Protein AF-0000000072576479 (afdb_homodimer)

Secondary structure (DSSP, 8-state):
-EEEEETT-EEEEEEEES---TTSEEE--EEEEEEESHHHHHHHHHHHTT--EEEEEEE-HHHHHHHHHHHHTSTTEEE-PEE-SSPPEEEEEEEETTT--EEEEE---PPPPHHHHHHHHHHHHHHTTT-SEEEEESPPPTTS-TTHHHHHHHHHHHTT--EEEE--HHHHHHHHTT--SEE--BHHHHHHHHS--SHHHHHHHHHHHT-SEEEEE-GGG-EEEEETTEEEEEE-SSPPPS--TTHHHHHHHHHHHHHHTT--HHHHHHHHHHHHHHHHTSSSTT---HHHHHHHHHHT-EEEEE----/-EEEEETT-EEEEEEEES---TTSEEE--EEEEEEESHHHHHHHHHHHTT--EEEEEEE-HHHHHHHHHHHHTSTTEEE-PEE-SSPPEEEEEEEETTT--EEEEE---PPPPHHHHHHHHHHHHHHTTT-SEEEEESPPPTTS-TTHHHHHHHHHHHTT--EEEE--HHHHHHHHTT--SEE--BHHHHHHHHS--SHHHHHHHHHHHT-SEEEEE-GGG-EEEEETTEEEEEE-SSPPPS--TTHHHHHHHHHHHHHHTT--HHHHHHHHHHHHHHHHTSSSTT---HHHHHHHHHHT-EEEE-----

Radius of gyration: 28.15 Å; Cα contacts (8 Å, |Δi|>4): 1620; chains: 2; bounding box: 49×91×64 Å

pLDDT: mean 96.23, std 5.93, range [37.78, 98.94]

Foldseek 3Di:
DEEEEFQQWAWEKEFEFQADDPPDDTDTPDIDTAGDDLRVLLQLLLVVVPEQYEYEHEAEDPRSVVNVVRQVPRPRYHYPYAYDHWHRYYKYWYQHPNQQETDIDTDQTDAGAPVSLVVRVVSLLVVLPPHQAYEYGDDHHHNQDLQNLLVSQLSNVVVVHAYEYEYADSSLLNNLQSQHAEYEEEQVRLCRNQVDNPVVVSQVSSVVNHYQKYWYQDPQQAIWIDHPVATKGKHWQDGAGHYQPQLSSQLVSLLVVCVSVVHPPQLSRQLSRLRSRQQRVDSDRSDGDPVSSVVSSVPTMDMDTDDDPD/DEEEEFQQWAWEKEFEFQADDPPDDTDTPDIDTAGDDLRVLLQLLLVVVPEQYEYEHEAEDPRSVVNVVRQVPRPRYHYDYAYDHWHRYYKYWYQHPNQQETDIDTDQTDAGAPVSLVVRVVSLLVVLPPHQAYEYGDDHHHNQDLLNLLVSQLSNVVVVHAYEYEYADSSLLNNQQSQHQEYEEEQVRLCRNQVDNPVVVSQVSSVVNHYQKYWYQDPQQAIWIDHPVATKGKHWQDGAGHYQPQLSSQLVSLLVVCVSVVHDPQLSRQLSNLRSRQQRVDSDRSDGNPVSSVVSSVPTMDMDTDDDPD

Nearest PDB structures (foldseek):
  3ie7-assembly1_A-2  TM=9.091E-01  e=4.241E-26  Listeria innocua
  3q1y-assembly1_A-2  TM=9.139E-01  e=1.088E-25  Listeria innocua
  2ajr-assembly1_B  TM=8.971E-01  e=5.271E-24  Thermotoga maritima
  3jul-assembly1_A-2  TM=9.096E-01  e=4.464E-24  Listeria innocua
  2v78-assembly1_A  TM=7.428E-01  e=8.501E-14  Saccharolobus solfataricus

InterPro domains:
  IPR002173 Carbohydrate/purine kinase, PfkB, conserved site [PS00583] (36-60)
  IPR002173 Carbohydrate/purine kinase, PfkB, conserved site [PS00584] (243-256)
  IPR011611 Carbohydrate kinase PfkB [PF00294] (12-283)
  IPR017583 Tagatose/fructose phosphokinase [PIRSF000535] (1-297)
  IPR017583 Tagatose/fructose phosphokinase [PTHR46566] (1-306)
  IPR017583 Tagatose/fructose phosphokinase [TIGR03168] (2-297)
  IPR017583 Tagatose/fructose phosphokinase [cd01164] (1-281)
  IPR029056 Ribokinase-like [G3DSA:3.40.1190.20] (1-306)
  IPR029056 Ribokinase-like [SSF53613] (1-282)

Organism: Streptomyces coelicolor (strain ATCC BAA-471 / A3(2) / M145) (NCBI:txid100226)

Structure (mmCIF, N/CA/C/O backbone):
data_AF-0000000072576479-model_v1
#
loop_
_entity.id
_entity.type
_entity.pdbx_description
1 polymer 'Sugar kinase'
#
loop_
_atom_site.group_PDB
_atom_site.id
_atom_site.type_symbol
_atom_site.label_atom_id
_atom_site.label_alt_id
_atom_site.label_comp_id
_atom_site.label_asym_id
_atom_site.label_entity_id
_atom_site.label_seq_id
_atom_site.pdbx_PDB_ins_code
_atom_site.Cartn_x
_atom_site.Cartn_y
_atom_site.Cartn_z
_atom_site.occupancy
_atom_site.B_iso_or_equiv
_atom_site.auth_seq_id
_atom_site.auth_comp_id
_atom_site.auth_asym_id
_atom_site.auth_atom_id
_atom_site.pdbx_PDB_model_num
ATOM 1 N N . MET A 1 1 ? 1.305 -22.438 -27.016 1 95.81 1 MET A N 1
ATOM 2 C CA . MET A 1 1 ? 0.658 -21.391 -26.234 1 95.81 1 MET A CA 1
ATOM 3 C C . MET A 1 1 ? 0.214 -21.922 -24.859 1 95.81 1 MET A C 1
ATOM 5 O O . MET A 1 1 ? -0.242 -23.062 -24.75 1 95.81 1 MET A O 1
ATOM 9 N N . ILE A 1 2 ? 0.539 -21.234 -23.828 1 98.75 2 ILE A N 1
ATOM 10 C CA . ILE A 1 2 ? 0.16 -21.594 -22.469 1 98.75 2 ILE A CA 1
ATOM 11 C C . ILE A 1 2 ? -0.868 -20.609 -21.938 1 98.75 2 ILE A C 1
ATOM 13 O O . ILE A 1 2 ? -0.804 -19.406 -22.234 1 98.75 2 ILE A O 1
ATOM 17 N N . LEU A 1 3 ? -1.854 -21.109 -21.25 1 98.94 3 LEU A N 1
ATOM 18 C CA . LEU A 1 3 ? -2.859 -20.266 -20.609 1 98.94 3 LEU A CA 1
ATOM 19 C C . LEU A 1 3 ? -2.609 -20.172 -19.109 1 98.94 3 LEU A C 1
ATOM 21 O O . LEU A 1 3 ? -2.365 -21.188 -18.438 1 98.94 3 LEU A O 1
ATOM 25 N N . THR A 1 4 ? -2.555 -18.984 -18.562 1 98.94 4 THR A N 1
ATOM 26 C CA . THR A 1 4 ? -2.494 -18.797 -17.109 1 98.94 4 THR A CA 1
ATOM 27 C C . THR A 1 4 ? -3.734 -18.062 -16.609 1 98.94 4 THR A C 1
ATOM 29 O O . THR A 1 4 ? -4.168 -17.078 -17.203 1 98.94 4 THR A O 1
ATOM 32 N N . VAL A 1 5 ? -4.301 -18.578 -15.562 1 98.94 5 VAL A N 1
ATOM 33 C CA . VAL A 1 5 ? -5.531 -18.047 -14.992 1 98.94 5 VAL A CA 1
ATOM 34 C C . VAL A 1 5 ? -5.25 -17.469 -13.602 1 98.94 5 VAL A C 1
ATOM 36 O O . VAL A 1 5 ? -4.691 -18.156 -12.742 1 98.94 5 VAL A O 1
ATOM 39 N N . THR A 1 6 ? -5.578 -16.297 -13.375 1 98.62 6 THR A N 1
ATOM 40 C CA . THR A 1 6 ? -5.531 -15.617 -12.078 1 98.62 6 THR A CA 1
ATOM 41 C C . THR A 1 6 ? -6.891 -15.008 -11.742 1 98.62 6 THR A C 1
ATOM 43 O O . THR A 1 6 ? -7.164 -13.859 -12.086 1 98.62 6 THR A O 1
ATOM 46 N N . LEU A 1 7 ? -7.652 -15.688 -10.961 1 98.75 7 LEU A N 1
ATOM 47 C CA . LEU A 1 7 ? -9 -15.211 -10.688 1 98.75 7 LEU A CA 1
ATOM 48 C C . LEU A 1 7 ? -8.977 -14.008 -9.758 1 98.75 7 LEU A C 1
ATOM 50 O O . LEU A 1 7 ? -9.93 -13.227 -9.711 1 98.75 7 LEU A O 1
ATOM 54 N N . ASN A 1 8 ? -7.941 -13.859 -8.977 1 98.75 8 ASN A N 1
ATOM 55 C CA . ASN A 1 8 ? -7.758 -12.703 -8.102 1 98.75 8 ASN A CA 1
ATOM 56 C C . ASN A 1 8 ? -6.539 -11.883 -8.508 1 98.75 8 ASN A C 1
ATOM 58 O O . ASN A 1 8 ? -5.582 -11.758 -7.738 1 98.75 8 ASN A O 1
ATOM 62 N N . THR A 1 9 ? -6.613 -11.281 -9.688 1 98.75 9 THR A N 1
ATOM 63 C CA . THR A 1 9 ? -5.566 -10.445 -10.266 1 98.75 9 THR A CA 1
ATOM 64 C C . THR A 1 9 ? -5.211 -9.297 -9.32 1 98.75 9 THR A C 1
ATOM 66 O O . THR A 1 9 ? -6.039 -8.875 -8.516 1 98.75 9 THR A O 1
ATOM 69 N N . ALA A 1 10 ? -3.957 -8.852 -9.445 1 98.75 10 ALA A N 1
ATOM 70 C CA . ALA A 1 10 ? -3.521 -7.805 -8.531 1 98.75 10 ALA A CA 1
ATOM 71 C C . ALA A 1 10 ? -2.617 -6.801 -9.234 1 98.75 10 ALA A C 1
ATOM 73 O O . ALA A 1 10 ? -2.012 -7.113 -10.266 1 98.75 10 ALA A O 1
ATOM 74 N N . LEU A 1 11 ? -2.648 -5.609 -8.789 1 98.5 11 LEU A N 1
ATOM 75 C CA . LEU A 1 11 ? -1.519 -4.707 -8.977 1 98.5 11 LEU A CA 1
ATOM 76 C C . LEU A 1 11 ? -0.468 -4.914 -7.895 1 98.5 11 LEU A C 1
ATOM 78 O O . LEU A 1 11 ? -0.709 -4.602 -6.727 1 98.5 11 LEU A O 1
ATOM 82 N N . ASP A 1 12 ? 0.671 -5.461 -8.258 1 98.06 12 ASP A N 1
ATOM 83 C CA . ASP A 1 12 ? 1.755 -5.688 -7.305 1 98.06 12 ASP A CA 1
ATOM 84 C C . ASP A 1 12 ? 2.59 -4.422 -7.113 1 98.06 12 ASP A C 1
ATOM 86 O O . ASP A 1 12 ? 3.111 -3.863 -8.086 1 98.06 12 ASP A O 1
ATOM 90 N N . ILE A 1 13 ? 2.674 -4.023 -5.934 1 98.06 13 ILE A N 1
ATOM 91 C CA . ILE A 1 13 ? 3.473 -2.855 -5.578 1 98.06 13 ILE A CA 1
ATOM 92 C C . ILE A 1 13 ? 4.57 -3.26 -4.598 1 98.06 13 ILE A C 1
ATOM 94 O O . ILE A 1 13 ? 4.293 -3.85 -3.553 1 98.06 13 ILE A O 1
ATOM 98 N N . THR A 1 14 ? 5.824 -2.969 -4.945 1 97.88 14 THR A N 1
ATOM 99 C CA . THR A 1 14 ? 6.965 -3.285 -4.09 1 97.88 14 THR A CA 1
ATOM 100 C C . THR A 1 14 ? 7.566 -2.014 -3.502 1 97.88 14 THR A C 1
ATOM 102 O O . THR A 1 14 ? 7.906 -1.082 -4.238 1 97.88 14 THR A O 1
ATOM 105 N N . TYR A 1 15 ? 7.598 -1.989 -2.211 1 98.31 15 TYR A N 1
ATOM 106 C CA . TYR A 1 15 ? 8.242 -0.911 -1.467 1 98.31 15 TYR A CA 1
ATOM 107 C C . TYR A 1 15 ? 9.594 -1.351 -0.928 1 98.31 15 TYR A C 1
ATOM 109 O O . TYR A 1 15 ? 9.742 -2.475 -0.441 1 98.31 15 TYR A O 1
ATOM 117 N N . ARG A 1 16 ? 10.578 -0.507 -1.003 1 97.75 16 ARG A N 1
ATOM 118 C CA . ARG A 1 16 ? 11.82 -0.708 -0.264 1 97.75 16 ARG A CA 1
ATOM 119 C C . ARG A 1 16 ? 11.922 0.261 0.91 1 97.75 16 ARG A C 1
ATOM 121 O O . ARG A 1 16 ? 11.625 1.45 0.768 1 97.75 16 ARG A O 1
ATOM 128 N N . VAL A 1 17 ? 12.227 -0.224 2.061 1 97.69 17 VAL A N 1
ATOM 129 C CA . VAL A 1 17 ? 12.477 0.574 3.256 1 97.69 17 VAL A CA 1
ATOM 130 C C . VAL A 1 17 ? 13.773 0.114 3.922 1 97.69 17 VAL A C 1
ATOM 132 O O . VAL A 1 17 ? 14.172 -1.047 3.789 1 97.69 17 VAL A O 1
ATOM 135 N N . PRO A 1 18 ? 14.484 1.025 4.617 1 96.31 18 PRO A N 1
ATOM 136 C CA . PRO A 1 18 ? 15.719 0.593 5.277 1 96.31 18 PRO A CA 1
ATOM 137 C C . PRO A 1 18 ? 15.492 -0.553 6.262 1 96.31 18 PRO A C 1
ATOM 139 O O . PRO A 1 18 ? 16.25 -1.523 6.27 1 96.31 18 PRO A O 1
ATOM 142 N N . ALA A 1 19 ? 14.5 -0.416 7.098 1 95.56 19 ALA A N 1
ATOM 143 C CA . ALA A 1 19 ? 14.047 -1.44 8.031 1 95.56 19 ALA A CA 1
ATOM 144 C C . ALA A 1 19 ? 12.555 -1.289 8.328 1 95.56 19 ALA A C 1
ATOM 146 O O . ALA A 1 19 ? 12.062 -0.175 8.531 1 95.56 19 ALA A O 1
ATOM 147 N N . LEU A 1 20 ? 11.836 -2.359 8.312 1 96.19 20 LEU A N 1
ATOM 148 C CA . LEU A 1 20 ? 10.43 -2.307 8.688 1 96.19 20 LEU A CA 1
ATOM 149 C C . LEU A 1 20 ? 10.266 -2.465 10.195 1 96.19 20 LEU A C 1
ATOM 151 O O . LEU A 1 20 ? 10.609 -3.508 10.758 1 96.19 20 LEU A O 1
ATOM 155 N N . ARG A 1 21 ? 9.82 -1.494 10.82 1 95.06 21 ARG A N 1
ATOM 156 C CA . ARG A 1 21 ? 9.562 -1.479 12.258 1 95.06 21 ARG A CA 1
ATOM 157 C C . ARG A 1 21 ? 8.094 -1.229 12.555 1 95.06 21 ARG A C 1
ATOM 159 O O . ARG A 1 21 ? 7.574 -0.143 12.281 1 95.06 21 ARG A O 1
ATOM 166 N N . PRO A 1 22 ? 7.41 -2.227 13.117 1 94.44 22 PRO A N 1
ATOM 167 C CA . PRO A 1 22 ? 6.004 -1.985 13.453 1 94.44 22 PRO A CA 1
ATOM 168 C C . PRO A 1 22 ? 5.809 -0.741 14.312 1 94.44 22 PRO A C 1
ATOM 170 O O . PRO A 1 22 ? 6.676 -0.408 15.125 1 94.44 22 PRO A O 1
ATOM 173 N N . HIS A 1 23 ? 4.723 -0.006 14.078 1 91.81 23 HIS A N 1
ATOM 174 C CA . HIS A 1 23 ? 4.258 1.133 14.867 1 91.81 23 HIS A CA 1
ATOM 175 C C . HIS A 1 23 ? 5.133 2.357 14.633 1 91.81 23 HIS A C 1
ATOM 177 O O . HIS A 1 23 ? 5.156 3.277 15.453 1 91.81 23 HIS A O 1
ATOM 183 N N . ALA A 1 24 ? 5.859 2.318 13.547 1 93.88 24 ALA A N 1
ATOM 184 C CA . ALA A 1 24 ? 6.711 3.445 13.172 1 93.88 24 ALA A CA 1
ATOM 185 C C . ALA A 1 24 ? 6.293 4.027 11.828 1 93.88 24 ALA A C 1
ATOM 187 O O . ALA A 1 24 ? 5.488 3.428 11.109 1 93.88 24 ALA A O 1
ATOM 188 N N . SER A 1 25 ? 6.758 5.164 11.562 1 94.56 25 SER A N 1
ATOM 189 C CA . SER A 1 25 ? 6.594 5.797 10.258 1 94.56 25 SER A CA 1
ATOM 190 C C . SER A 1 25 ? 7.805 5.547 9.359 1 94.56 25 SER A C 1
ATOM 192 O O . SER A 1 25 ? 8.945 5.676 9.805 1 94.56 25 SER A O 1
ATOM 194 N N . HIS A 1 26 ? 7.539 5.148 8.094 1 97.44 26 HIS A N 1
ATOM 195 C CA . HIS A 1 26 ? 8.617 4.812 7.168 1 97.44 26 HIS A CA 1
ATOM 196 C C . HIS A 1 26 ? 8.539 5.648 5.898 1 97.44 26 HIS A C 1
ATOM 198 O O . HIS A 1 26 ? 7.453 5.828 5.336 1 97.44 26 HIS A O 1
ATOM 204 N N . ARG A 1 27 ? 9.68 6.152 5.535 1 96.31 27 ARG A N 1
ATOM 205 C CA . ARG A 1 27 ? 9.82 6.672 4.176 1 96.31 27 ARG A CA 1
ATOM 206 C C . ARG A 1 27 ? 10.195 5.562 3.201 1 96.31 27 ARG A C 1
ATOM 208 O O . ARG A 1 27 ? 11.227 4.906 3.371 1 96.31 27 ARG A O 1
ATOM 215 N N . VAL A 1 28 ? 9.367 5.328 2.225 1 98.31 28 VAL A N 1
ATOM 216 C CA . VAL A 1 28 ? 9.656 4.367 1.166 1 98.31 28 VAL A CA 1
ATOM 217 C C . VAL A 1 28 ? 10.703 4.941 0.219 1 98.31 28 VAL A C 1
ATOM 219 O O . VAL A 1 28 ? 10.531 6.035 -0.318 1 98.31 28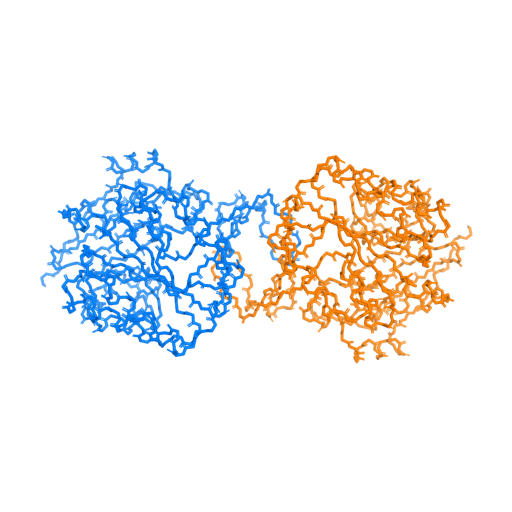 VAL A O 1
ATOM 222 N N . THR A 1 29 ? 11.758 4.234 -0.011 1 96.81 29 THR A N 1
ATOM 223 C CA . THR A 1 29 ? 12.867 4.762 -0.792 1 96.81 29 THR A CA 1
ATOM 224 C C . THR A 1 29 ? 12.672 4.473 -2.277 1 96.81 29 THR A C 1
ATOM 226 O O . THR A 1 29 ? 13.148 5.223 -3.131 1 96.81 29 THR A O 1
ATOM 229 N N . GLU A 1 30 ? 12.023 3.369 -2.568 1 96.62 30 GLU A N 1
ATOM 230 C CA . GLU A 1 30 ? 11.75 2.971 -3.945 1 96.62 30 GLU A CA 1
ATOM 231 C C . GLU A 1 30 ? 10.375 2.322 -4.074 1 96.62 30 GLU A C 1
ATOM 233 O O . GLU A 1 30 ? 9.961 1.558 -3.199 1 96.62 30 GLU A O 1
ATOM 238 N N . VAL A 1 31 ? 9.719 2.678 -5.172 1 97.5 31 VAL A N 1
ATOM 239 C CA . VAL A 1 31 ? 8.406 2.125 -5.48 1 97.5 31 VAL A CA 1
ATOM 240 C C . VAL A 1 31 ? 8.43 1.48 -6.867 1 97.5 31 VAL A C 1
ATOM 242 O O . VAL A 1 31 ? 8.828 2.113 -7.848 1 97.5 31 VAL A O 1
ATOM 245 N N . THR A 1 32 ? 7.988 0.216 -6.941 1 96.81 32 THR A N 1
ATOM 246 C CA . THR A 1 32 ? 7.84 -0.446 -8.234 1 96.81 32 THR A CA 1
ATOM 247 C C . THR A 1 32 ? 6.445 -1.054 -8.367 1 96.81 32 THR A C 1
ATOM 249 O O . THR A 1 32 ? 5.969 -1.734 -7.461 1 96.81 32 THR A O 1
ATOM 252 N N . GLU A 1 33 ? 5.805 -0.8 -9.5 1 96.31 33 GLU A N 1
ATOM 253 C CA . GLU A 1 33 ? 4.5 -1.373 -9.812 1 96.31 33 GLU A CA 1
ATOM 254 C C . GLU A 1 33 ? 4.586 -2.338 -10.992 1 96.31 33 GLU A C 1
ATOM 256 O O . GLU A 1 33 ? 5.289 -2.068 -11.969 1 96.31 33 GLU A O 1
ATOM 261 N N . ARG A 1 34 ? 3.896 -3.484 -10.875 1 95.88 34 ARG A N 1
ATOM 262 C CA . ARG A 1 34 ? 3.826 -4.484 -11.938 1 95.88 34 ARG A CA 1
ATOM 263 C C . ARG A 1 34 ? 2.443 -5.129 -11.992 1 95.88 34 ARG A C 1
ATOM 265 O O . ARG A 1 34 ? 1.789 -5.293 -10.961 1 95.88 34 ARG A O 1
ATOM 272 N N . PRO A 1 35 ? 2.014 -5.477 -13.289 1 97.75 35 PRO A N 1
ATOM 273 C CA . PRO A 1 35 ? 0.896 -6.426 -13.281 1 97.75 35 PRO A CA 1
ATOM 274 C C . PRO A 1 35 ? 1.191 -7.68 -12.461 1 97.75 35 PRO A C 1
ATOM 276 O O . PRO A 1 35 ? 2.256 -8.281 -12.617 1 97.75 35 PRO A O 1
ATOM 279 N N . GLY A 1 36 ? 0.223 -7.98 -11.586 1 97.31 36 GLY A N 1
ATOM 280 C CA . GLY A 1 36 ? 0.574 -9.055 -10.672 1 97.31 36 GLY A CA 1
ATOM 281 C C . GLY A 1 36 ? -0.582 -10 -10.383 1 97.31 36 GLY A C 1
ATOM 282 O O . GLY A 1 36 ? -1.601 -9.969 -11.078 1 97.31 36 GLY A O 1
ATOM 283 N N . GLY A 1 37 ? -0.362 -10.805 -9.328 1 97.62 37 GLY A N 1
ATOM 284 C CA . GLY A 1 37 ? -1.066 -12.055 -9.102 1 97.62 37 GLY A CA 1
ATOM 285 C C . GLY A 1 37 ? -0.308 -13.266 -9.609 1 97.62 37 GLY A C 1
ATOM 286 O O . GLY A 1 37 ? 0.412 -13.18 -10.602 1 97.62 37 GLY A O 1
ATOM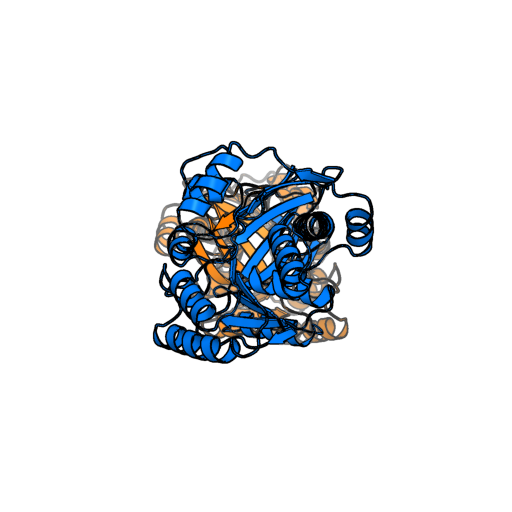 287 N N . LYS A 1 38 ? -0.535 -14.328 -8.898 1 98.12 38 LYS A N 1
ATOM 288 C CA . LYS A 1 38 ? 0.32 -15.492 -9.125 1 98.12 38 LYS A CA 1
ATOM 289 C C . LYS A 1 38 ? 0.355 -15.875 -10.602 1 98.12 38 LYS A C 1
ATOM 291 O O . LYS A 1 38 ? 1.432 -16.047 -11.172 1 98.12 38 LYS A O 1
ATOM 296 N N . GLY A 1 39 ? -0.746 -15.961 -11.25 1 98.69 39 GLY A N 1
ATOM 297 C CA . GLY A 1 39 ? -0.795 -16.391 -12.641 1 98.69 39 GLY A CA 1
ATOM 298 C C . GLY A 1 39 ? -0.131 -15.398 -13.586 1 98.69 39 GLY A C 1
ATOM 299 O O . GLY A 1 39 ? 0.463 -15.797 -14.594 1 98.69 39 GLY A O 1
ATOM 300 N N . LEU A 1 40 ? -0.317 -14.148 -13.328 1 98.69 40 LEU A N 1
ATOM 301 C CA . LEU A 1 40 ? 0.353 -13.148 -14.148 1 98.69 40 LEU A CA 1
ATOM 302 C C . LEU A 1 40 ? 1.863 -13.195 -13.945 1 98.69 40 LEU A C 1
ATOM 304 O O . LEU A 1 40 ? 2.633 -12.992 -14.883 1 98.69 40 LEU A O 1
ATOM 308 N N . ASN A 1 41 ? 2.316 -13.406 -12.695 1 98.62 41 ASN A N 1
ATOM 309 C CA . ASN A 1 41 ? 3.74 -13.602 -12.445 1 98.62 41 ASN A CA 1
ATOM 310 C C . ASN A 1 41 ? 4.285 -14.797 -13.219 1 98.62 41 ASN A C 1
ATOM 312 O O . ASN A 1 41 ? 5.344 -14.711 -13.844 1 98.62 41 ASN A O 1
ATOM 316 N N . VAL A 1 42 ? 3.512 -15.867 -13.195 1 98.88 42 VAL A N 1
ATOM 317 C CA . VAL A 1 42 ? 3.883 -17.062 -13.938 1 98.88 42 VAL A CA 1
ATOM 318 C C . VAL A 1 42 ? 4.008 -16.734 -15.422 1 98.88 42 VAL A C 1
ATOM 320 O O . VAL A 1 42 ? 4.992 -17.109 -16.062 1 98.88 42 VAL A O 1
ATOM 323 N N . ALA A 1 43 ? 3.047 -16.016 -15.938 1 98.88 43 ALA A N 1
ATOM 324 C CA . ALA A 1 43 ? 2.992 -15.68 -17.359 1 98.88 43 ALA A CA 1
ATOM 325 C C . ALA A 1 43 ? 4.219 -14.867 -17.766 1 98.88 43 ALA A C 1
ATOM 327 O O . ALA A 1 43 ? 4.812 -15.117 -18.828 1 98.88 43 ALA A O 1
ATOM 328 N N . ARG A 1 44 ? 4.586 -13.953 -16.969 1 98.56 44 ARG A N 1
ATOM 329 C CA . ARG A 1 44 ? 5.707 -13.086 -17.312 1 98.56 44 ARG A CA 1
ATOM 330 C C . ARG A 1 44 ? 7.02 -13.867 -17.328 1 98.56 44 ARG A C 1
ATOM 332 O O . ARG A 1 44 ? 7.883 -13.625 -18.172 1 98.56 44 ARG A O 1
ATOM 339 N N . VAL A 1 45 ? 7.172 -14.773 -16.391 1 98.69 45 VAL A N 1
ATOM 340 C CA . VAL A 1 45 ? 8.359 -15.625 -16.359 1 98.69 45 VAL A CA 1
ATOM 341 C C . VAL A 1 45 ? 8.359 -16.531 -17.594 1 98.69 45 VAL A C 1
ATOM 343 O O . VAL A 1 45 ? 9.391 -16.688 -18.25 1 98.69 45 VAL A O 1
ATOM 346 N N . LEU A 1 46 ? 7.203 -17.125 -17.953 1 98.81 46 LEU A N 1
ATOM 347 C CA . LEU A 1 46 ? 7.086 -17.969 -19.125 1 98.81 46 LEU A CA 1
ATOM 348 C C . LEU A 1 46 ? 7.445 -17.203 -20.391 1 98.81 46 LEU A C 1
ATOM 350 O O . LEU A 1 46 ? 8.172 -17.719 -21.25 1 98.81 46 LEU A O 1
ATOM 354 N N . ALA A 1 47 ? 6.918 -16 -20.453 1 98.62 47 ALA A N 1
ATOM 355 C CA . ALA A 1 47 ? 7.211 -15.164 -21.625 1 98.62 47 ALA A CA 1
ATOM 356 C C . ALA A 1 47 ? 8.703 -14.875 -21.734 1 98.62 47 ALA A C 1
ATOM 358 O O . ALA A 1 47 ? 9.273 -14.914 -22.828 1 98.62 47 ALA A O 1
ATOM 359 N N . ALA A 1 48 ? 9.344 -14.617 -20.641 1 97.94 48 ALA A N 1
ATOM 360 C CA . ALA A 1 48 ? 10.781 -14.359 -20.609 1 97.94 48 ALA A CA 1
ATOM 361 C C . ALA A 1 48 ? 11.57 -15.586 -21.047 1 97.94 48 ALA A C 1
ATOM 363 O O . ALA A 1 48 ? 12.695 -15.469 -21.531 1 97.94 48 ALA A O 1
ATOM 364 N N . LEU A 1 49 ? 11.008 -16.75 -20.844 1 97.81 49 LEU A N 1
ATOM 365 C CA . LEU A 1 49 ? 11.625 -18 -21.281 1 97.81 49 LEU A CA 1
ATOM 366 C C . LEU A 1 49 ? 11.375 -18.234 -22.766 1 97.81 49 LEU A C 1
ATOM 368 O O . LEU A 1 49 ? 11.875 -19.203 -23.344 1 97.81 49 LEU A O 1
ATOM 372 N N . GLY A 1 50 ? 10.477 -17.422 -23.406 1 97.75 50 GLY A N 1
ATOM 373 C CA . GLY A 1 50 ? 10.266 -17.5 -24.844 1 97.75 50 GLY A CA 1
ATOM 374 C C . GLY A 1 50 ? 8.93 -18.125 -25.219 1 97.75 50 GLY A C 1
ATOM 375 O O . GLY A 1 50 ? 8.68 -18.406 -26.391 1 97.75 50 GLY A O 1
ATOM 376 N N . HIS A 1 51 ? 8.07 -18.312 -24.297 1 98.38 51 HIS A N 1
ATOM 377 C CA . HIS A 1 51 ? 6.773 -18.922 -24.578 1 98.38 51 HIS A CA 1
ATOM 378 C C . HIS A 1 51 ? 5.719 -17.859 -24.875 1 98.38 51 HIS A C 1
ATOM 380 O O . HIS A 1 51 ? 5.793 -16.75 -24.359 1 98.38 51 HIS A O 1
ATOM 386 N N . GLU A 1 52 ? 4.777 -18.219 -25.734 1 98.38 52 GLU A N 1
ATOM 387 C CA . GLU A 1 52 ? 3.564 -17.422 -25.891 1 98.38 52 GLU A CA 1
ATOM 388 C C . GLU A 1 52 ? 2.537 -17.766 -24.812 1 98.38 52 GLU A C 1
ATOM 390 O O . GLU A 1 52 ? 2.219 -18.922 -24.609 1 98.38 52 GLU A O 1
ATOM 395 N N . VAL A 1 53 ? 2.082 -16.75 -24.156 1 98.75 53 VAL A N 1
ATOM 396 C CA . VAL A 1 53 ? 1.193 -16.969 -23.016 1 98.75 53 VAL A CA 1
ATOM 397 C C . VAL A 1 53 ? -0.038 -16.078 -23.141 1 98.75 53 VAL A C 1
ATOM 399 O O . VAL A 1 53 ? 0.072 -14.906 -23.516 1 98.75 53 VAL A O 1
ATOM 402 N N . THR A 1 54 ? -1.179 -16.625 -22.969 1 98.81 54 THR A N 1
ATOM 403 C CA . THR A 1 54 ? -2.404 -15.859 -22.766 1 98.81 54 THR A CA 1
ATOM 404 C C . THR A 1 54 ? -2.785 -15.82 -21.281 1 98.81 54 THR A C 1
ATOM 406 O O . THR A 1 54 ? -2.793 -16.859 -20.609 1 98.81 54 THR A O 1
ATOM 409 N N . VAL A 1 55 ? -3.02 -14.594 -20.781 1 98.81 55 VAL A N 1
ATOM 410 C CA . VAL A 1 55 ? -3.438 -14.453 -19.391 1 98.81 55 VAL A CA 1
ATOM 411 C C . VAL A 1 55 ? -4.93 -14.141 -19.328 1 98.81 55 VAL A C 1
ATOM 413 O O . VAL A 1 55 ? -5.449 -13.398 -20.156 1 98.81 55 VAL A O 1
ATOM 416 N N . THR A 1 56 ? -5.602 -14.789 -18.391 1 98.88 56 THR A N 1
ATOM 417 C CA . THR A 1 56 ? -7.004 -14.445 -18.172 1 98.88 56 THR A CA 1
ATOM 418 C C . THR A 1 56 ? -7.328 -14.43 -16.672 1 98.88 56 THR A C 1
ATOM 420 O O . THR A 1 56 ? -6.492 -14.797 -15.844 1 98.88 56 THR A O 1
ATOM 423 N N . GLY A 1 57 ? -8.406 -13.961 -16.266 1 98.81 57 GLY A N 1
ATOM 424 C CA . GLY A 1 57 ? -8.891 -13.609 -14.945 1 98.81 57 GLY A CA 1
ATOM 425 C C . GLY A 1 57 ? -9.742 -12.359 -14.93 1 98.81 57 GLY A C 1
ATOM 426 O O . GLY A 1 57 ? -10.328 -11.984 -15.953 1 98.81 57 GLY A O 1
ATOM 427 N N . PHE A 1 58 ? -9.914 -11.773 -13.766 1 98.88 58 PHE A N 1
ATOM 428 C CA . PHE A 1 58 ? -10.742 -10.57 -13.648 1 98.88 58 PHE A CA 1
ATOM 429 C C . PHE A 1 58 ? -9.867 -9.328 -13.516 1 98.88 58 PHE A C 1
ATOM 431 O O . PHE A 1 58 ? -8.844 -9.352 -12.836 1 98.88 58 PHE A O 1
ATOM 438 N N . ALA A 1 59 ? -10.25 -8.281 -14.102 1 98.69 59 ALA A N 1
ATOM 439 C CA . ALA A 1 59 ? -9.672 -6.957 -13.883 1 98.69 59 ALA A CA 1
ATOM 440 C C . ALA A 1 59 ? -10.742 -5.871 -13.922 1 98.69 59 ALA A C 1
ATOM 442 O O . ALA A 1 59 ? -11.633 -5.902 -14.766 1 98.69 59 ALA A O 1
ATOM 443 N N . GLY A 1 60 ? -10.703 -4.941 -13.008 1 98.44 60 GLY A N 1
ATOM 444 C CA . GLY A 1 60 ? -11.688 -3.869 -12.977 1 98.44 60 GLY A CA 1
ATOM 445 C C . GLY A 1 60 ? -11.188 -2.619 -12.281 1 98.44 60 GLY A C 1
ATOM 446 O O . GLY A 1 60 ? -10.156 -2.648 -11.609 1 98.44 60 GLY A O 1
ATOM 447 N N . GLY A 1 61 ? -11.883 -1.495 -12.531 1 96.44 61 GLY A N 1
ATOM 448 C CA . GLY A 1 61 ? -11.578 -0.229 -11.883 1 96.44 61 GLY A CA 1
ATOM 449 C C . GLY A 1 61 ? -10.25 0.36 -12.336 1 96.44 61 GLY A C 1
ATOM 450 O O . GLY A 1 61 ? -9.688 -0.071 -13.344 1 96.44 61 GLY A O 1
ATOM 451 N N . THR A 1 62 ? -9.828 1.337 -11.641 1 94.25 62 THR A N 1
ATOM 452 C CA . THR A 1 62 ? -8.617 2.082 -11.977 1 94.25 62 THR A CA 1
ATOM 453 C C . THR A 1 62 ? -7.391 1.182 -11.914 1 94.25 62 THR A C 1
ATOM 455 O O . THR A 1 62 ? -6.547 1.205 -12.812 1 94.25 62 THR A O 1
ATOM 458 N N . THR A 1 63 ? -7.324 0.406 -10.922 1 97.12 63 THR A N 1
ATOM 459 C CA . THR A 1 63 ? -6.164 -0.466 -10.773 1 97.12 63 THR A CA 1
ATOM 460 C C . THR A 1 63 ? -6.152 -1.54 -11.852 1 97.12 63 THR A C 1
ATOM 462 O O . THR A 1 63 ? -5.09 -1.912 -12.352 1 97.12 63 THR A O 1
ATOM 465 N N . GLY A 1 64 ? -7.387 -1.993 -12.219 1 98.12 64 GLY A N 1
ATOM 466 C CA . GLY A 1 64 ? -7.457 -2.941 -13.32 1 98.12 64 GLY A CA 1
ATOM 467 C C . GLY A 1 64 ? -6.93 -2.379 -14.633 1 98.12 64 GLY A C 1
ATOM 468 O O . GLY A 1 64 ? -6.27 -3.084 -15.391 1 98.12 64 GLY A O 1
ATOM 469 N N . GLY A 1 65 ? -7.289 -1.141 -14.836 1 97.06 65 GLY A N 1
ATOM 470 C CA . GLY A 1 65 ? -6.746 -0.471 -16.016 1 97.06 65 GLY A CA 1
ATOM 471 C C . GLY A 1 65 ? -5.23 -0.411 -16.016 1 97.06 65 GLY A C 1
ATOM 472 O O . GLY A 1 65 ? -4.602 -0.664 -17.047 1 97.06 65 GLY A O 1
ATOM 473 N N . VAL A 1 66 ? -4.629 -0.134 -14.906 1 96.62 66 VAL A N 1
ATOM 474 C CA . VAL A 1 66 ? -3.178 -0.049 -14.781 1 96.62 66 VAL A CA 1
ATOM 475 C C . VAL A 1 66 ? -2.553 -1.414 -15.055 1 96.62 66 VAL A C 1
ATOM 477 O O . VAL A 1 66 ? -1.531 -1.509 -15.742 1 96.62 66 VAL A O 1
ATOM 480 N N . VAL A 1 67 ? -3.162 -2.432 -14.555 1 98.25 67 VAL A N 1
ATOM 481 C CA . VAL A 1 67 ? -2.68 -3.793 -14.766 1 98.25 67 VAL A CA 1
ATOM 482 C C . VAL A 1 67 ? -2.664 -4.113 -16.25 1 98.25 67 VAL A C 1
ATOM 484 O O . VAL A 1 67 ? -1.652 -4.574 -16.781 1 98.25 67 VAL A O 1
ATOM 487 N N . ARG A 1 68 ? -3.74 -3.83 -16.922 1 98.12 68 ARG A N 1
ATOM 488 C CA . ARG A 1 68 ? -3.865 -4.168 -18.344 1 98.12 68 ARG A CA 1
ATOM 489 C C . ARG A 1 68 ? -2.895 -3.35 -19.188 1 98.12 68 ARG A C 1
ATOM 491 O O . ARG A 1 68 ? -2.301 -3.869 -20.125 1 98.12 68 ARG A O 1
ATOM 498 N N . GLU A 1 69 ? -2.764 -2.121 -18.844 1 96.62 69 GLU A N 1
ATOM 499 C CA . GLU A 1 69 ? -1.774 -1.295 -19.531 1 96.62 69 GLU A CA 1
ATOM 500 C C . GLU A 1 69 ? -0.37 -1.872 -19.375 1 96.62 69 GLU A C 1
ATOM 502 O O . GLU A 1 69 ? 0.408 -1.892 -20.328 1 96.62 69 GLU A O 1
ATOM 507 N N . GLY A 1 70 ? -0.046 -2.359 -18.219 1 96.56 70 GLY A N 1
ATOM 508 C CA . GLY A 1 70 ? 1.252 -2.961 -17.953 1 96.56 70 GLY A CA 1
ATOM 509 C C . GLY A 1 70 ? 1.488 -4.234 -18.75 1 96.56 70 GLY A C 1
ATOM 510 O O . GLY A 1 70 ? 2.627 -4.562 -19.078 1 96.56 70 GLY A O 1
ATOM 511 N N . LEU A 1 71 ? 0.443 -4.941 -19 1 97.75 71 LEU A N 1
ATOM 512 C CA . LEU A 1 71 ? 0.547 -6.195 -19.75 1 97.75 71 LEU A CA 1
ATOM 513 C C . LEU A 1 71 ? 0.804 -5.93 -21.234 1 97.75 71 LEU A C 1
ATOM 515 O O . LEU A 1 71 ? 1.426 -6.746 -21.906 1 97.75 71 LEU A O 1
ATOM 519 N N . THR A 1 72 ? 0.265 -4.824 -21.766 1 94.88 72 THR A N 1
ATOM 520 C CA . THR A 1 72 ? 0.446 -4.477 -23.172 1 94.88 72 THR A CA 1
ATOM 521 C C . THR A 1 72 ? 1.928 -4.328 -23.516 1 94.88 72 THR A C 1
ATOM 523 O O . THR A 1 72 ? 2.344 -4.59 -24.641 1 94.88 72 THR A O 1
ATOM 526 N N . GLY A 1 73 ? 2.787 -4.137 -22.656 1 89 73 GLY A N 1
ATOM 527 C CA . GLY A 1 73 ? 4.207 -3.912 -22.875 1 89 73 GLY A CA 1
ATOM 528 C C . GLY A 1 73 ? 5.043 -5.164 -22.719 1 89 73 GLY A C 1
ATOM 529 O O . GLY A 1 73 ? 6.266 -5.129 -22.859 1 89 73 GLY A O 1
ATOM 530 N N . VAL A 1 74 ? 4.387 -6.309 -22.5 1 94.94 74 VAL A N 1
ATOM 531 C CA . VAL A 1 74 ? 5.141 -7.523 -22.219 1 94.94 74 VAL A CA 1
ATOM 532 C C . VAL A 1 74 ? 5.133 -8.43 -23.453 1 94.94 74 VAL A C 1
ATOM 534 O O . VAL A 1 74 ? 4.117 -9.062 -23.766 1 94.94 74 VAL A O 1
ATOM 537 N N . PRO A 1 75 ? 6.246 -8.523 -24.156 1 96.56 75 PRO A N 1
ATOM 538 C CA . PRO A 1 75 ? 6.281 -9.406 -25.328 1 96.56 75 PRO A CA 1
ATOM 539 C C . PRO A 1 75 ? 5.906 -10.844 -24.984 1 96.56 75 PRO A C 1
ATOM 541 O O . PRO A 1 75 ? 6.352 -11.375 -23.969 1 96.56 75 PRO A O 1
ATOM 544 N N . GLY A 1 76 ? 5.07 -11.375 -25.797 1 97.88 76 GLY A N 1
ATOM 545 C CA . GLY A 1 76 ? 4.715 -12.781 -25.656 1 97.88 76 GLY A CA 1
ATOM 546 C C . GLY A 1 76 ? 3.494 -12.992 -24.781 1 97.88 76 GLY A C 1
ATOM 547 O O . GLY A 1 76 ? 3.035 -14.125 -24.609 1 97.88 76 GLY A O 1
ATOM 548 N N . VAL A 1 77 ? 2.959 -11.922 -24.234 1 98.44 77 VAL A N 1
ATOM 549 C CA . VAL A 1 77 ? 1.797 -12.055 -23.359 1 98.44 77 VAL A CA 1
ATOM 550 C C . VAL A 1 77 ? 0.57 -11.453 -24.047 1 98.44 77 VAL A C 1
ATOM 552 O O . VAL A 1 77 ? 0.606 -10.305 -24.5 1 98.44 77 VAL A O 1
ATOM 555 N N . THR A 1 78 ? -0.445 -12.219 -24.188 1 98.25 78 THR A N 1
ATOM 556 C CA . THR A 1 78 ? -1.732 -11.75 -24.688 1 98.25 78 THR A CA 1
ATOM 557 C C . THR A 1 78 ? -2.719 -11.555 -23.547 1 98.25 78 THR A C 1
ATOM 559 O O . THR A 1 78 ? -2.914 -12.445 -22.719 1 98.25 78 THR A O 1
ATOM 562 N N . ASP A 1 79 ? -3.295 -10.383 -23.469 1 98.56 79 ASP A N 1
ATOM 563 C CA . ASP A 1 79 ? -4.258 -10.039 -22.422 1 98.56 79 ASP A CA 1
ATOM 564 C C . ASP A 1 79 ? -5.66 -10.508 -22.797 1 98.56 79 ASP A C 1
ATOM 566 O O . ASP A 1 79 ? -6.25 -10.023 -23.766 1 98.56 79 ASP A O 1
ATOM 570 N N . ALA A 1 80 ? -6.164 -11.406 -22.031 1 98.62 80 ALA A N 1
ATOM 571 C CA . ALA A 1 80 ? -7.543 -11.859 -22.172 1 98.62 80 ALA A CA 1
ATOM 572 C C . ALA A 1 80 ? -8.305 -11.734 -20.859 1 98.62 80 ALA A C 1
ATOM 574 O O . ALA A 1 80 ? -9.18 -12.547 -20.562 1 98.62 80 ALA A O 1
ATOM 575 N N . LEU A 1 81 ? -7.949 -10.789 -20.016 1 98.75 81 LEU A N 1
ATOM 576 C CA . LEU A 1 81 ? -8.648 -10.531 -18.766 1 98.75 81 LEU A CA 1
ATOM 577 C C . LEU A 1 81 ? -10.094 -10.109 -19.016 1 98.75 81 LEU A C 1
ATOM 579 O O . LEU A 1 81 ? -10.367 -9.375 -19.969 1 98.75 81 LEU A O 1
ATOM 583 N N . VAL A 1 82 ? -10.945 -10.57 -18.141 1 98.81 82 VAL A N 1
ATOM 584 C CA . VAL A 1 82 ? -12.367 -10.273 -18.234 1 98.81 82 VAL A CA 1
ATOM 585 C C . VAL A 1 82 ? -12.719 -9.109 -17.297 1 98.81 82 VAL A C 1
ATOM 587 O O . VAL A 1 82 ? -12.281 -9.078 -16.141 1 98.81 82 VAL A O 1
ATOM 590 N N . PRO A 1 83 ? -13.531 -8.164 -17.812 1 98.12 83 PRO A N 1
ATOM 591 C CA . PRO A 1 83 ? -13.852 -7.004 -16.984 1 98.12 83 PRO A CA 1
ATOM 592 C C . PRO A 1 83 ? -14.797 -7.344 -15.836 1 98.12 83 PRO A C 1
ATOM 594 O O . PRO A 1 83 ? -15.695 -8.18 -15.992 1 98.12 83 PRO A O 1
ATOM 597 N N . VAL A 1 84 ? -14.594 -6.746 -14.727 1 98.5 84 VAL A N 1
ATOM 598 C CA . VAL A 1 84 ? -15.5 -6.789 -13.586 1 98.5 84 VAL A CA 1
ATOM 599 C C . VAL A 1 84 ? -15.727 -5.375 -13.055 1 98.5 84 VAL A C 1
ATOM 601 O O . VAL A 1 84 ? -14.938 -4.465 -13.328 1 98.5 84 VAL A O 1
ATOM 604 N N . ALA A 1 85 ? -16.812 -5.184 -12.297 1 98.12 85 ALA A N 1
ATOM 605 C CA . ALA A 1 85 ? -17.172 -3.859 -11.805 1 98.12 85 ALA A CA 1
ATOM 606 C C . ALA A 1 85 ? -16.234 -3.404 -10.695 1 98.12 85 ALA A C 1
ATOM 608 O O . ALA A 1 85 ? -15.859 -2.23 -10.633 1 98.12 85 ALA A O 1
ATOM 609 N N . GLY A 1 86 ? -15.891 -4.332 -9.805 1 97.75 86 GLY A N 1
ATOM 610 C CA . GLY A 1 86 ? -15.031 -3.992 -8.688 1 97.75 86 GLY A CA 1
ATOM 611 C C . GLY A 1 86 ? -13.594 -3.752 -9.086 1 97.75 86 GLY A C 1
ATOM 612 O O . GLY A 1 86 ? -13.109 -4.328 -10.062 1 97.75 86 GLY A O 1
ATOM 613 N N . ALA A 1 87 ? -12.891 -2.99 -8.32 1 97.38 87 ALA A N 1
ATOM 614 C CA . ALA A 1 87 ? -11.508 -2.643 -8.641 1 97.38 87 ALA A CA 1
ATOM 615 C C . ALA A 1 87 ? -10.562 -3.797 -8.32 1 97.38 87 ALA A C 1
ATOM 617 O O . ALA A 1 87 ? -10.711 -4.465 -7.293 1 97.38 87 ALA A O 1
ATOM 618 N N . THR A 1 88 ? -9.625 -4.035 -9.219 1 98.56 88 THR A N 1
ATOM 619 C CA . THR A 1 88 ? -8.547 -4.984 -8.977 1 98.56 88 THR A CA 1
ATOM 620 C C . THR A 1 88 ? -7.789 -4.621 -7.699 1 98.56 88 THR A C 1
ATOM 622 O O . THR A 1 88 ? -7.523 -3.447 -7.441 1 98.56 88 THR A O 1
ATOM 625 N N . ARG A 1 89 ? -7.445 -5.629 -6.957 1 98.56 89 ARG A N 1
ATOM 626 C CA . ARG A 1 89 ? -6.777 -5.438 -5.672 1 98.56 89 ARG A CA 1
ATOM 627 C C . ARG A 1 89 ? -5.328 -5.012 -5.867 1 98.56 89 ARG A C 1
ATOM 629 O O . ARG A 1 89 ? -4.762 -5.184 -6.945 1 98.56 89 ARG A O 1
ATOM 636 N N . ARG A 1 90 ? -4.77 -4.473 -4.754 1 98.31 90 ARG A N 1
ATOM 637 C CA . ARG A 1 90 ? -3.326 -4.289 -4.633 1 98.31 90 ARG A CA 1
ATOM 638 C C . ARG A 1 90 ? -2.707 -5.375 -3.76 1 98.31 90 ARG A C 1
ATOM 640 O O . ARG A 1 90 ? -3.342 -5.859 -2.82 1 98.31 90 ARG A O 1
ATOM 647 N N . THR A 1 91 ? -1.515 -5.758 -4.055 1 98.19 91 THR A N 1
ATOM 648 C CA . THR A 1 91 ? -0.615 -6.492 -3.172 1 98.19 91 THR A CA 1
ATOM 649 C C . THR A 1 91 ? 0.657 -5.691 -2.906 1 98.19 91 THR A C 1
ATOM 651 O O . THR A 1 91 ? 1.33 -5.258 -3.844 1 98.19 91 THR A O 1
ATOM 654 N N . ILE A 1 92 ? 0.94 -5.492 -1.627 1 98.38 92 ILE A N 1
ATOM 655 C CA . ILE A 1 92 ? 2.111 -4.707 -1.257 1 98.38 92 ILE A CA 1
ATOM 656 C C . ILE A 1 92 ? 3.199 -5.629 -0.71 1 98.38 92 ILE A C 1
ATOM 658 O O . ILE A 1 92 ? 2.963 -6.391 0.231 1 98.38 92 ILE A O 1
ATOM 662 N N . ALA A 1 93 ? 4.32 -5.621 -1.312 1 97.94 93 ALA A N 1
ATOM 663 C CA . ALA A 1 93 ? 5.531 -6.25 -0.787 1 97.94 93 ALA A CA 1
ATOM 664 C C . ALA A 1 93 ? 6.488 -5.207 -0.214 1 97.94 93 ALA A C 1
ATOM 666 O O . ALA A 1 93 ? 6.973 -4.34 -0.939 1 97.94 93 ALA A O 1
ATOM 667 N N . VAL A 1 94 ? 6.73 -5.258 1.056 1 98.19 94 VAL A N 1
ATOM 668 C CA . VAL A 1 94 ? 7.676 -4.348 1.695 1 98.19 94 VAL A CA 1
ATOM 669 C C . VAL A 1 94 ? 9.016 -5.047 1.89 1 98.19 94 VAL A C 1
ATOM 671 O O . VAL A 1 94 ? 9.148 -5.918 2.754 1 98.19 94 VAL A O 1
ATOM 674 N N . VAL A 1 95 ? 9.984 -4.68 1.15 1 97.19 95 VAL A N 1
ATOM 675 C CA . VAL A 1 95 ? 11.328 -5.25 1.239 1 97.19 95 VAL A CA 1
ATOM 676 C C . VAL A 1 95 ? 12.141 -4.504 2.299 1 97.19 95 VAL A C 1
ATOM 678 O O . VAL A 1 95 ? 12.305 -3.283 2.217 1 97.19 95 VAL A O 1
ATOM 681 N N . ASP A 1 96 ? 12.594 -5.215 3.285 1 95.75 96 ASP A N 1
ATOM 682 C CA . ASP A 1 96 ? 13.516 -4.695 4.289 1 95.75 96 ASP A CA 1
ATOM 683 C C . ASP A 1 96 ? 14.961 -4.738 3.785 1 95.75 96 ASP A C 1
ATOM 685 O O . ASP A 1 96 ? 15.547 -5.816 3.654 1 95.75 96 ASP A O 1
ATOM 689 N N . GLU A 1 97 ? 15.516 -3.613 3.594 1 93.62 97 GLU A N 1
ATOM 690 C CA . GLU A 1 97 ? 16.828 -3.557 2.959 1 93.62 97 GLU A CA 1
ATOM 691 C C . GLU A 1 97 ? 17.906 -4.098 3.885 1 93.62 97 GLU A C 1
ATOM 693 O O . GLU A 1 97 ? 18.969 -4.523 3.424 1 93.62 97 GLU A O 1
ATOM 698 N N . ARG A 1 98 ? 17.703 -4.055 5.145 1 90.62 98 ARG A N 1
ATOM 699 C CA . ARG A 1 98 ? 18.672 -4.562 6.105 1 90.62 98 ARG A CA 1
ATOM 700 C C . ARG A 1 98 ? 18.812 -6.078 6.004 1 90.62 98 ARG A C 1
ATOM 702 O O . ARG A 1 98 ? 19.922 -6.613 6.035 1 90.62 98 ARG A O 1
ATOM 709 N N . THR A 1 99 ? 17.703 -6.828 5.801 1 86.75 99 THR A N 1
ATOM 710 C CA . THR A 1 99 ? 17.703 -8.289 5.812 1 86.75 99 THR A CA 1
ATOM 711 C C . THR A 1 99 ? 17.5 -8.844 4.406 1 86.75 99 THR A C 1
ATOM 713 O O . THR A 1 99 ? 17.844 -9.992 4.129 1 86.75 99 THR A O 1
ATOM 716 N N . GLY A 1 100 ? 16.859 -8.031 3.566 1 87.75 100 GLY A N 1
ATOM 717 C CA . GLY A 1 100 ? 16.453 -8.492 2.248 1 87.75 100 GLY A CA 1
ATOM 718 C C . GLY A 1 100 ? 15.117 -9.219 2.254 1 87.75 100 GLY A C 1
ATOM 719 O O . GLY A 1 100 ? 14.562 -9.5 1.193 1 87.75 100 GLY A O 1
ATOM 720 N N . ASP A 1 101 ? 14.602 -9.477 3.387 1 90.25 101 ASP A N 1
ATOM 721 C CA . ASP A 1 101 ? 13.352 -10.211 3.51 1 90.25 101 ASP A CA 1
ATOM 722 C C . ASP A 1 101 ? 12.148 -9.312 3.223 1 90.25 101 ASP A C 1
ATOM 724 O O . ASP A 1 101 ? 12.289 -8.094 3.146 1 90.25 101 ASP A O 1
ATOM 728 N N . THR A 1 102 ? 10.984 -10.016 3.088 1 95.69 102 THR A N 1
ATOM 729 C CA . THR A 1 102 ? 9.844 -9.25 2.607 1 95.69 102 THR A CA 1
ATOM 730 C C . THR A 1 102 ? 8.625 -9.469 3.504 1 95.69 102 THR A C 1
ATOM 732 O O . THR A 1 102 ? 8.445 -10.562 4.055 1 95.69 102 THR A O 1
ATOM 735 N N . THR A 1 103 ? 7.883 -8.469 3.736 1 97.12 103 THR A N 1
ATOM 736 C CA . THR A 1 103 ? 6.562 -8.5 4.359 1 97.12 103 THR A CA 1
ATOM 737 C C . THR A 1 103 ? 5.469 -8.25 3.33 1 97.12 103 THR A C 1
ATOM 739 O O . THR A 1 103 ? 5.535 -7.277 2.572 1 97.12 103 THR A O 1
ATOM 742 N N . GLN A 1 104 ? 4.477 -9.164 3.309 1 97.56 104 GLN A N 1
ATOM 743 C CA . GLN A 1 104 ? 3.439 -9.07 2.287 1 97.56 104 GLN A CA 1
ATOM 744 C C . GLN A 1 104 ? 2.115 -8.602 2.889 1 97.56 104 GLN A C 1
ATOM 746 O O . GLN A 1 104 ? 1.72 -9.062 3.961 1 97.56 104 GLN A O 1
ATOM 751 N N . LEU A 1 105 ? 1.445 -7.613 2.248 1 98.5 105 LEU A N 1
ATOM 752 C CA . LEU A 1 105 ? 0.092 -7.164 2.551 1 98.5 105 LEU A CA 1
ATOM 753 C C . LEU A 1 105 ? -0.83 -7.367 1.354 1 98.5 105 LEU A C 1
ATOM 755 O O . LEU A 1 105 ? -0.73 -6.645 0.358 1 98.5 105 LEU A O 1
ATOM 759 N N . ASN A 1 106 ? -1.77 -8.297 1.46 1 98.44 106 ASN A N 1
ATOM 760 C CA . ASN A 1 106 ? -2.598 -8.711 0.332 1 98.44 106 ASN A CA 1
ATOM 761 C C . ASN A 1 106 ? -4.047 -8.273 0.512 1 98.44 106 ASN A C 1
ATOM 763 O O . ASN A 1 106 ? -4.754 -8.797 1.376 1 98.44 106 ASN A O 1
ATOM 767 N N . GLU A 1 107 ? -4.512 -7.352 -0.3 1 98.69 107 GLU A N 1
ATOM 768 C CA . GLU A 1 107 ? -5.918 -6.965 -0.314 1 98.69 107 GLU A CA 1
ATOM 769 C C . GLU A 1 107 ? -6.801 -8.125 -0.773 1 98.69 107 GLU A C 1
ATOM 771 O O . GLU A 1 107 ? -6.336 -9.031 -1.463 1 98.69 107 GLU A O 1
ATOM 776 N N . PRO A 1 108 ? -8.016 -8.172 -0.453 1 97.38 108 PRO A N 1
ATOM 777 C CA . PRO A 1 108 ? -8.875 -9.312 -0.76 1 97.38 108 PRO A CA 1
ATOM 778 C C . PRO A 1 108 ? -9.219 -9.414 -2.244 1 97.38 108 PRO A C 1
ATOM 780 O O . PRO A 1 108 ? -9.344 -10.516 -2.781 1 97.38 108 PRO A O 1
ATOM 783 N N . GLY A 1 109 ? -9.359 -8.422 -2.943 1 97.81 109 GLY A N 1
ATOM 784 C CA . GLY A 1 109 ? -9.859 -8.359 -4.309 1 97.81 109 GLY A CA 1
ATOM 785 C C . GLY A 1 109 ? -11.312 -7.938 -4.398 1 97.81 109 GLY A C 1
ATOM 786 O O . GLY A 1 109 ? -11.961 -7.723 -3.377 1 97.81 109 GLY A O 1
ATOM 787 N N . PRO A 1 110 ? -11.797 -7.777 -5.582 1 97.81 110 PRO A N 1
ATOM 788 C CA . PRO A 1 110 ? -13.172 -7.297 -5.781 1 97.81 110 PRO A CA 1
ATOM 789 C C . PRO A 1 110 ? -14.211 -8.391 -5.57 1 97.81 110 PRO A C 1
ATOM 791 O O . PRO A 1 110 ? -13.938 -9.57 -5.805 1 97.81 110 PRO A O 1
ATOM 794 N N . ALA A 1 111 ? -15.414 -7.957 -5.16 1 98 111 ALA A N 1
ATOM 795 C CA . ALA A 1 111 ? -16.547 -8.875 -5.184 1 98 111 ALA A CA 1
ATOM 796 C C . ALA A 1 111 ? -16.969 -9.195 -6.617 1 98 111 ALA A C 1
ATOM 798 O O . ALA A 1 111 ? -17.25 -8.289 -7.402 1 98 111 ALA A O 1
ATOM 799 N N . VAL A 1 112 ? -17.016 -10.422 -6.934 1 98.75 112 VAL A N 1
ATOM 800 C CA . VAL A 1 112 ? -17.375 -10.859 -8.281 1 98.75 112 VAL A CA 1
ATOM 801 C C . VAL A 1 112 ? -18.828 -11.312 -8.312 1 98.75 112 VAL A C 1
ATOM 803 O O . VAL A 1 112 ? -19.234 -12.188 -7.539 1 98.75 112 VAL A O 1
ATOM 806 N N . ALA A 1 113 ? -19.625 -10.758 -9.219 1 98.62 113 ALA A N 1
ATOM 807 C CA . ALA A 1 113 ? -21.031 -11.125 -9.352 1 98.62 113 ALA A CA 1
ATOM 808 C C . ALA A 1 113 ? -21.188 -12.445 -10.102 1 98.62 113 ALA A C 1
ATOM 810 O O . ALA A 1 113 ? -20.328 -12.805 -10.922 1 98.62 113 ALA A O 1
ATOM 811 N N . PRO A 1 114 ? -22.297 -13.133 -9.859 1 98.38 114 PRO A N 1
ATOM 812 C CA . PRO A 1 114 ? -22.516 -14.398 -10.547 1 98.38 114 PRO A CA 1
ATOM 813 C C . PRO A 1 114 ? -22.453 -14.266 -12.07 1 98.38 114 PRO A C 1
ATOM 815 O O . PRO A 1 114 ? -21.906 -15.133 -12.75 1 98.38 114 PRO A O 1
ATOM 818 N N . ALA A 1 115 ? -23 -13.172 -12.539 1 98.5 115 ALA A N 1
ATOM 819 C CA . ALA A 1 115 ? -22.984 -12.961 -13.984 1 98.5 115 ALA A CA 1
ATOM 820 C C . ALA A 1 115 ? -21.562 -12.812 -14.5 1 98.5 115 ALA A C 1
ATOM 822 O O . ALA A 1 115 ? -21.234 -13.273 -15.602 1 98.5 115 ALA A O 1
ATOM 823 N N . GLU A 1 116 ? -20.719 -12.141 -13.781 1 98.81 116 GLU A N 1
ATOM 824 C CA . GLU A 1 116 ? -19.312 -11.984 -14.133 1 98.81 116 GLU A CA 1
ATOM 825 C C . GLU A 1 116 ? -18.578 -13.32 -14.094 1 98.81 116 GLU A C 1
ATOM 827 O O . GLU A 1 116 ? -17.766 -13.625 -14.977 1 98.81 116 GLU A O 1
ATOM 832 N N . TRP A 1 117 ? -18.875 -14.125 -13.086 1 98.75 117 TRP A N 1
ATOM 833 C CA . TRP A 1 117 ? -18.281 -15.453 -12.984 1 98.75 117 TRP A CA 1
ATOM 834 C C . TRP A 1 117 ? -18.703 -16.328 -14.164 1 98.75 117 TRP A C 1
ATOM 836 O O . TRP A 1 117 ? -17.875 -17.031 -14.742 1 98.75 117 TRP A O 1
ATOM 846 N N . ASN A 1 118 ? -19.953 -16.266 -14.516 1 98.5 118 ASN A N 1
ATOM 847 C CA . ASN A 1 118 ? -20.453 -17.016 -15.656 1 98.5 118 ASN A CA 1
ATOM 848 C C . ASN A 1 118 ? -19.766 -16.594 -16.953 1 98.5 118 ASN A C 1
ATOM 850 O O . ASN A 1 118 ? -19.375 -17.438 -17.766 1 98.5 118 ASN A O 1
ATOM 854 N N . ALA A 1 119 ? -19.609 -15.328 -17.094 1 98.62 119 ALA A N 1
ATOM 855 C CA . ALA A 1 119 ? -18.938 -14.797 -18.281 1 98.62 119 ALA A CA 1
ATOM 856 C C . ALA A 1 119 ? -17.5 -15.281 -18.344 1 98.62 119 ALA A C 1
ATOM 858 O O . ALA A 1 119 ? -17 -15.617 -19.422 1 98.62 119 ALA A O 1
ATOM 859 N N . PHE A 1 120 ? -16.906 -15.328 -17.281 1 98.81 120 PHE A N 1
ATOM 860 C CA . PHE A 1 120 ? -15.539 -15.805 -17.234 1 98.81 120 PHE A CA 1
ATOM 861 C C . PHE A 1 120 ? -15.453 -17.266 -17.656 1 98.81 120 PHE A C 1
ATOM 863 O O . PHE A 1 120 ? -14.562 -17.656 -18.406 1 98.81 120 PHE A O 1
ATOM 870 N N . GLN A 1 121 ? -16.297 -18.078 -17.047 1 98.69 121 GLN A N 1
ATOM 871 C CA . GLN A 1 121 ? -16.297 -19.5 -17.375 1 98.69 121 GLN A CA 1
ATOM 872 C C . GLN A 1 121 ? -16.453 -19.719 -18.875 1 98.69 121 GLN A C 1
ATOM 874 O O . GLN A 1 121 ? -15.781 -20.578 -19.453 1 98.69 121 GLN A O 1
ATOM 879 N N . GLU A 1 122 ? -17.281 -18.953 -19.469 1 98.31 122 GLU A N 1
ATOM 880 C CA . GLU A 1 122 ? -17.453 -19.062 -20.922 1 98.31 122 GLU A CA 1
ATOM 881 C C . GLU A 1 122 ? -16.188 -18.672 -21.672 1 98.31 122 GLU A C 1
ATOM 883 O O . GLU A 1 122 ? -15.758 -19.391 -22.578 1 98.31 122 GLU A O 1
ATOM 888 N N . ALA A 1 123 ? -15.609 -17.609 -21.297 1 98.5 123 ALA A N 1
ATOM 889 C CA . ALA A 1 123 ? -14.367 -17.156 -21.922 1 98.5 123 ALA A CA 1
ATOM 890 C C . ALA A 1 123 ? -13.258 -18.188 -21.75 1 98.5 123 ALA A C 1
ATOM 892 O O . ALA A 1 123 ? -12.492 -18.438 -22.688 1 98.5 123 ALA A O 1
ATOM 893 N N . TYR A 1 124 ? -13.227 -18.719 -20.578 1 98.75 124 TYR A N 1
ATOM 894 C CA . TYR A 1 124 ? -12.227 -19.734 -20.266 1 98.75 124 TYR A CA 1
ATOM 895 C C . TYR A 1 124 ? -12.352 -20.938 -21.188 1 98.75 124 TYR A C 1
ATOM 897 O O . TYR A 1 124 ? -11.352 -21.406 -21.734 1 98.75 124 TYR A O 1
ATOM 905 N N . GLU A 1 125 ? -13.5 -21.406 -21.328 1 98.25 125 GLU A N 1
ATOM 906 C CA . GLU A 1 125 ? -13.742 -22.547 -22.203 1 98.25 125 GLU A CA 1
ATOM 907 C C . GLU A 1 125 ? -13.273 -22.266 -23.625 1 98.25 125 GLU A C 1
ATOM 909 O O . GLU A 1 125 ? -12.641 -23.109 -24.266 1 98.25 125 GLU A O 1
ATOM 914 N N . ASP A 1 126 ? -13.539 -21.062 -24.062 1 98.06 126 ASP A N 1
ATOM 915 C CA . ASP A 1 126 ? -13.125 -20.672 -25.406 1 98.06 126 ASP A CA 1
ATOM 916 C C . ASP A 1 126 ? -11.602 -20.609 -25.516 1 98.06 126 ASP A C 1
ATOM 918 O O . ASP A 1 126 ? -11.031 -20.984 -26.547 1 98.06 126 ASP A O 1
ATOM 922 N N . LEU A 1 127 ? -10.938 -20.219 -24.5 1 98.44 127 LEU A N 1
ATOM 923 C CA . LEU A 1 127 ? -9.5 -20 -24.5 1 98.44 127 LEU A CA 1
ATOM 924 C C . LEU A 1 127 ? -8.75 -21.328 -24.453 1 98.44 127 LEU A C 1
ATOM 926 O O . LEU A 1 127 ? -7.574 -21.391 -24.828 1 98.44 127 LEU A O 1
ATOM 930 N N . LEU A 1 128 ? -9.414 -22.344 -23.969 1 98 128 LEU A N 1
ATOM 931 C CA . LEU A 1 128 ? -8.758 -23.625 -23.797 1 98 128 LEU A CA 1
ATOM 932 C C . LEU A 1 128 ? -8.43 -24.266 -25.141 1 98 128 LEU A C 1
ATOM 934 O O . LEU A 1 128 ? -7.574 -25.141 -25.234 1 98 128 LEU A O 1
ATOM 938 N N . ALA A 1 129 ? -9.141 -23.766 -26.125 1 93.62 129 ALA A N 1
ATOM 939 C CA . ALA A 1 129 ? -8.914 -24.344 -27.453 1 93.62 129 ALA A CA 1
ATOM 940 C C . ALA A 1 129 ? -7.5 -24.062 -27.938 1 93.62 129 ALA A C 1
ATOM 942 O O . ALA A 1 129 ? -7.098 -22.906 -28.078 1 93.62 129 ALA A O 1
ATOM 943 N N . GLY A 1 130 ? -6.715 -25.047 -28.109 1 90.44 130 GLY A N 1
ATOM 944 C CA . GLY A 1 130 ? -5.414 -24.938 -28.75 1 90.44 130 GLY A CA 1
ATOM 945 C C . GLY A 1 130 ? -4.293 -24.641 -27.766 1 90.44 130 GLY A C 1
ATOM 946 O O . GLY A 1 130 ? -3.16 -24.375 -28.172 1 90.44 130 GLY A O 1
ATOM 947 N N . VAL A 1 131 ? -4.602 -24.641 -26.484 1 96.62 131 VAL A N 1
ATOM 948 C CA . VAL A 1 131 ? -3.504 -24.375 -25.562 1 96.62 131 VAL A CA 1
ATOM 949 C C . VAL A 1 131 ? -2.834 -25.703 -25.172 1 96.62 131 VAL A C 1
ATOM 951 O O . VAL A 1 131 ? -3.48 -26.75 -25.156 1 96.62 131 VAL A O 1
ATOM 954 N N . ALA A 1 132 ? -1.56 -25.594 -24.922 1 98.31 132 ALA A N 1
ATOM 955 C CA . ALA A 1 132 ? -0.754 -26.766 -24.609 1 98.31 132 ALA A CA 1
ATOM 956 C C . ALA A 1 132 ? -0.874 -27.156 -23.141 1 98.31 132 ALA A C 1
ATOM 958 O O . ALA A 1 132 ? -0.719 -28.328 -22.781 1 98.31 132 ALA A O 1
ATOM 959 N N . ALA A 1 133 ? -1.128 -26.188 -22.297 1 98.81 133 ALA A N 1
ATOM 960 C CA . ALA A 1 133 ? -1.288 -26.359 -20.859 1 98.81 133 ALA A CA 1
ATOM 961 C C . ALA A 1 133 ? -1.94 -25.141 -20.219 1 98.81 133 ALA A C 1
ATOM 963 O O . ALA A 1 133 ? -1.935 -24.047 -20.797 1 98.81 133 ALA A O 1
ATOM 964 N N . VAL A 1 134 ? -2.557 -25.328 -19.078 1 98.94 134 VAL A N 1
ATOM 965 C CA . VAL A 1 134 ? -3.154 -24.219 -18.344 1 98.94 134 VAL A CA 1
ATOM 966 C C . VAL A 1 134 ? -2.709 -24.266 -16.891 1 98.94 134 VAL A C 1
ATOM 968 O O . VAL A 1 134 ? -2.609 -25.344 -16.297 1 98.94 134 VAL A O 1
ATOM 971 N N . ALA A 1 135 ? -2.34 -23.141 -16.375 1 98.94 135 ALA A N 1
ATOM 972 C CA . ALA A 1 135 ? -2.078 -22.984 -14.945 1 98.94 135 ALA A CA 1
ATOM 973 C C . ALA A 1 135 ? -3.209 -22.219 -14.266 1 98.94 135 ALA A C 1
ATOM 975 O O . ALA A 1 135 ? -3.625 -21.156 -14.742 1 98.94 135 ALA A O 1
ATOM 976 N N . LEU A 1 136 ? -3.756 -22.766 -13.242 1 98.94 136 LEU A N 1
ATOM 977 C CA . LEU A 1 136 ? -4.734 -22.125 -12.367 1 98.94 136 LEU A CA 1
ATOM 978 C C . LEU A 1 136 ? -4.086 -21.688 -11.062 1 98.94 136 LEU A C 1
ATOM 980 O O . LEU A 1 136 ? -3.65 -22.516 -10.266 1 98.94 136 LEU A O 1
ATOM 984 N N . CYS A 1 137 ? -4.031 -20.391 -10.852 1 98.56 137 CYS A N 1
ATOM 985 C CA . CYS A 1 137 ? -3.125 -19.891 -9.828 1 98.56 137 CYS A CA 1
ATOM 986 C C . CYS A 1 137 ? -3.82 -18.875 -8.93 1 98.56 137 CYS A C 1
ATOM 988 O O . CYS A 1 137 ? -4.551 -18 -9.422 1 98.56 137 CYS A O 1
ATOM 990 N N . GLY A 1 138 ? -3.471 -19 -7.621 1 98 138 GLY A N 1
ATOM 991 C CA . GLY A 1 138 ? -3.736 -17.875 -6.738 1 98 138 GLY A CA 1
ATOM 992 C C . GLY A 1 138 ? -5.02 -18.031 -5.941 1 98 138 GLY A C 1
ATOM 993 O O . GLY A 1 138 ? -5.672 -19.062 -6.004 1 98 138 GLY A O 1
ATOM 994 N N . SER A 1 139 ? -5.375 -16.984 -5.191 1 97.88 139 SER A N 1
ATOM 995 C CA . SER A 1 139 ? -6.543 -16.953 -4.316 1 97.88 139 SER A CA 1
ATOM 996 C C . SER A 1 139 ? -7.812 -16.641 -5.102 1 97.88 139 SER A C 1
ATOM 998 O O . SER A 1 139 ? -7.746 -16.281 -6.281 1 97.88 139 SER A O 1
ATOM 1000 N N . LEU A 1 140 ? -8.914 -16.906 -4.441 1 98.56 140 LEU A N 1
ATOM 1001 C CA . LEU A 1 140 ? -10.211 -16.547 -5 1 98.56 140 LEU A CA 1
ATOM 1002 C C . LEU A 1 140 ? -10.703 -15.219 -4.434 1 98.56 140 LEU A C 1
ATOM 1004 O O . LEU A 1 140 ? -10.602 -14.977 -3.229 1 98.56 140 LEU A O 1
ATOM 1008 N N . PRO A 1 141 ? -11.156 -14.312 -5.297 1 98.44 141 PRO A N 1
ATOM 1009 C CA . PRO A 1 141 ? -11.805 -13.109 -4.766 1 98.44 141 PRO A CA 1
ATOM 1010 C C . PRO A 1 141 ? -13.172 -13.398 -4.164 1 98.44 141 PRO A C 1
ATOM 1012 O O . PRO A 1 141 ? -13.758 -14.453 -4.426 1 98.44 141 PRO A O 1
ATOM 1015 N N . PRO A 1 142 ? -13.656 -12.43 -3.354 1 97.81 142 PRO A N 1
ATOM 1016 C CA . PRO A 1 142 ? -15.016 -12.602 -2.834 1 97.81 142 PRO A CA 1
ATOM 1017 C C . PRO A 1 142 ? -16.047 -12.812 -3.938 1 97.81 142 PRO A C 1
ATOM 1019 O O . PRO A 1 142 ? -15.953 -12.203 -5.004 1 97.81 142 PRO A O 1
ATOM 1022 N N . GLY A 1 143 ? -16.969 -13.703 -3.709 1 98.38 143 GLY A N 1
ATOM 1023 C CA . GLY A 1 143 ? -18.047 -13.938 -4.652 1 98.38 143 GLY A CA 1
ATOM 1024 C C . GLY A 1 143 ? -17.812 -15.133 -5.555 1 98.38 143 GLY A C 1
ATOM 1025 O O . GLY A 1 143 ? -18.75 -15.695 -6.113 1 98.38 143 GLY A O 1
ATOM 1026 N N . VAL A 1 144 ? -16.578 -15.484 -5.82 1 98.69 144 VAL A N 1
ATOM 1027 C CA . VAL A 1 144 ? -16.25 -16.672 -6.605 1 98.69 144 VAL A CA 1
ATOM 1028 C C . VAL A 1 144 ? -16.406 -17.922 -5.738 1 98.69 144 VAL A C 1
ATOM 1030 O O . VAL A 1 144 ? -15.898 -17.969 -4.613 1 98.69 144 VAL A O 1
ATOM 1033 N N . PRO A 1 145 ? -17.062 -18.922 -6.246 1 98.19 145 PRO A N 1
ATOM 1034 C CA . PRO A 1 145 ? -17.266 -20.125 -5.438 1 98.19 145 PRO A CA 1
ATOM 1035 C C . PRO A 1 145 ? -15.969 -20.797 -5.012 1 98.19 145 PRO A C 1
ATOM 1037 O O . PRO A 1 145 ? -15.008 -20.828 -5.785 1 98.19 145 PRO A O 1
ATOM 1040 N N . VAL A 1 146 ? -15.992 -21.391 -3.861 1 97.62 146 VAL A N 1
ATOM 1041 C CA . VAL A 1 146 ? -14.82 -22.047 -3.277 1 97.62 146 VAL A CA 1
ATOM 1042 C C . VAL A 1 146 ? -14.367 -23.188 -4.176 1 97.62 146 VAL A C 1
ATOM 1044 O O . VAL A 1 146 ? -13.188 -23.547 -4.188 1 97.62 146 VAL A O 1
ATOM 1047 N N . GLY A 1 147 ? -15.273 -23.766 -4.949 1 98.12 147 GLY A N 1
ATOM 1048 C CA . GLY A 1 147 ? -14.977 -24.875 -5.844 1 98.12 147 GLY A CA 1
ATOM 1049 C C . GLY A 1 147 ? -14.633 -24.422 -7.254 1 98.12 147 GLY A C 1
ATOM 1050 O O . GLY A 1 147 ? -14.625 -25.234 -8.18 1 98.12 147 GLY A O 1
ATOM 1051 N N . ALA A 1 148 ? -14.352 -23.188 -7.414 1 98.75 148 ALA A N 1
ATOM 1052 C CA . ALA A 1 148 ? -14.133 -22.625 -8.742 1 98.75 148 ALA A CA 1
ATOM 1053 C C . ALA A 1 148 ? -13.016 -23.344 -9.477 1 98.75 148 ALA A C 1
ATOM 1055 O O . ALA A 1 148 ? -13.188 -23.75 -10.633 1 98.75 148 ALA A O 1
ATOM 1056 N N . TYR A 1 149 ? -11.961 -23.562 -8.836 1 98.81 149 TYR A N 1
ATOM 1057 C CA . TYR A 1 149 ? -10.828 -24.203 -9.5 1 98.81 149 TYR A CA 1
ATOM 1058 C C . TYR A 1 149 ? -11.148 -25.641 -9.859 1 98.81 149 TYR A C 1
ATOM 1060 O O . TYR A 1 149 ? -10.703 -26.141 -10.898 1 98.81 149 TYR A O 1
ATOM 1068 N N . ALA A 1 150 ? -11.914 -26.344 -9.016 1 98.69 150 ALA A N 1
ATOM 1069 C CA . ALA A 1 150 ? -12.336 -27.703 -9.359 1 98.69 150 ALA A CA 1
ATOM 1070 C C . ALA A 1 150 ? -13.102 -27.719 -10.68 1 98.69 150 ALA A C 1
ATOM 1072 O O . ALA A 1 150 ? -12.836 -28.547 -11.547 1 98.69 150 ALA A O 1
ATOM 1073 N N . GLY A 1 151 ? -14.023 -26.766 -10.789 1 98.75 151 GLY A N 1
ATOM 1074 C CA . GLY A 1 151 ? -14.766 -26.656 -12.031 1 98.75 151 GLY A CA 1
ATOM 1075 C C . GLY A 1 151 ? -13.883 -26.375 -13.234 1 98.75 151 GLY A C 1
ATOM 1076 O O . GLY A 1 151 ? -14.039 -27.016 -14.281 1 98.75 151 GLY A O 1
ATOM 1077 N N . LEU A 1 152 ? -12.945 -25.516 -13.109 1 98.88 152 LEU A N 1
ATOM 1078 C CA . LEU A 1 152 ? -12.055 -25.156 -14.211 1 98.88 152 LEU A CA 1
ATOM 1079 C C . LEU A 1 152 ? -11.141 -26.312 -14.57 1 98.88 152 LEU A C 1
ATOM 1081 O O . LEU A 1 152 ? -10.836 -26.531 -15.75 1 98.88 152 LEU A O 1
ATOM 1085 N N . VAL A 1 153 ? -10.656 -27.078 -13.57 1 98.81 153 VAL A N 1
ATOM 1086 C CA . VAL A 1 153 ? -9.844 -28.266 -13.82 1 98.81 153 VAL A CA 1
ATOM 1087 C C . VAL A 1 153 ? -10.625 -29.266 -14.664 1 98.81 153 VAL A C 1
ATOM 1089 O O . VAL A 1 153 ? -10.117 -29.781 -15.664 1 98.81 153 VAL A O 1
ATOM 1092 N N . ARG A 1 154 ? -11.875 -29.484 -14.328 1 98.5 154 ARG A N 1
ATOM 1093 C CA . ARG A 1 154 ? -12.703 -30.453 -15.055 1 98.5 154 ARG A CA 1
ATOM 1094 C C . ARG A 1 154 ? -12.883 -30.031 -16.516 1 98.5 154 ARG A C 1
ATOM 1096 O O . ARG A 1 154 ? -12.812 -30.875 -17.406 1 98.5 154 ARG A O 1
ATOM 1103 N N . VAL A 1 155 ? -13.125 -28.766 -16.688 1 98.62 155 VAL A N 1
ATOM 1104 C CA . VAL A 1 155 ? -13.32 -28.25 -18.031 1 98.62 155 VAL A CA 1
ATOM 1105 C C . VAL A 1 155 ? -12.055 -28.453 -18.859 1 98.62 155 VAL A C 1
ATOM 1107 O O . VAL A 1 155 ? -12.117 -28.906 -20.016 1 98.62 155 VAL A O 1
ATOM 1110 N N . ALA A 1 156 ? -10.914 -28.141 -18.312 1 98.75 156 ALA A N 1
ATOM 1111 C CA . ALA A 1 156 ? -9.641 -28.312 -19.016 1 98.75 156 ALA A CA 1
ATOM 1112 C C . ALA A 1 156 ? -9.383 -29.781 -19.312 1 98.75 156 ALA A C 1
ATOM 1114 O O . ALA A 1 156 ? -8.961 -30.125 -20.422 1 98.75 156 ALA A O 1
ATOM 1115 N N . ARG A 1 157 ? -9.617 -30.656 -18.344 1 97.44 157 ARG A N 1
ATOM 1116 C CA . ARG A 1 157 ? -9.414 -32.094 -18.531 1 97.44 157 ARG A CA 1
ATOM 1117 C C . ARG A 1 157 ? -10.297 -32.625 -19.641 1 97.44 157 ARG A C 1
ATOM 1119 O O . ARG A 1 157 ? -9.852 -33.438 -20.453 1 97.44 157 ARG A O 1
ATOM 1126 N N . ALA A 1 158 ? -11.492 -32.156 -19.641 1 97.25 158 ALA A N 1
ATOM 1127 C CA . ALA A 1 158 ? -12.422 -32.562 -20.688 1 97.25 158 ALA A CA 1
ATOM 1128 C C . ALA A 1 158 ? -11.922 -32.156 -22.078 1 97.25 158 ALA A C 1
ATOM 1130 O O . ALA A 1 158 ? -12.172 -32.812 -23.062 1 97.25 158 ALA A O 1
ATOM 1131 N N . ALA A 1 159 ? -11.227 -31.078 -22.125 1 97.62 159 ALA A N 1
ATOM 1132 C CA . ALA A 1 159 ? -10.68 -30.562 -23.375 1 97.62 159 ALA A CA 1
ATOM 1133 C C . ALA A 1 159 ? -9.328 -31.219 -23.688 1 97.62 159 ALA A C 1
ATOM 1135 O O . ALA A 1 159 ? -8.711 -30.906 -24.703 1 97.62 159 ALA A O 1
ATOM 1136 N N . GLY A 1 160 ? -8.812 -32.062 -22.797 1 97.38 160 GLY A N 1
ATOM 1137 C CA . GLY A 1 160 ? -7.547 -32.75 -23 1 97.38 160 GLY A CA 1
ATOM 1138 C C . GLY A 1 160 ? -6.348 -31.844 -22.719 1 97.38 160 GLY A C 1
ATOM 1139 O O . GLY A 1 160 ? -5.246 -32.125 -23.219 1 97.38 160 GLY A O 1
ATOM 1140 N N . VAL A 1 161 ? -6.543 -30.766 -22.016 1 98.5 161 VAL A N 1
ATOM 1141 C CA . VAL A 1 161 ? -5.477 -29.828 -21.734 1 98.5 161 VAL A CA 1
ATOM 1142 C C . VAL A 1 161 ? -4.898 -30.094 -20.344 1 98.5 161 VAL A C 1
ATOM 1144 O O . VAL A 1 161 ? -5.633 -30.109 -19.344 1 98.5 161 VAL A O 1
ATOM 1147 N N . PRO A 1 162 ? -3.576 -30.375 -20.203 1 98.44 162 PRO A N 1
ATOM 1148 C CA . PRO A 1 162 ? -2.975 -30.578 -18.875 1 98.44 162 PRO A CA 1
ATOM 1149 C C . PRO A 1 162 ? -3.123 -29.359 -17.969 1 98.44 162 PRO A C 1
ATOM 1151 O O . PRO A 1 162 ? -3.01 -28.219 -18.438 1 98.44 162 PRO A O 1
ATOM 1154 N N . VAL A 1 163 ? -3.359 -29.625 -16.672 1 98.81 163 VAL A N 1
ATOM 1155 C CA . VAL A 1 163 ? -3.654 -28.547 -15.727 1 98.81 163 VAL A CA 1
ATOM 1156 C C . VAL A 1 163 ? -2.643 -28.562 -14.578 1 98.81 163 VAL A C 1
ATOM 1158 O O . VAL A 1 163 ? -2.412 -29.609 -13.969 1 98.81 163 VAL A O 1
ATOM 1161 N N . LEU A 1 164 ? -2.006 -27.484 -14.328 1 98.88 164 LEU A N 1
ATOM 1162 C CA . LEU A 1 164 ? -1.269 -27.234 -13.094 1 98.88 164 LEU A CA 1
ATOM 1163 C C . LEU A 1 164 ? -2.068 -26.328 -12.156 1 98.88 164 LEU A C 1
ATOM 1165 O O . LEU A 1 164 ? -2.506 -25.25 -12.555 1 98.88 164 LEU A O 1
ATOM 1169 N N . LEU A 1 165 ? -2.326 -26.781 -10.938 1 98.81 165 LEU A N 1
ATOM 1170 C CA . LEU A 1 165 ? -3.053 -26.016 -9.938 1 98.81 165 LEU A CA 1
ATOM 1171 C C . LEU A 1 165 ? -2.115 -25.547 -8.828 1 98.81 165 LEU A C 1
ATOM 1173 O O . LEU A 1 165 ? -1.437 -26.359 -8.195 1 98.81 165 LEU A O 1
ATOM 1177 N N . ASP A 1 166 ? -1.998 -24.266 -8.609 1 98.69 166 ASP A N 1
ATOM 1178 C CA . ASP A 1 166 ? -1.227 -23.641 -7.539 1 98.69 166 ASP A CA 1
ATOM 1179 C C . ASP A 1 166 ? -2.086 -22.672 -6.734 1 98.69 166 ASP A C 1
ATOM 1181 O O . ASP A 1 166 ? -2.152 -21.484 -7.055 1 98.69 166 ASP A O 1
ATOM 1185 N N . THR A 1 167 ? -2.744 -23.109 -5.785 1 98.19 167 THR A N 1
ATOM 1186 C CA . THR A 1 167 ? -3.594 -22.375 -4.863 1 98.19 167 THR A CA 1
ATOM 1187 C C . THR A 1 167 ? -3.471 -22.922 -3.447 1 98.19 167 THR A C 1
ATOM 1189 O O . THR A 1 167 ? -2.545 -23.688 -3.152 1 98.19 167 THR A O 1
ATOM 1192 N N . SER A 1 168 ? -4.234 -22.453 -2.514 1 96.56 168 SER A N 1
ATOM 1193 C CA . SER A 1 168 ? -4.105 -22.875 -1.12 1 96.56 168 SER A CA 1
ATOM 1194 C C . SER A 1 168 ? -5.469 -23.016 -0.457 1 96.56 168 SER A C 1
ATOM 1196 O O . SER A 1 168 ? -6.492 -22.641 -1.038 1 96.56 168 SER A O 1
ATOM 1198 N N . GLY A 1 169 ? -5.434 -23.656 0.674 1 95.88 169 GLY A N 1
ATOM 1199 C CA . GLY A 1 169 ? -6.625 -23.719 1.508 1 95.88 169 GLY A CA 1
ATOM 1200 C C . GLY A 1 169 ? -7.723 -24.578 0.911 1 95.88 169 GLY A C 1
ATOM 1201 O O . GLY A 1 169 ? -7.441 -25.609 0.282 1 95.88 169 GLY A O 1
ATOM 1202 N N . GLU A 1 170 ? -8.969 -24.156 1.163 1 96.88 170 GLU A N 1
ATOM 1203 C CA . GLU A 1 170 ? -10.133 -24.922 0.743 1 96.88 170 GLU A CA 1
ATOM 1204 C C . GLU A 1 170 ? -10.203 -25.031 -0.777 1 96.88 170 GLU A C 1
ATOM 1206 O O . GLU A 1 170 ? -10.547 -26.094 -1.309 1 96.88 170 GLU A O 1
ATOM 1211 N N . PRO A 1 171 ? -9.797 -24 -1.52 1 98.06 171 PRO A N 1
ATOM 1212 C CA . PRO A 1 171 ? -9.773 -24.141 -2.977 1 98.06 171 PRO A CA 1
ATOM 1213 C C . PRO A 1 171 ? -8.828 -25.25 -3.443 1 98.06 171 PRO A C 1
ATOM 1215 O O . PRO A 1 171 ? -9.133 -25.953 -4.41 1 98.06 171 PRO A O 1
ATOM 1218 N N . LEU A 1 172 ? -7.734 -25.391 -2.76 1 98.19 172 LEU A N 1
ATOM 1219 C CA . LEU A 1 172 ? -6.805 -26.469 -3.104 1 98.19 172 LEU A CA 1
ATOM 1220 C C . LEU A 1 172 ? -7.418 -27.828 -2.805 1 98.19 172 LEU A C 1
ATOM 1222 O O . LEU A 1 172 ? -7.336 -28.75 -3.625 1 98.19 172 LEU A O 1
ATOM 1226 N N . ARG A 1 173 ? -8.039 -27.922 -1.668 1 97.12 173 ARG A N 1
ATOM 1227 C CA . ARG A 1 173 ? -8.68 -29.172 -1.272 1 97.12 173 ARG A CA 1
ATOM 1228 C C . ARG A 1 173 ? -9.727 -29.594 -2.297 1 97.12 173 ARG A C 1
ATOM 1230 O O . ARG A 1 173 ? -9.719 -30.734 -2.762 1 97.12 173 ARG A O 1
ATOM 1237 N N . ARG A 1 174 ? -10.555 -28.688 -2.686 1 97.19 174 ARG A N 1
ATOM 1238 C CA . ARG A 1 174 ? -11.609 -28.984 -3.656 1 97.19 174 ARG A CA 1
ATOM 1239 C C . ARG A 1 174 ? -11.016 -29.234 -5.043 1 97.19 174 ARG A C 1
ATOM 1241 O O . ARG A 1 174 ? -11.508 -30.078 -5.785 1 97.19 174 ARG A O 1
ATOM 1248 N N . GLY A 1 175 ? -10.047 -28.453 -5.367 1 97.69 175 GLY A N 1
ATOM 1249 C CA . GLY A 1 175 ? -9.391 -28.609 -6.656 1 97.69 175 GLY A CA 1
ATOM 1250 C C . GLY A 1 175 ? -8.727 -29.969 -6.824 1 97.69 175 GLY A C 1
ATOM 1251 O O . GLY A 1 175 ? -8.688 -30.516 -7.926 1 97.69 175 GLY A O 1
ATOM 1252 N N . LEU A 1 176 ? -8.195 -30.453 -5.766 1 96.44 176 LEU A N 1
ATOM 1253 C CA . LEU A 1 176 ? -7.52 -31.75 -5.766 1 96.44 176 LEU A CA 1
ATOM 1254 C C . LEU A 1 176 ? -8.469 -32.844 -6.219 1 96.44 176 LEU A C 1
ATOM 1256 O O . LEU A 1 176 ? -8.07 -33.75 -6.977 1 96.44 176 LEU A O 1
ATOM 1260 N N . ALA A 1 177 ? -9.617 -32.75 -5.812 1 94.69 177 ALA A N 1
ATOM 1261 C CA . ALA A 1 177 ? -10.617 -33.781 -6.121 1 94.69 177 ALA A CA 1
ATOM 1262 C C . ALA A 1 177 ? -10.93 -33.781 -7.617 1 94.69 177 ALA A C 1
ATOM 1264 O O . ALA A 1 177 ? -11.438 -34.781 -8.133 1 94.69 177 ALA A O 1
ATOM 1265 N N . ALA A 1 178 ? -10.648 -32.719 -8.289 1 97.75 178 ALA A N 1
ATOM 1266 C CA . ALA A 1 178 ? -10.906 -32.625 -9.727 1 97.75 178 ALA A CA 1
ATOM 1267 C C . ALA A 1 178 ? -9.75 -33.219 -10.531 1 97.75 178 ALA A C 1
ATOM 1269 O O . ALA A 1 178 ? -9.781 -33.219 -11.766 1 97.75 178 ALA A O 1
ATOM 1270 N N . ARG A 1 179 ? -8.719 -33.719 -9.844 1 97.62 179 ARG A N 1
ATOM 1271 C CA . ARG A 1 179 ? -7.625 -34.531 -10.367 1 97.62 179 ARG A CA 1
ATOM 1272 C C . ARG A 1 179 ? -6.77 -33.719 -11.344 1 97.62 179 ARG A C 1
ATOM 1274 O O . ARG A 1 179 ? -6.562 -34.125 -12.484 1 97.62 179 ARG A O 1
ATOM 1281 N N . PRO A 1 180 ? -6.246 -32.562 -10.906 1 98.62 180 PRO A N 1
ATOM 1282 C CA . PRO A 1 180 ? -5.285 -31.859 -11.75 1 98.62 180 PRO A CA 1
ATOM 1283 C C . PRO A 1 180 ? -4.051 -32.688 -12.078 1 98.62 180 PRO A C 1
ATOM 1285 O O . PRO A 1 180 ? -3.777 -33.688 -11.398 1 98.62 180 PRO A O 1
ATOM 1288 N N . ASP A 1 181 ? -3.371 -32.375 -13.133 1 98.38 181 ASP A N 1
ATOM 1289 C CA . ASP A 1 181 ? -2.162 -33.062 -13.531 1 98.38 181 ASP A CA 1
ATOM 1290 C C . ASP A 1 181 ? -1.006 -32.781 -12.578 1 98.38 181 ASP A C 1
ATOM 1292 O O . ASP A 1 181 ? -0.195 -33.656 -12.281 1 98.38 181 ASP A O 1
ATOM 1296 N N . LEU A 1 182 ? -0.929 -31.531 -12.148 1 98.38 182 LEU A N 1
ATOM 1297 C CA . LEU A 1 182 ? 0.117 -31.078 -11.242 1 98.38 182 LEU A CA 1
ATOM 1298 C C . LEU A 1 182 ? -0.454 -30.141 -10.18 1 98.38 182 LEU A C 1
ATOM 1300 O O . LEU A 1 182 ? -1.288 -29.281 -10.484 1 98.38 182 LEU A O 1
ATOM 1304 N N . ILE A 1 183 ? -0.004 -30.312 -8.953 1 98.62 183 ILE A N 1
ATOM 1305 C CA . ILE A 1 183 ? -0.193 -29.281 -7.938 1 98.62 183 ILE A CA 1
ATOM 1306 C C . ILE A 1 183 ? 1.159 -28.875 -7.352 1 98.62 183 ILE A C 1
ATOM 1308 O O . ILE A 1 183 ? 2.088 -29.688 -7.309 1 98.62 183 ILE A O 1
ATOM 1312 N N . LYS A 1 184 ? 1.246 -27.641 -6.945 1 98.5 184 LYS A N 1
ATOM 1313 C CA . LYS A 1 184 ? 2.504 -27.125 -6.414 1 98.5 184 LYS A CA 1
ATOM 1314 C C . LYS A 1 184 ? 2.299 -26.469 -5.051 1 98.5 184 LYS A C 1
ATOM 1316 O O . LYS A 1 184 ? 2.568 -25.281 -4.879 1 98.5 184 LYS A O 1
ATOM 1321 N N . PRO A 1 185 ? 2.027 -27.188 -4.012 1 97.62 185 PRO A N 1
ATOM 1322 C CA . PRO A 1 185 ? 1.891 -26.641 -2.66 1 97.62 185 PRO A CA 1
ATOM 1323 C C . PRO A 1 185 ? 3.238 -26.406 -1.981 1 97.62 185 PRO A C 1
ATOM 1325 O O . PRO A 1 185 ? 4.254 -26.969 -2.402 1 97.62 185 PRO A O 1
ATOM 1328 N N . ASN A 1 186 ? 3.252 -25.531 -1.047 1 95.88 186 ASN A N 1
ATOM 1329 C CA . ASN A 1 186 ? 4.383 -25.5 -0.125 1 95.88 186 ASN A CA 1
ATOM 1330 C C . ASN A 1 186 ? 4.156 -26.406 1.073 1 95.88 186 ASN A C 1
ATOM 1332 O O . ASN A 1 186 ? 3.111 -27.047 1.18 1 95.88 186 ASN A O 1
ATOM 1336 N N . SER A 1 187 ? 5.117 -26.469 1.936 1 94.19 187 SER A N 1
ATOM 1337 C CA . SER A 1 187 ? 5.059 -27.391 3.062 1 94.19 187 SER A CA 1
ATOM 1338 C C . SER A 1 187 ? 3.869 -27.094 3.967 1 94.19 187 SER A C 1
ATOM 1340 O O . SER A 1 187 ? 3.191 -28 4.438 1 94.19 187 SER A O 1
ATOM 1342 N N . ASP A 1 188 ? 3.596 -25.844 4.211 1 93.81 188 ASP A N 1
ATOM 1343 C CA . ASP A 1 188 ? 2.479 -25.453 5.066 1 93.81 188 ASP A CA 1
ATOM 1344 C C . ASP A 1 188 ? 1.142 -25.812 4.422 1 93.81 188 ASP A C 1
ATOM 1346 O O . ASP A 1 188 ? 0.233 -26.297 5.094 1 93.81 188 ASP A O 1
ATOM 1350 N N . GLU A 1 189 ? 1.061 -25.531 3.16 1 95.88 189 GLU A N 1
ATOM 1351 C CA . GLU A 1 189 ? -0.153 -25.859 2.414 1 95.88 189 GLU A CA 1
ATOM 1352 C C . GLU A 1 189 ? -0.402 -27.359 2.383 1 95.88 189 GLU A C 1
ATOM 1354 O O . GLU A 1 189 ? -1.541 -27.812 2.527 1 95.88 189 GLU A O 1
ATOM 1359 N N . LEU A 1 190 ? 0.628 -28.141 2.219 1 95.19 190 LEU A N 1
ATOM 1360 C CA . LEU A 1 190 ? 0.504 -29.594 2.227 1 95.19 190 LEU A CA 1
ATOM 1361 C C . LEU A 1 190 ? 0.046 -30.094 3.592 1 95.19 190 LEU A C 1
ATOM 1363 O O . LEU A 1 190 ? -0.803 -30.984 3.678 1 95.19 190 LEU A O 1
ATOM 1367 N N . ALA A 1 191 ? 0.711 -29.5 4.598 1 95.75 191 ALA A N 1
ATOM 1368 C CA . ALA A 1 191 ? 0.338 -29.875 5.957 1 95.75 191 ALA A CA 1
ATOM 1369 C C . ALA A 1 191 ? -1.133 -29.578 6.227 1 95.75 191 ALA A C 1
ATOM 1371 O O . ALA A 1 191 ? -1.841 -30.391 6.828 1 95.75 191 ALA A O 1
ATOM 1372 N N . GLU A 1 192 ? -1.556 -28.484 5.777 1 95.19 192 GLU A N 1
ATOM 1373 C CA . GLU A 1 192 ? -2.957 -28.109 5.934 1 95.19 192 GLU A CA 1
ATOM 1374 C C . GLU A 1 192 ? -3.871 -29.047 5.156 1 95.19 192 GLU A C 1
ATOM 1376 O O . GLU A 1 192 ? -4.957 -29.391 5.625 1 95.19 192 GLU A O 1
ATOM 1381 N N . LEU A 1 193 ? -3.447 -29.438 4.039 1 95.19 193 LEU A N 1
ATOM 1382 C CA . LEU A 1 193 ? -4.223 -30.266 3.121 1 95.19 193 LEU A CA 1
ATOM 1383 C C . LEU A 1 193 ? -4.316 -31.703 3.635 1 95.19 193 LEU A C 1
ATOM 1385 O O . LEU A 1 193 ? -5.363 -32.344 3.502 1 95.19 193 LEU A O 1
ATOM 1389 N N . THR A 1 194 ? -3.275 -32.219 4.316 1 95.81 194 THR A N 1
ATOM 1390 C CA . THR A 1 194 ? -3.195 -33.656 4.543 1 95.81 194 THR A CA 1
ATOM 1391 C C . THR A 1 194 ? -3.127 -33.969 6.035 1 95.81 194 THR A C 1
ATOM 1393 O O . THR A 1 194 ? -3.344 -35.094 6.445 1 95.81 194 THR A O 1
ATOM 1396 N N . GLY A 1 195 ? -2.729 -32.938 6.828 1 94.75 195 GLY A N 1
ATOM 1397 C CA . GLY A 1 195 ? -2.521 -33.156 8.25 1 94.75 195 GLY A CA 1
ATOM 1398 C C . GLY A 1 195 ? -1.134 -33.656 8.578 1 94.75 195 GLY A C 1
ATOM 1399 O O . GLY A 1 195 ? -0.79 -33.844 9.75 1 94.75 195 GLY A O 1
ATOM 1400 N N . SER A 1 196 ? -0.363 -33.906 7.609 1 93.81 196 SER A N 1
ATOM 1401 C CA . SER A 1 196 ? 0.991 -34.406 7.824 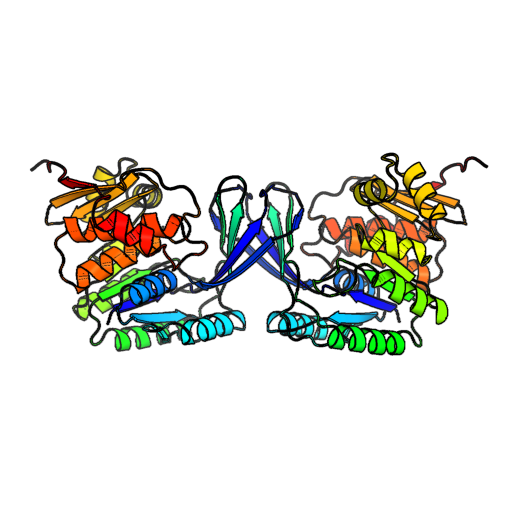1 93.81 196 SER A CA 1
ATOM 1402 C C . SER A 1 196 ? 2.023 -33.312 7.684 1 93.81 196 SER A C 1
ATOM 1404 O O . SER A 1 196 ? 1.962 -32.5 6.742 1 93.81 196 SER A O 1
ATOM 1406 N N . HIS A 1 197 ? 3.023 -33.312 8.547 1 92.75 197 HIS A N 1
ATOM 1407 C CA . HIS A 1 197 ? 4.078 -32.312 8.508 1 92.75 197 HIS A CA 1
ATOM 1408 C C . HIS A 1 197 ? 5.344 -32.844 7.855 1 92.75 197 HIS A C 1
ATOM 1410 O O . HIS A 1 197 ? 6.316 -32.125 7.668 1 92.75 197 HIS A O 1
ATOM 1416 N N . GLU A 1 198 ? 5.277 -34.125 7.535 1 93.31 198 GLU A N 1
ATOM 1417 C CA . GLU A 1 198 ? 6.367 -34.719 6.77 1 93.31 198 GLU A CA 1
ATOM 1418 C C . GLU A 1 198 ? 6.109 -34.625 5.27 1 93.31 198 GLU A C 1
ATOM 1420 O O . GLU A 1 198 ? 5.176 -35.25 4.754 1 93.31 198 GLU A O 1
ATOM 1425 N N . PRO A 1 199 ? 6.926 -33.875 4.512 1 92.69 199 PRO A N 1
ATOM 1426 C CA . PRO A 1 199 ? 6.613 -33.469 3.137 1 92.69 199 PRO A CA 1
ATOM 1427 C C . PRO A 1 199 ? 6.371 -34.688 2.219 1 92.69 199 PRO A C 1
ATOM 1429 O O . PRO A 1 199 ? 5.445 -34.656 1.405 1 92.69 199 PRO A O 1
ATOM 1432 N N . GLN A 1 200 ? 7.199 -35.719 2.344 1 93.69 200 GLN A N 1
ATOM 1433 C CA . GLN A 1 200 ? 7.031 -36.875 1.457 1 93.69 200 GLN A CA 1
ATOM 1434 C C . GLN A 1 200 ? 5.699 -37.562 1.71 1 93.69 200 GLN A C 1
ATOM 1436 O O . GLN A 1 200 ? 4.984 -37.906 0.768 1 93.69 200 GLN A O 1
ATOM 1441 N N . ARG A 1 201 ? 5.426 -37.781 2.951 1 94.88 201 ARG A N 1
ATOM 1442 C CA . ARG A 1 201 ? 4.16 -38.406 3.322 1 94.88 201 ARG A CA 1
ATOM 1443 C C . ARG A 1 201 ? 2.979 -37.531 2.908 1 94.88 201 ARG A C 1
ATOM 1445 O O . ARG A 1 201 ? 1.977 -38.031 2.395 1 94.88 201 ARG A O 1
ATOM 1452 N N . ALA A 1 202 ? 3.146 -36.281 3.15 1 96.44 202 ALA A N 1
ATOM 1453 C CA . ALA A 1 202 ? 2.088 -35.344 2.795 1 96.44 202 ALA A CA 1
ATOM 1454 C C . ALA A 1 202 ? 1.852 -35.344 1.287 1 96.44 202 ALA A C 1
ATOM 1456 O O . ALA A 1 202 ? 0.706 -35.312 0.832 1 96.44 202 ALA A O 1
ATOM 1457 N N . ALA A 1 203 ? 2.9 -35.344 0.534 1 96.69 203 ALA A N 1
ATOM 1458 C CA . ALA A 1 203 ? 2.803 -35.344 -0.923 1 96.69 203 ALA A CA 1
ATOM 1459 C C . ALA A 1 203 ? 2.131 -36.594 -1.438 1 96.69 203 ALA A C 1
ATOM 1461 O O . ALA A 1 203 ? 1.295 -36.562 -2.344 1 96.69 203 ALA A O 1
ATOM 1462 N N . GLN A 1 204 ? 2.49 -37.719 -0.859 1 95.5 204 GLN A N 1
ATOM 1463 C CA . GLN A 1 204 ? 1.874 -39 -1.245 1 95.5 204 GLN A CA 1
ATOM 1464 C C . GLN A 1 204 ? 0.382 -39 -0.925 1 95.5 204 GLN A C 1
ATOM 1466 O O . GLN A 1 204 ? -0.427 -39.469 -1.72 1 95.5 204 GLN A O 1
ATOM 1471 N N . ALA A 1 205 ? 0.13 -38.469 0.234 1 96.56 205 ALA A N 1
ATOM 1472 C CA . ALA A 1 205 ? -1.273 -38.375 0.631 1 96.56 205 ALA A CA 1
ATOM 1473 C C . ALA A 1 205 ? -2.062 -37.5 -0.338 1 96.56 205 ALA A C 1
ATOM 1475 O O . ALA A 1 205 ? -3.203 -37.844 -0.682 1 96.56 205 ALA A O 1
ATOM 1476 N N . ALA A 1 206 ? -1.49 -36.406 -0.773 1 96.81 206 ALA A N 1
ATOM 1477 C CA . ALA A 1 206 ? -2.137 -35.531 -1.732 1 96.81 206 ALA A CA 1
ATOM 1478 C C . ALA A 1 206 ? -2.371 -36.219 -3.066 1 96.81 206 ALA A C 1
ATOM 1480 O O . ALA A 1 206 ? -3.408 -36.031 -3.703 1 96.81 206 ALA A O 1
ATOM 1481 N N . ARG A 1 207 ? -1.452 -37.031 -3.482 1 96.06 207 ARG A N 1
ATOM 1482 C CA . ARG A 1 207 ? -1.625 -37.781 -4.715 1 96.06 207 ARG A CA 1
ATOM 1483 C C . ARG A 1 207 ? -2.803 -38.75 -4.605 1 96.06 207 ARG A C 1
ATOM 1485 O O . ARG A 1 207 ? -3.588 -38.906 -5.547 1 96.06 207 ARG A O 1
ATOM 1492 N N . ARG A 1 208 ? -2.904 -39.375 -3.48 1 95.06 208 ARG A N 1
ATOM 1493 C CA . ARG A 1 208 ? -4.008 -40.312 -3.26 1 95.06 208 ARG A CA 1
ATOM 1494 C C . ARG A 1 208 ? -5.352 -39.594 -3.309 1 95.06 208 ARG A C 1
ATOM 1496 O O . ARG A 1 208 ? -6.367 -40.188 -3.664 1 95.06 208 ARG A O 1
ATOM 1503 N N . ARG A 1 209 ? -5.305 -38.344 -3.051 1 95.31 209 ARG A N 1
ATOM 1504 C CA . ARG A 1 209 ? -6.543 -37.562 -2.982 1 95.31 209 ARG A CA 1
ATOM 1505 C C . ARG A 1 209 ? -6.926 -37.031 -4.355 1 95.31 209 ARG A C 1
ATOM 1507 O O . ARG A 1 209 ? -8.023 -36.5 -4.535 1 95.31 209 ARG A O 1
ATOM 1514 N N . GLY A 1 210 ? -5.961 -37.094 -5.305 1 95 210 GLY A N 1
ATOM 1515 C CA . GLY A 1 210 ? -6.469 -36.781 -6.629 1 95 210 GLY A CA 1
ATOM 1516 C C . GLY A 1 210 ? -5.402 -36.25 -7.566 1 95 210 GLY A C 1
ATOM 1517 O O . GLY A 1 210 ? -5.523 -36.344 -8.789 1 95 210 GLY A O 1
ATOM 1518 N N . ALA A 1 211 ? -4.387 -35.594 -7.152 1 95.31 211 ALA A N 1
ATOM 1519 C CA . ALA A 1 211 ? -3.373 -35.031 -8.023 1 95.31 211 ALA A CA 1
ATOM 1520 C C . ALA A 1 211 ? -2.518 -36.125 -8.672 1 95.31 211 ALA A C 1
ATOM 1522 O O . ALA A 1 211 ? -2.115 -37.062 -8.008 1 95.31 211 ALA A O 1
ATOM 1523 N N . ARG A 1 212 ? -2.264 -35.969 -9.945 1 97.12 212 ARG A N 1
ATOM 1524 C CA . ARG A 1 212 ? -1.398 -36.938 -10.609 1 97.12 212 ARG A CA 1
ATOM 1525 C C . ARG A 1 212 ? 0.045 -36.812 -10.141 1 97.12 212 ARG A C 1
ATOM 1527 O O . ARG A 1 212 ? 0.703 -37.812 -9.836 1 97.12 212 ARG A O 1
ATOM 1534 N N . SER A 1 213 ? 0.551 -35.594 -10.078 1 98.19 213 SER A N 1
ATOM 1535 C CA . SER A 1 213 ? 1.889 -35.281 -9.586 1 98.19 213 SER A CA 1
ATOM 1536 C C . SER A 1 213 ? 1.849 -34.156 -8.562 1 98.19 213 SER A C 1
ATOM 1538 O O . SER A 1 213 ? 1.104 -33.188 -8.727 1 98.19 213 SER A O 1
ATOM 1540 N N . VAL A 1 214 ? 2.605 -34.281 -7.477 1 98.5 214 VAL A N 1
ATOM 1541 C CA . VAL A 1 214 ? 2.699 -33.312 -6.414 1 98.5 214 VAL A CA 1
ATOM 1542 C C . VAL A 1 214 ? 4.129 -32.781 -6.324 1 98.5 214 VAL A C 1
ATOM 1544 O O . VAL A 1 214 ? 5.066 -33.531 -6.094 1 98.5 214 VAL A O 1
ATOM 1547 N N . ILE A 1 215 ? 4.297 -31.5 -6.562 1 98.56 215 ILE A N 1
ATOM 1548 C CA . ILE A 1 215 ? 5.586 -30.828 -6.434 1 98.56 215 ILE A CA 1
ATOM 1549 C C . ILE A 1 215 ? 5.562 -29.891 -5.234 1 98.56 215 ILE A C 1
ATOM 1551 O O . ILE A 1 215 ? 5.09 -28.75 -5.336 1 98.56 215 ILE A O 1
ATOM 1555 N N . ALA A 1 216 ? 6.172 -30.281 -4.16 1 97.94 216 ALA A N 1
ATOM 1556 C CA . ALA A 1 216 ? 6.164 -29.531 -2.912 1 97.94 216 ALA A CA 1
ATOM 1557 C C . ALA A 1 216 ? 7.379 -28.609 -2.824 1 97.94 216 ALA A C 1
ATOM 1559 O O . ALA A 1 216 ? 8.516 -29.047 -3.004 1 97.94 216 ALA A O 1
ATOM 1560 N N . SER A 1 217 ? 7.094 -27.359 -2.637 1 97.56 217 SER A N 1
ATOM 1561 C CA . SER A 1 217 ? 8.203 -26.438 -2.385 1 97.56 217 SER A CA 1
ATOM 1562 C C . SER A 1 217 ? 8.617 -26.469 -0.917 1 97.56 217 SER A C 1
ATOM 1564 O O . SER A 1 217 ? 7.766 -26.453 -0.025 1 97.56 217 SER A O 1
ATOM 1566 N N . LEU A 1 218 ? 9.891 -26.5 -0.648 1 95.38 218 LEU A N 1
ATOM 1567 C CA . LEU A 1 218 ? 10.453 -26.578 0.694 1 95.38 218 LEU A CA 1
ATOM 1568 C C . LEU A 1 218 ? 11.281 -25.328 1.002 1 95.38 218 LEU A C 1
ATOM 1570 O O . LEU A 1 218 ? 12.328 -25.422 1.654 1 95.38 218 LEU A O 1
ATOM 1574 N N . GLY A 1 219 ? 10.898 -24.203 0.46 1 92.31 219 GLY A N 1
ATOM 1575 C CA . GLY A 1 219 ? 11.648 -22.969 0.643 1 92.31 219 GLY A CA 1
ATOM 1576 C C . GLY A 1 219 ? 13.055 -23.031 0.081 1 92.31 219 GLY A C 1
ATOM 1577 O O . GLY A 1 219 ? 13.25 -23.422 -1.077 1 92.31 219 GLY A O 1
ATOM 1578 N N . PRO A 1 220 ? 14 -22.688 0.925 1 92.5 220 PRO A N 1
ATOM 1579 C CA . PRO A 1 220 ? 15.391 -22.672 0.465 1 92.5 220 PRO A CA 1
ATOM 1580 C C . PRO A 1 220 ? 15.922 -24.078 0.162 1 92.5 220 PRO A C 1
ATOM 1582 O O . PRO A 1 220 ? 16.969 -24.219 -0.465 1 92.5 220 PRO A O 1
ATOM 1585 N N . GLU A 1 221 ? 15.188 -25.094 0.588 1 94.75 221 GLU A N 1
ATOM 1586 C CA . GLU A 1 221 ? 15.648 -26.469 0.407 1 94.75 221 GLU A CA 1
ATOM 1587 C C . GLU A 1 221 ? 15.234 -27.016 -0.953 1 94.75 221 GLU A C 1
ATOM 1589 O O . GLU A 1 221 ? 15.594 -28.141 -1.312 1 94.75 221 GLU A O 1
ATOM 1594 N N . GLY A 1 222 ? 14.438 -26.281 -1.668 1 97.06 222 GLY A N 1
ATOM 1595 C CA . GLY A 1 222 ? 14.125 -26.672 -3.035 1 97.06 222 GLY A CA 1
ATOM 1596 C C . GLY A 1 222 ? 12.758 -27.312 -3.172 1 97.06 222 GLY A C 1
ATOM 1597 O O . GLY A 1 222 ? 11.766 -26.797 -2.646 1 97.06 222 GLY A O 1
ATOM 1598 N N . LEU A 1 223 ? 12.711 -28.359 -4.02 1 98.19 223 LEU A N 1
ATOM 1599 C CA . LEU A 1 223 ? 11.438 -28.984 -4.367 1 98.19 223 LEU A CA 1
ATOM 1600 C C . LEU A 1 223 ? 11.484 -30.484 -4.09 1 98.19 223 LEU A C 1
ATOM 1602 O O . LEU A 1 223 ? 12.523 -31.125 -4.266 1 98.19 223 LEU A O 1
ATOM 1606 N N . LEU A 1 224 ? 10.391 -31.016 -3.668 1 98 224 LEU A N 1
ATOM 1607 C CA . LEU A 1 224 ? 10.109 -32.438 -3.609 1 98 224 LEU A CA 1
ATOM 1608 C C . LEU A 1 224 ? 9.016 -32.812 -4.598 1 98 224 LEU A C 1
ATOM 1610 O O . LEU A 1 224 ? 7.934 -32.219 -4.594 1 98 224 LEU A O 1
ATOM 1614 N N . ALA A 1 225 ? 9.328 -33.812 -5.465 1 98.25 225 ALA A N 1
ATOM 1615 C CA . ALA A 1 225 ? 8.359 -34.219 -6.473 1 98.25 225 ALA A CA 1
ATOM 1616 C C . ALA A 1 225 ? 7.934 -35.688 -6.234 1 98.25 225 ALA A C 1
ATOM 1618 O O . ALA A 1 225 ? 8.773 -36.562 -6.035 1 98.25 225 ALA A O 1
ATOM 1619 N N . VAL A 1 226 ? 6.699 -35.906 -6.176 1 97.88 226 VAL A N 1
ATOM 1620 C CA . VAL A 1 226 ? 6.113 -37.25 -6.156 1 97.88 226 VAL A CA 1
ATOM 1621 C C . VAL A 1 226 ? 5.207 -37.438 -7.375 1 97.88 226 VAL A C 1
ATOM 1623 O O . VAL A 1 226 ? 4.168 -36.781 -7.484 1 97.88 226 VAL A O 1
ATOM 1626 N N . THR A 1 227 ? 5.609 -38.281 -8.328 1 97.12 227 THR A N 1
ATOM 1627 C CA . THR A 1 227 ? 4.93 -38.469 -9.609 1 97.12 227 THR A CA 1
ATOM 1628 C C . THR A 1 227 ? 4.742 -39.938 -9.914 1 97.12 227 THR A C 1
ATOM 1630 O O . THR A 1 227 ? 5.316 -40.781 -9.234 1 97.12 227 THR A O 1
ATOM 1633 N N . PRO A 1 228 ? 3.904 -40.25 -10.938 1 95.25 228 PRO A N 1
ATOM 1634 C CA . PRO A 1 228 ? 3.783 -41.656 -11.344 1 95.25 228 PRO A CA 1
ATOM 1635 C C . PRO A 1 228 ? 5.105 -42.25 -11.836 1 95.25 228 PRO A C 1
ATOM 1637 O O . PRO A 1 228 ? 5.297 -43.469 -11.797 1 95.25 228 PRO A O 1
ATOM 1640 N N . GLU A 1 229 ? 6.031 -41.406 -12.188 1 95.81 229 GLU A N 1
ATOM 1641 C CA . GLU A 1 229 ? 7.289 -41.875 -12.766 1 95.81 229 GLU A CA 1
ATOM 1642 C C . GLU A 1 229 ? 8.359 -42.031 -11.688 1 95.81 229 GLU A C 1
ATOM 1644 O O . GLU A 1 229 ? 9.398 -42.656 -11.938 1 95.81 229 GLU A O 1
ATOM 1649 N N . GLY A 1 230 ? 8.102 -41.469 -10.539 1 95.31 230 GLY A N 1
ATOM 1650 C CA . GLY A 1 230 ? 9.094 -41.562 -9.484 1 95.31 230 GLY A CA 1
ATOM 1651 C C . GLY A 1 230 ? 9.047 -40.406 -8.523 1 95.31 230 GLY A C 1
ATOM 1652 O O . GLY A 1 230 ? 8.133 -39.562 -8.586 1 95.31 230 GLY A O 1
ATOM 1653 N N . ARG A 1 231 ? 10.016 -40.438 -7.582 1 97.19 231 ARG A N 1
ATOM 1654 C CA . ARG A 1 231 ? 10.18 -39.375 -6.574 1 97.19 231 ARG A CA 1
ATOM 1655 C C . ARG A 1 231 ? 11.555 -38.719 -6.676 1 97.19 231 ARG A C 1
ATOM 1657 O O . ARG A 1 231 ? 12.555 -39.406 -6.906 1 97.19 231 ARG A O 1
ATOM 1664 N N . TRP A 1 232 ? 11.547 -37.438 -6.605 1 97.75 232 TRP A N 1
ATOM 1665 C CA . TRP A 1 232 ? 12.805 -36.719 -6.73 1 97.75 232 TRP A CA 1
ATOM 1666 C C . TRP A 1 232 ? 12.875 -35.562 -5.723 1 97.75 232 TRP A C 1
ATOM 1668 O O . TRP A 1 232 ? 11.836 -35.062 -5.285 1 97.75 232 TRP A O 1
ATOM 1678 N N . ARG A 1 233 ? 14.047 -35.188 -5.379 1 97.31 233 ARG A N 1
ATOM 1679 C CA . ARG A 1 233 ? 14.375 -33.938 -4.684 1 97.31 233 ARG A CA 1
ATOM 1680 C C . ARG A 1 233 ? 15.297 -33.094 -5.531 1 97.31 233 ARG A C 1
ATOM 1682 O O . ARG A 1 233 ? 16.219 -33.594 -6.168 1 97.31 233 ARG A O 1
ATOM 1689 N N . ALA A 1 234 ? 14.984 -31.891 -5.648 1 97.88 234 ALA A N 1
ATOM 1690 C CA . ALA A 1 234 ? 15.805 -30.922 -6.363 1 97.88 234 ALA A CA 1
ATOM 1691 C C . ALA A 1 234 ? 16.125 -29.719 -5.477 1 97.88 234 ALA A C 1
ATOM 1693 O O . ALA A 1 234 ? 15.242 -29.172 -4.812 1 97.88 234 ALA A O 1
ATOM 1694 N N . ALA A 1 235 ? 17.391 -29.266 -5.438 1 97.12 235 ALA A N 1
ATOM 1695 C CA . ALA A 1 235 ? 17.781 -28.172 -4.555 1 97.12 235 ALA A CA 1
ATOM 1696 C C . ALA A 1 235 ? 18.875 -27.328 -5.199 1 97.12 235 ALA A C 1
ATOM 1698 O O . ALA A 1 235 ? 19.688 -27.828 -5.973 1 97.12 235 ALA A O 1
ATOM 1699 N N . PRO A 1 236 ? 18.797 -26 -4.863 1 95.31 236 PRO A N 1
ATOM 1700 C CA . PRO A 1 236 ? 19.953 -25.203 -5.262 1 95.31 236 PRO A CA 1
ATOM 1701 C C . PRO A 1 236 ? 21.219 -25.547 -4.48 1 95.31 236 PRO A C 1
ATOM 1703 O O . PRO A 1 236 ? 21.141 -26.203 -3.436 1 95.31 236 PRO A O 1
ATOM 1706 N N . PRO A 1 237 ? 22.344 -25.188 -5.031 1 92.62 237 PRO A N 1
ATOM 1707 C CA . PRO A 1 237 ? 23.609 -25.547 -4.383 1 92.62 237 PRO A CA 1
ATOM 1708 C C . PRO A 1 237 ? 23.812 -24.844 -3.043 1 92.62 237 PRO A C 1
ATOM 1710 O O . PRO A 1 237 ? 24.547 -25.328 -2.186 1 92.62 237 PRO A O 1
ATOM 1713 N N . ALA A 1 238 ? 23.203 -23.672 -2.926 1 92.06 238 ALA A N 1
ATOM 1714 C CA . ALA A 1 238 ? 23.281 -22.891 -1.688 1 92.06 238 ALA A CA 1
ATOM 1715 C C . ALA A 1 238 ? 22.047 -22.016 -1.515 1 92.06 238 ALA A C 1
ATOM 1717 O O . ALA A 1 238 ? 21.312 -21.766 -2.475 1 92.06 238 ALA A O 1
ATOM 1718 N N . HIS A 1 239 ? 21.906 -21.641 -0.297 1 90.56 239 HIS A N 1
ATOM 1719 C CA . HIS A 1 239 ? 20.812 -20.719 -0.009 1 90.56 239 HIS A CA 1
ATOM 1720 C C . HIS A 1 239 ? 21.031 -19.375 -0.684 1 90.56 239 HIS A C 1
ATOM 1722 O O . HIS A 1 239 ? 22.141 -18.812 -0.636 1 90.56 239 HIS A O 1
ATOM 1728 N N . VAL A 1 240 ? 20.031 -18.922 -1.337 1 90.44 240 VAL A N 1
ATOM 1729 C CA . VAL A 1 240 ? 20.062 -17.609 -1.975 1 90.44 240 VAL A CA 1
ATOM 1730 C C . VAL A 1 240 ? 19.312 -16.594 -1.119 1 90.44 240 VAL A C 1
ATOM 1732 O O . VAL A 1 240 ? 18.156 -16.812 -0.749 1 90.44 240 VAL A O 1
ATOM 1735 N N . ARG A 1 241 ? 19.953 -15.438 -0.791 1 88.38 241 ARG A N 1
ATOM 1736 C CA . ARG A 1 241 ? 19.344 -14.398 0.021 1 88.38 241 ARG A CA 1
ATOM 1737 C C . ARG A 1 241 ? 18.719 -13.312 -0.856 1 88.38 241 ARG A C 1
ATOM 1739 O O . ARG A 1 241 ? 19.297 -12.93 -1.874 1 88.38 241 ARG A O 1
ATOM 1746 N N . GLY A 1 242 ? 17.562 -12.875 -0.424 1 91.38 242 GLY A N 1
ATOM 1747 C CA . GLY A 1 242 ? 16.891 -11.82 -1.167 1 91.38 242 GLY A CA 1
ATOM 1748 C C . GLY A 1 242 ? 15.383 -11.82 -0.973 1 91.38 242 GLY A C 1
ATOM 1749 O O . GLY A 1 242 ? 14.891 -12.141 0.113 1 91.38 242 GLY A O 1
ATOM 1750 N N . ASN A 1 243 ? 14.672 -11.391 -2.043 1 91.81 243 ASN A N 1
ATOM 1751 C CA . ASN A 1 243 ? 13.211 -11.305 -2.035 1 91.81 243 ASN A CA 1
ATOM 1752 C C . ASN A 1 243 ? 12.57 -12.594 -2.533 1 91.81 243 ASN A C 1
ATOM 1754 O O . ASN A 1 243 ? 12.602 -12.883 -3.732 1 91.81 243 ASN A O 1
ATOM 1758 N N . PRO A 1 244 ? 11.938 -13.297 -1.68 1 92.62 244 PRO A N 1
ATOM 1759 C CA . PRO A 1 244 ? 11.375 -14.57 -2.123 1 92.62 244 PRO A CA 1
ATOM 1760 C C . PRO A 1 244 ? 10.047 -14.422 -2.854 1 92.62 244 PRO A C 1
ATOM 1762 O O . PRO A 1 244 ? 9.492 -15.398 -3.354 1 92.62 244 PRO A O 1
ATOM 1765 N N . THR A 1 245 ? 9.508 -13.203 -2.875 1 92.69 245 THR A N 1
ATOM 1766 C CA . THR A 1 245 ? 8.211 -12.977 -3.508 1 92.69 245 THR A CA 1
ATOM 1767 C C . THR A 1 245 ? 8.234 -13.422 -4.965 1 92.69 245 THR A C 1
ATOM 1769 O O . THR A 1 245 ? 9.117 -13.016 -5.727 1 92.69 245 THR A O 1
ATOM 1772 N N . GLY A 1 246 ? 7.32 -14.297 -5.328 1 96.06 246 GLY A N 1
ATOM 1773 C CA . GLY A 1 246 ? 7.207 -14.758 -6.703 1 96.06 246 GLY A CA 1
ATOM 1774 C C . GLY A 1 246 ? 8.062 -15.977 -6.996 1 96.06 246 GLY A C 1
ATOM 1775 O O . GLY A 1 246 ? 7.984 -16.547 -8.094 1 96.06 246 GLY A O 1
ATOM 1776 N N . ALA A 1 247 ? 8.898 -16.422 -6.055 1 96.81 247 ALA A N 1
ATOM 1777 C CA . ALA A 1 247 ? 9.75 -17.594 -6.273 1 96.81 247 ALA A CA 1
ATOM 1778 C C . ALA A 1 247 ? 8.906 -18.828 -6.605 1 96.81 247 ALA A C 1
ATOM 1780 O O . ALA A 1 247 ? 9.258 -19.609 -7.5 1 96.81 247 ALA A O 1
ATOM 1781 N N . GLY A 1 248 ? 7.844 -19 -5.855 1 97.31 248 GLY A N 1
ATOM 1782 C CA . GLY A 1 248 ? 6.93 -20.094 -6.152 1 97.31 248 GLY A CA 1
ATOM 1783 C C . GLY A 1 248 ? 6.301 -19.984 -7.527 1 97.31 248 GLY A C 1
ATOM 1784 O O . GLY A 1 248 ? 6.117 -21 -8.211 1 97.31 248 GLY A O 1
ATOM 1785 N N . ASP A 1 249 ? 5.945 -18.797 -7.938 1 98.5 249 ASP A N 1
ATOM 1786 C CA . ASP A 1 249 ? 5.379 -18.562 -9.266 1 98.5 249 ASP A CA 1
ATOM 1787 C C . ASP A 1 249 ? 6.375 -18.938 -10.359 1 98.5 249 ASP A C 1
ATOM 1789 O O . ASP A 1 249 ? 5.996 -19.516 -11.383 1 98.5 249 ASP A O 1
ATOM 1793 N N . SER A 1 250 ? 7.605 -18.594 -10.102 1 98.69 250 SER A N 1
ATOM 1794 C CA . SER A 1 250 ? 8.641 -18.938 -11.07 1 98.69 250 SER A CA 1
ATOM 1795 C C . SER A 1 250 ? 8.852 -20.438 -11.156 1 98.69 250 SER A C 1
ATOM 1797 O O . SER A 1 250 ? 9.156 -20.984 -12.227 1 98.69 250 SER A O 1
ATOM 1799 N N . ALA A 1 251 ? 8.75 -21.094 -10.016 1 98.69 251 ALA A N 1
ATOM 1800 C CA . ALA A 1 251 ? 8.797 -22.547 -10.039 1 98.69 251 ALA A CA 1
ATOM 1801 C C . ALA A 1 251 ? 7.672 -23.125 -10.898 1 98.69 251 ALA A C 1
ATOM 1803 O O . ALA A 1 251 ? 7.895 -24.031 -11.695 1 98.69 251 ALA A O 1
ATOM 1804 N N . VAL A 1 252 ? 6.484 -22.562 -10.781 1 98.81 252 VAL A N 1
ATOM 1805 C CA . VAL A 1 252 ? 5.336 -22.969 -11.578 1 98.81 252 VAL A CA 1
ATOM 1806 C C . VAL A 1 252 ? 5.637 -22.766 -13.062 1 98.81 252 VAL A C 1
ATOM 1808 O O . VAL A 1 252 ? 5.375 -23.641 -13.883 1 98.81 252 VAL A O 1
ATOM 1811 N N . ALA A 1 253 ? 6.223 -21.641 -13.383 1 98.94 253 ALA A N 1
ATOM 1812 C CA . ALA A 1 253 ? 6.594 -21.344 -14.766 1 98.94 253 ALA A CA 1
ATOM 1813 C C . ALA A 1 253 ? 7.582 -22.375 -15.297 1 98.94 253 ALA A C 1
ATOM 1815 O O . ALA A 1 253 ? 7.449 -22.828 -16.438 1 98.94 253 ALA A O 1
ATOM 1816 N N . GLY A 1 254 ? 8.555 -22.688 -14.5 1 98.81 254 GLY A N 1
ATOM 1817 C CA . GLY A 1 254 ? 9.523 -23.703 -14.883 1 98.81 254 GLY A CA 1
ATOM 1818 C C . GLY A 1 254 ? 8.891 -25.062 -15.141 1 98.81 254 GLY A C 1
ATOM 1819 O O . GLY A 1 254 ? 9.203 -25.719 -16.141 1 98.81 254 GLY A O 1
ATOM 1820 N N . LEU A 1 255 ? 8.023 -25.469 -14.273 1 98.75 255 LEU A N 1
ATOM 1821 C CA . LEU A 1 255 ? 7.332 -26.75 -14.422 1 98.75 255 LEU A CA 1
ATOM 1822 C C . LEU A 1 255 ? 6.484 -26.766 -15.688 1 98.75 255 LEU A C 1
ATOM 1824 O O . LEU A 1 255 ? 6.508 -27.734 -16.438 1 98.75 255 LEU A O 1
ATOM 1828 N N . LEU A 1 256 ? 5.754 -25.672 -15.953 1 98.75 256 LEU A N 1
ATOM 1829 C CA . LEU A 1 256 ? 4.883 -25.594 -17.125 1 98.75 256 LEU A CA 1
ATOM 1830 C C . LEU A 1 256 ? 5.695 -25.578 -18.406 1 98.75 256 LEU A C 1
ATOM 1832 O O . LEU A 1 256 ? 5.34 -26.266 -19.375 1 98.75 256 LEU A O 1
ATOM 1836 N N . SER A 1 257 ? 6.762 -24.781 -18.406 1 98.69 257 SER A N 1
ATOM 1837 C CA . SER A 1 257 ? 7.625 -24.75 -19.578 1 98.69 257 SER A CA 1
ATOM 1838 C C . SER A 1 257 ? 8.203 -26.125 -19.875 1 98.69 257 SER A C 1
ATOM 1840 O O . SER A 1 257 ? 8.211 -26.562 -21.031 1 98.69 257 SER A O 1
ATOM 1842 N N . GLY A 1 258 ? 8.695 -26.828 -18.844 1 98.25 258 GLY A N 1
ATOM 1843 C CA . GLY A 1 258 ? 9.195 -28.188 -19.016 1 98.25 258 GLY A CA 1
ATOM 1844 C C . GLY A 1 258 ? 8.141 -29.141 -19.531 1 98.25 258 GLY A C 1
ATOM 1845 O O . GLY A 1 258 ? 8.43 -30.016 -20.359 1 98.25 258 GLY A O 1
ATOM 1846 N N . LEU A 1 259 ? 6.938 -29 -19 1 98.12 259 LEU A N 1
ATOM 1847 C CA . LEU A 1 259 ? 5.824 -29.844 -19.422 1 98.12 259 LEU A CA 1
ATOM 1848 C C . LEU A 1 259 ? 5.543 -29.672 -20.906 1 98.12 259 LEU A C 1
ATOM 1850 O O . LEU A 1 259 ? 5.465 -30.656 -21.656 1 98.12 259 LEU A O 1
ATOM 1854 N N . VAL A 1 260 ? 5.441 -28.422 -21.375 1 98.12 260 VAL A N 1
ATOM 1855 C CA . VAL A 1 260 ? 5.07 -28.125 -22.75 1 98.12 260 VAL A CA 1
ATOM 1856 C C . VAL A 1 260 ? 6.207 -28.516 -23.688 1 98.12 260 VAL A C 1
ATOM 1858 O O . VAL A 1 260 ? 5.969 -28.906 -24.844 1 98.12 260 VAL A O 1
ATOM 1861 N N . GLU A 1 261 ? 7.422 -28.547 -23.172 1 98.12 261 GLU A N 1
ATOM 1862 C CA . GLU A 1 261 ? 8.594 -28.938 -23.953 1 98.12 261 GLU A CA 1
ATOM 1863 C C . GLU A 1 261 ? 8.883 -30.438 -23.812 1 98.12 261 GLU A C 1
ATOM 1865 O O . GLU A 1 261 ? 9.852 -30.938 -24.375 1 98.12 261 GLU A O 1
ATOM 1870 N N . HIS A 1 262 ? 8.164 -31.109 -23.047 1 97.81 262 HIS A N 1
ATOM 1871 C CA . HIS A 1 262 ? 8.25 -32.562 -22.844 1 97.81 262 HIS A CA 1
ATOM 1872 C C . HIS A 1 262 ? 9.594 -32.938 -22.25 1 97.81 262 HIS A C 1
ATOM 1874 O O . HIS A 1 262 ? 10.195 -33.938 -22.672 1 97.81 262 HIS A O 1
ATOM 1880 N N . LEU A 1 263 ? 10.039 -32.188 -21.312 1 98 263 LEU A N 1
ATOM 1881 C CA . LEU A 1 263 ? 11.273 -32.531 -20.609 1 98 263 LEU A CA 1
ATOM 1882 C C . LEU A 1 263 ? 11.039 -33.656 -19.609 1 98 263 LEU A C 1
ATOM 1884 O O . LEU A 1 263 ? 9.969 -33.719 -19 1 98 263 LEU A O 1
ATOM 1888 N N . PRO A 1 264 ? 12.102 -34.562 -19.422 1 97.31 264 PRO A N 1
ATOM 1889 C CA . PRO A 1 264 ? 11.992 -35.5 -18.312 1 97.31 264 PRO A CA 1
ATOM 1890 C C . PRO A 1 264 ? 11.969 -34.812 -16.938 1 97.31 264 PRO A C 1
ATOM 1892 O O . PRO A 1 264 ? 12.391 -33.656 -16.828 1 97.31 264 PRO A O 1
ATOM 1895 N N . TRP A 1 265 ? 11.516 -35.469 -15.906 1 97.38 265 TRP A N 1
ATOM 1896 C CA . TRP A 1 265 ? 11.242 -34.906 -14.594 1 97.38 265 TRP A CA 1
ATOM 1897 C C . TRP A 1 265 ? 12.5 -34.281 -14 1 97.38 265 TRP A C 1
ATOM 1899 O O . TRP A 1 265 ? 12.461 -33.156 -13.508 1 97.38 265 TRP A O 1
ATOM 1909 N N . PRO A 1 266 ? 13.664 -34.969 -14.039 1 97 266 PRO A N 1
ATOM 1910 C CA . PRO A 1 266 ? 14.844 -34.312 -13.453 1 97 266 PRO A CA 1
ATOM 1911 C C . PRO A 1 266 ? 15.148 -32.969 -14.07 1 97 266 PRO A C 1
ATOM 1913 O O . PRO A 1 266 ? 15.477 -32 -13.359 1 97 266 PRO A O 1
ATOM 1916 N N . ASP A 1 267 ? 15.008 -32.844 -15.398 1 97.5 267 ASP A N 1
ATOM 1917 C CA . ASP A 1 267 ? 15.281 -31.594 -16.078 1 97.5 267 ASP A CA 1
ATOM 1918 C C . ASP A 1 267 ? 14.227 -30.547 -15.758 1 97.5 267 ASP A C 1
ATOM 1920 O O . ASP A 1 267 ? 14.539 -29.359 -15.594 1 97.5 267 ASP A O 1
ATOM 1924 N N . ARG A 1 268 ? 12.953 -30.953 -15.695 1 97.69 268 ARG A N 1
ATOM 1925 C CA . ARG A 1 268 ? 11.844 -30.062 -15.336 1 97.69 268 ARG A CA 1
ATOM 1926 C C . ARG A 1 268 ? 12.047 -29.469 -13.945 1 97.69 268 ARG A C 1
ATOM 1928 O O . ARG A 1 268 ? 11.875 -28.266 -13.742 1 97.69 268 ARG A O 1
ATOM 1935 N N . LEU A 1 269 ? 12.5 -30.328 -13.023 1 98.44 269 LEU A N 1
ATOM 1936 C CA . LEU A 1 269 ? 12.703 -29.906 -11.641 1 98.44 269 LEU A CA 1
ATOM 1937 C C . LEU A 1 269 ? 13.914 -28.984 -11.523 1 98.44 269 LEU A C 1
ATOM 1939 O O . LEU A 1 269 ? 13.883 -28 -10.781 1 98.44 269 LEU A O 1
ATOM 1943 N N . ALA A 1 270 ? 14.938 -29.312 -12.242 1 98.19 270 ALA A N 1
ATOM 1944 C CA . ALA A 1 270 ? 16.125 -28.453 -12.25 1 98.19 270 ALA A CA 1
ATOM 1945 C C . ALA A 1 270 ? 15.781 -27.047 -12.734 1 98.19 270 ALA A C 1
ATOM 1947 O O . ALA A 1 270 ? 16.219 -26.062 -12.141 1 98.19 270 ALA A O 1
ATOM 1948 N N . ARG A 1 271 ? 15.039 -26.984 -13.797 1 98.38 271 ARG A N 1
ATOM 1949 C CA . ARG A 1 271 ? 14.625 -25.688 -14.336 1 98.38 271 ARG A CA 1
ATOM 1950 C C . ARG A 1 271 ? 13.781 -24.922 -13.328 1 98.38 271 ARG A C 1
ATOM 1952 O O . ARG A 1 271 ? 13.984 -23.719 -13.125 1 98.38 271 ARG A O 1
ATOM 1959 N N . ALA A 1 272 ? 12.828 -25.594 -12.703 1 98.69 272 ALA A N 1
ATOM 1960 C CA . ALA A 1 272 ? 11.945 -24.969 -11.719 1 98.69 272 ALA A CA 1
ATOM 1961 C C . ALA A 1 272 ? 12.742 -24.406 -10.555 1 98.69 272 ALA A C 1
ATOM 1963 O O . ALA A 1 272 ? 12.531 -23.25 -10.148 1 98.69 272 ALA A O 1
ATOM 1964 N N . VAL A 1 273 ? 13.688 -25.156 -10.047 1 98.56 273 VAL A N 1
ATOM 1965 C CA . VAL A 1 273 ? 14.508 -24.734 -8.914 1 98.56 273 VAL A CA 1
ATOM 1966 C C . VAL A 1 273 ? 15.406 -23.578 -9.328 1 98.56 273 VAL A C 1
ATOM 1968 O O . VAL A 1 273 ? 15.547 -22.594 -8.594 1 98.56 273 VAL A O 1
ATOM 1971 N N . ALA A 1 274 ? 15.984 -23.703 -10.5 1 98.38 274 ALA A N 1
ATOM 1972 C CA . ALA A 1 274 ? 16.875 -22.656 -10.992 1 98.38 274 ALA A CA 1
ATOM 1973 C C . ALA A 1 274 ? 16.125 -21.328 -11.133 1 98.38 274 ALA A C 1
ATOM 1975 O O . ALA A 1 274 ? 16.625 -20.281 -10.711 1 98.38 274 ALA A O 1
ATOM 1976 N N . LEU A 1 275 ? 14.969 -21.375 -11.742 1 98.44 275 LEU A N 1
ATOM 1977 C CA . LEU A 1 275 ? 14.164 -20.172 -11.906 1 98.44 275 LEU A CA 1
ATOM 1978 C C . LEU A 1 275 ? 13.742 -19.594 -10.555 1 98.44 275 LEU A C 1
ATOM 1980 O O . LEU A 1 275 ? 13.82 -18.391 -10.336 1 98.44 275 LEU A O 1
ATOM 1984 N N . SER A 1 276 ? 13.273 -20.469 -9.648 1 98 276 SER A N 1
ATOM 1985 C CA . SER A 1 276 ? 12.859 -20.031 -8.32 1 98 276 SER A CA 1
ATOM 1986 C C . SER A 1 276 ? 13.992 -19.312 -7.594 1 98 276 SER A C 1
ATOM 1988 O O . SER A 1 276 ? 13.797 -18.219 -7.074 1 98 276 SER A O 1
ATOM 1990 N N . ALA A 1 277 ? 15.148 -19.875 -7.594 1 97.25 277 ALA A N 1
ATOM 1991 C CA . ALA A 1 277 ? 16.312 -19.297 -6.922 1 97.25 277 ALA A CA 1
ATOM 1992 C C . ALA A 1 277 ? 16.719 -17.984 -7.578 1 97.25 277 ALA A C 1
ATOM 1994 O O . ALA A 1 277 ? 17.047 -17.016 -6.887 1 97.25 277 ALA A O 1
ATOM 1995 N N . ALA A 1 278 ? 16.703 -17.953 -8.875 1 97.75 278 ALA A N 1
ATOM 1996 C CA . ALA A 1 278 ? 17.078 -16.75 -9.609 1 97.75 278 ALA A CA 1
ATOM 1997 C C . ALA A 1 278 ? 16.094 -15.617 -9.344 1 97.75 278 ALA A C 1
ATOM 1999 O O . ALA A 1 278 ? 16.469 -14.438 -9.383 1 97.75 278 ALA A O 1
ATOM 2000 N N . THR A 1 279 ? 14.852 -15.977 -9.141 1 97.44 279 THR A N 1
ATOM 2001 C CA . THR A 1 279 ? 13.805 -15 -8.852 1 97.44 279 THR A CA 1
ATOM 2002 C C . THR A 1 279 ? 14.07 -14.305 -7.523 1 97.44 279 THR A C 1
ATOM 2004 O O . THR A 1 279 ? 13.789 -13.117 -7.371 1 97.44 279 THR A O 1
ATOM 2007 N N . VAL A 1 280 ? 14.648 -15 -6.547 1 95.56 280 VAL A N 1
ATOM 2008 C CA . VAL A 1 280 ? 14.945 -14.453 -5.227 1 95.56 280 VAL A CA 1
ATOM 2009 C C . VAL A 1 280 ? 15.906 -13.273 -5.363 1 95.56 280 VAL A C 1
ATOM 2011 O O . VAL A 1 280 ? 15.898 -12.359 -4.535 1 95.56 280 VAL A O 1
ATOM 2014 N N . LEU A 1 281 ? 16.672 -13.258 -6.453 1 94.81 281 LEU A N 1
ATOM 2015 C CA . LEU A 1 281 ? 17.672 -12.219 -6.688 1 94.81 281 LEU A CA 1
ATOM 2016 C C . LEU A 1 281 ? 17.062 -11.047 -7.445 1 94.81 281 LEU A C 1
ATOM 2018 O O . LEU A 1 281 ? 17.719 -10.016 -7.625 1 94.81 281 LEU A O 1
ATOM 2022 N N . ALA A 1 282 ? 15.859 -11.18 -7.895 1 94.88 282 ALA A N 1
ATOM 2023 C CA . ALA A 1 282 ? 15.18 -10.117 -8.633 1 94.88 282 ALA A CA 1
ATOM 2024 C C . ALA A 1 282 ? 14.484 -9.148 -7.688 1 94.88 282 ALA A C 1
ATOM 2026 O O . ALA A 1 282 ? 14.039 -9.539 -6.605 1 94.88 282 ALA A O 1
ATOM 2027 N N . PRO A 1 283 ? 14.312 -7.953 -8.133 1 91.06 283 PRO A N 1
ATOM 2028 C CA . PRO A 1 283 ? 13.719 -6.945 -7.258 1 91.06 283 PRO A CA 1
ATOM 2029 C C . PRO A 1 283 ? 12.211 -7.121 -7.09 1 91.06 283 PRO A C 1
ATOM 2031 O O . PRO A 1 283 ? 11.641 -6.66 -6.102 1 91.06 283 PRO A O 1
ATOM 2034 N N . VAL A 1 284 ? 11.555 -7.762 -8.07 1 94.25 284 VAL A N 1
ATOM 2035 C CA . VAL A 1 284 ? 10.094 -7.855 -8.039 1 94.25 284 VAL A CA 1
ATOM 2036 C C . VAL A 1 284 ? 9.656 -9.234 -8.531 1 94.25 284 VAL A C 1
ATOM 2038 O O . VAL A 1 284 ? 10.406 -9.914 -9.234 1 94.25 284 VAL A O 1
ATOM 2041 N N . ALA A 1 285 ? 8.438 -9.602 -8.164 1 91.12 285 ALA A N 1
ATOM 2042 C CA . ALA A 1 285 ? 7.836 -10.844 -8.641 1 91.12 285 ALA A CA 1
ATOM 2043 C C . ALA A 1 285 ? 7.641 -10.82 -10.148 1 91.12 285 ALA A C 1
ATOM 2045 O O . ALA A 1 285 ? 7.434 -9.75 -10.734 1 91.12 285 ALA A O 1
ATOM 2046 N N . GLY A 1 286 ? 7.664 -11.977 -10.812 1 95.81 286 GLY A N 1
ATOM 2047 C CA . GLY A 1 286 ? 7.473 -12.094 -12.25 1 95.81 286 GLY A CA 1
ATOM 2048 C C . GLY A 1 286 ? 8.75 -11.867 -13.039 1 95.81 286 GLY A C 1
ATOM 2049 O O . GLY A 1 286 ? 8.727 -11.852 -14.273 1 95.81 286 GLY A O 1
ATOM 2050 N N . GLU A 1 287 ? 9.805 -11.641 -12.328 1 96.56 287 GLU A N 1
ATOM 2051 C CA . GLU A 1 287 ? 11.133 -11.492 -12.922 1 96.56 287 GLU A CA 1
ATOM 2052 C C . GLU A 1 287 ? 12.133 -12.438 -12.281 1 96.56 287 GLU A C 1
ATOM 2054 O O . GLU A 1 287 ? 11.891 -12.977 -11.195 1 96.56 287 GLU A O 1
ATOM 2059 N N . PHE A 1 288 ? 13.25 -12.672 -13.023 1 97.94 288 PHE A N 1
ATOM 2060 C CA . PHE A 1 288 ? 14.359 -13.438 -12.484 1 97.94 288 PHE A CA 1
ATOM 2061 C C . PHE A 1 288 ? 15.688 -12.945 -13.047 1 97.94 288 PHE A C 1
ATOM 2063 O O . PHE A 1 288 ? 15.719 -12.328 -14.117 1 97.94 288 PHE A O 1
ATOM 2070 N N . ASP A 1 289 ? 16.703 -13.188 -12.297 1 97.81 289 ASP A N 1
ATOM 2071 C CA . ASP A 1 289 ? 18.047 -12.883 -12.766 1 97.81 289 ASP A CA 1
ATOM 2072 C C . ASP A 1 289 ? 18.5 -13.883 -13.828 1 97.81 289 ASP A C 1
ATOM 2074 O O . ASP A 1 289 ? 18.781 -15.039 -13.516 1 97.81 289 ASP A O 1
ATOM 2078 N N . ARG A 1 290 ? 18.672 -13.422 -15.023 1 97.75 290 ARG A N 1
ATOM 2079 C CA . ARG A 1 290 ? 18.938 -14.297 -16.156 1 97.75 290 ARG A CA 1
ATOM 2080 C C . ARG A 1 290 ? 20.297 -14.977 -16 1 97.75 290 ARG A C 1
ATOM 2082 O O . ARG A 1 290 ? 20.438 -16.172 -16.266 1 97.75 290 ARG A O 1
ATOM 2089 N N . ALA A 1 291 ? 21.281 -14.219 -15.586 1 97.31 291 ALA A N 1
ATOM 2090 C CA . ALA A 1 291 ? 22.625 -14.789 -15.406 1 97.31 291 ALA A CA 1
ATOM 2091 C C . ALA A 1 291 ? 22.609 -15.867 -14.328 1 97.31 291 ALA A C 1
ATOM 2093 O O . ALA A 1 291 ? 23.172 -16.953 -14.523 1 97.31 291 ALA A O 1
ATOM 2094 N N . ALA A 1 292 ? 21.938 -15.578 -13.25 1 96.94 292 ALA A N 1
ATOM 2095 C CA . ALA A 1 292 ? 21.844 -16.562 -12.172 1 96.94 292 ALA A CA 1
ATOM 2096 C C . ALA A 1 292 ? 21.094 -17.797 -12.625 1 96.94 292 ALA A C 1
ATOM 2098 O O . ALA A 1 292 ? 21.484 -18.922 -12.305 1 96.94 292 ALA A O 1
ATOM 2099 N N . TYR A 1 293 ? 20.109 -17.578 -13.391 1 98.19 293 TYR A N 1
ATOM 2100 C CA . TYR A 1 293 ? 19.312 -18.703 -13.898 1 98.19 293 TYR A CA 1
ATOM 2101 C C . TYR A 1 293 ? 20.156 -19.625 -14.766 1 98.19 293 TYR A C 1
ATOM 2103 O O . TYR A 1 293 ? 20.172 -20.844 -14.555 1 98.19 293 TYR A O 1
ATOM 2111 N N . GLU A 1 294 ? 20.875 -19.062 -15.641 1 97.62 294 GLU A N 1
ATOM 2112 C CA . GLU A 1 294 ? 21.688 -19.844 -16.562 1 97.62 294 GLU A CA 1
ATOM 2113 C C . GLU A 1 294 ? 22.797 -20.594 -15.82 1 97.62 294 GLU A C 1
ATOM 2115 O O . GLU A 1 294 ? 23.078 -21.75 -16.109 1 97.62 294 GLU A O 1
ATOM 2120 N N . GLU A 1 295 ? 23.344 -19.922 -14.867 1 96.56 295 GLU A N 1
ATOM 2121 C CA . GLU A 1 295 ? 24.391 -20.562 -14.062 1 96.56 295 GLU A CA 1
ATOM 2122 C C . GLU A 1 295 ? 23.828 -21.734 -13.266 1 96.56 295 GLU A C 1
ATOM 2124 O O . GLU A 1 295 ? 24.406 -22.812 -13.242 1 96.56 295 GLU A O 1
ATOM 2129 N N . LEU A 1 296 ? 22.734 -21.531 -12.641 1 96.56 296 LEU A N 1
ATOM 2130 C CA . LEU A 1 296 ? 22.125 -22.547 -11.812 1 96.56 296 LEU A CA 1
ATOM 2131 C C . LEU A 1 296 ? 21.641 -23.734 -12.656 1 96.56 296 LEU A C 1
ATOM 2133 O O . LEU A 1 296 ? 21.766 -24.891 -12.25 1 96.56 296 LEU A O 1
ATOM 2137 N N . LEU A 1 297 ? 21.047 -23.469 -13.797 1 95.56 297 LEU A N 1
ATOM 2138 C CA . LEU A 1 297 ? 20.531 -24.516 -14.68 1 95.56 297 LEU A CA 1
ATOM 2139 C C . LEU A 1 297 ? 21.672 -25.375 -15.211 1 95.56 297 LEU A C 1
ATOM 2141 O O . LEU A 1 297 ? 21.516 -26.594 -15.336 1 95.56 297 LEU A O 1
ATOM 2145 N N . GLY A 1 298 ? 22.797 -24.812 -15.477 1 90.25 298 GLY A N 1
ATOM 2146 C CA . GLY A 1 298 ? 23.938 -25.531 -16.031 1 90.25 298 GLY A CA 1
ATOM 2147 C C . GLY A 1 298 ? 24.688 -26.359 -14.992 1 90.25 298 GLY A C 1
ATOM 2148 O O . GLY A 1 298 ? 25.109 -27.469 -15.273 1 90.25 298 GLY A O 1
ATOM 2149 N N . HIS A 1 299 ? 24.938 -25.797 -13.75 1 82.94 299 HIS A N 1
ATOM 2150 C CA . HIS A 1 299 ? 25.828 -26.516 -12.852 1 82.94 299 HIS A CA 1
ATOM 2151 C C . HIS A 1 299 ? 25.375 -26.406 -11.406 1 82.94 299 HIS A C 1
ATOM 2153 O O . HIS A 1 299 ? 26.047 -26.875 -10.492 1 82.94 299 HIS A O 1
ATOM 2159 N N . GLY A 1 300 ? 24.25 -26.062 -11.234 1 86.38 300 GLY A N 1
ATOM 2160 C CA . GLY A 1 300 ? 24.031 -25.672 -9.852 1 86.38 300 GLY A CA 1
ATOM 2161 C C . GLY A 1 300 ? 22.969 -26.484 -9.156 1 86.38 300 GLY A C 1
ATOM 2162 O O . GLY A 1 300 ? 23.047 -26.75 -7.957 1 86.38 300 GLY A O 1
ATOM 2163 N N . VAL A 1 301 ? 21.984 -26.969 -9.922 1 92.25 301 VAL A N 1
ATOM 2164 C CA . VAL A 1 301 ? 20.859 -27.594 -9.227 1 92.25 301 VAL A CA 1
ATOM 2165 C C . VAL A 1 301 ? 21.094 -29.109 -9.117 1 92.25 301 VAL A C 1
ATOM 2167 O O . VAL A 1 301 ? 21.391 -29.766 -10.117 1 92.25 301 VAL A O 1
ATOM 2170 N N . ALA A 1 302 ? 21.016 -29.641 -7.957 1 94.06 302 ALA A N 1
ATOM 2171 C CA . ALA A 1 302 ? 21.109 -31.078 -7.73 1 94.06 302 ALA A CA 1
ATOM 2172 C C . ALA A 1 302 ? 19.734 -31.734 -7.766 1 94.06 302 ALA A C 1
ATOM 2174 O O . ALA A 1 302 ? 18.797 -31.25 -7.121 1 94.06 302 ALA A O 1
ATOM 2175 N N . VAL A 1 303 ? 19.578 -32.75 -8.547 1 96 303 VAL A N 1
ATOM 2176 C CA . VAL A 1 303 ? 18.344 -33.531 -8.586 1 96 303 VAL A CA 1
ATOM 2177 C C . VAL A 1 303 ? 18.641 -34.969 -8.211 1 96 303 VAL A C 1
ATOM 2179 O O . VAL A 1 303 ? 19.469 -35.625 -8.859 1 96 303 VAL A O 1
ATOM 2182 N N . THR A 1 304 ? 18.016 -35.469 -7.168 1 95 304 THR A N 1
ATOM 2183 C CA . THR A 1 304 ? 18.25 -36.844 -6.691 1 95 304 THR A CA 1
ATOM 2184 C C . THR A 1 304 ? 16.953 -37.625 -6.695 1 95 304 THR A C 1
ATOM 2186 O O . THR A 1 304 ? 15.906 -37.125 -6.305 1 95 304 THR A O 1
ATOM 2189 N N . ALA A 1 305 ? 17.109 -38.875 -7.125 1 93.25 305 ALA A N 1
ATOM 2190 C CA . ALA A 1 305 ? 15.984 -39.781 -7.043 1 93.25 305 ALA A CA 1
ATOM 2191 C C . ALA A 1 305 ? 15.844 -40.344 -5.641 1 93.25 305 ALA A C 1
ATOM 2193 O O . ALA A 1 305 ? 16.844 -40.688 -5 1 93.25 305 ALA A O 1
ATOM 2194 N N . GLU A 1 306 ? 14.719 -40.156 -5.129 1 84.19 306 GLU A N 1
ATOM 2195 C CA . GLU A 1 306 ? 14.477 -40.75 -3.814 1 84.19 306 GLU A CA 1
ATOM 2196 C C . GLU A 1 306 ? 13.938 -42.156 -3.932 1 84.19 306 GLU A C 1
ATOM 2198 O O . GLU A 1 306 ? 13.148 -42.469 -4.828 1 84.19 306 GLU A O 1
ATOM 2203 N N . ALA A 1 307 ? 14.617 -43.25 -3.285 1 66.44 307 ALA A N 1
ATOM 2204 C CA . ALA A 1 307 ? 14.289 -44.656 -3.312 1 66.44 307 ALA A CA 1
ATOM 2205 C C . ALA A 1 307 ? 12.859 -44.906 -2.838 1 66.44 307 ALA A C 1
ATOM 2207 O O . ALA A 1 307 ? 12.391 -44.25 -1.909 1 66.44 307 ALA A O 1
ATOM 2208 N N . GLY A 1 308 ? 11.789 -45.062 -3.58 1 55.25 308 GLY A N 1
ATOM 2209 C CA . GLY A 1 308 ? 10.391 -45.438 -3.414 1 55.25 308 GLY A CA 1
ATOM 2210 C C . GLY A 1 308 ? 10.195 -46.656 -2.539 1 55.25 308 GLY A C 1
ATOM 2211 O O . GLY A 1 308 ? 11.031 -47.562 -2.531 1 55.25 308 GLY A O 1
ATOM 2212 N N . ALA A 1 309 ? 9.695 -46.656 -1.286 1 43.78 309 ALA A N 1
ATOM 2213 C CA . ALA A 1 309 ? 9.109 -47.906 -0.823 1 43.78 309 ALA A CA 1
ATOM 2214 C C . ALA A 1 309 ? 8.211 -48.531 -1.89 1 43.78 309 ALA A C 1
ATOM 2216 O O . ALA A 1 309 ? 7.348 -47.844 -2.449 1 43.78 309 ALA A O 1
ATOM 2217 N N . ALA A 1 310 ? 8.484 -49.656 -2.676 1 38 310 ALA A N 1
ATOM 2218 C CA . ALA A 1 310 ? 7.445 -50.5 -3.281 1 38 310 ALA A CA 1
ATOM 2219 C C . ALA A 1 310 ? 6.293 -50.719 -2.311 1 38 310 ALA A C 1
ATOM 2221 O O . ALA A 1 310 ? 6.508 -50.906 -1.109 1 38 310 ALA A O 1
ATOM 2222 N N . MET B 1 1 ? -13.273 31.688 4.598 1 95.75 1 MET B N 1
ATOM 2223 C CA . MET B 1 1 ? -12.656 30.656 3.768 1 95.75 1 MET B CA 1
ATOM 2224 C C . MET B 1 1 ? -11.211 30.406 4.191 1 95.75 1 MET B C 1
ATOM 2226 O O . MET B 1 1 ? -10.492 31.359 4.543 1 95.75 1 MET B O 1
ATOM 2230 N N . ILE B 1 2 ? -10.852 29.203 4.379 1 98.81 2 ILE B N 1
ATOM 2231 C CA . ILE B 1 2 ? -9.492 28.812 4.762 1 98.81 2 ILE B CA 1
ATOM 2232 C C . ILE B 1 2 ? -8.812 28.094 3.598 1 98.81 2 ILE B C 1
ATOM 2234 O O . ILE B 1 2 ? -9.461 27.344 2.859 1 98.81 2 ILE B O 1
ATOM 2238 N N . LEU B 1 3 ? -7.555 28.406 3.377 1 98.94 3 LEU B N 1
ATOM 2239 C CA . LEU B 1 3 ? -6.766 27.719 2.355 1 98.94 3 LEU B CA 1
ATOM 2240 C C . LEU B 1 3 ? -5.82 26.703 2.982 1 98.94 3 LEU B C 1
ATOM 2242 O O . LEU B 1 3 ? -5.145 27 3.971 1 98.94 3 LEU B O 1
ATOM 2246 N N . THR B 1 4 ? -5.836 25.484 2.521 1 98.94 4 THR B N 1
ATOM 2247 C CA . THR B 1 4 ? -4.852 24.5 2.943 1 98.94 4 THR B CA 1
ATOM 2248 C C . THR B 1 4 ? -3.988 24.062 1.764 1 98.94 4 THR B C 1
ATOM 2250 O O . THR B 1 4 ? -4.5 23.812 0.67 1 98.94 4 THR B O 1
ATOM 2253 N N . VAL B 1 5 ? -2.707 24.031 1.986 1 98.94 5 VAL B N 1
ATOM 2254 C CA . VAL B 1 5 ? -1.732 23.688 0.952 1 98.94 5 VAL B CA 1
ATOM 2255 C C . VAL B 1 5 ? -1.048 22.375 1.289 1 98.94 5 VAL B C 1
ATOM 2257 O O . VAL B 1 5 ? -0.51 22.203 2.387 1 98.94 5 VAL B O 1
ATOM 2260 N N . THR B 1 6 ? -1.076 21.453 0.437 1 98.62 6 THR B N 1
ATOM 2261 C CA . THR B 1 6 ? -0.358 20.188 0.512 1 98.62 6 THR B CA 1
ATOM 2262 C C . THR B 1 6 ? 0.494 19.969 -0.736 1 98.62 6 THR B C 1
ATOM 2264 O O . THR B 1 6 ? 0.027 19.406 -1.721 1 98.62 6 THR B O 1
ATOM 2267 N N . LEU B 1 7 ? 1.744 20.297 -0.647 1 98.75 7 LEU B N 1
ATOM 2268 C CA . LEU B 1 7 ? 2.582 20.219 -1.84 1 98.75 7 LEU B CA 1
ATOM 2269 C C . LEU B 1 7 ? 2.877 18.766 -2.199 1 98.75 7 LEU B C 1
ATOM 2271 O O . LEU B 1 7 ? 3.205 18.453 -3.35 1 98.75 7 LEU B O 1
ATOM 2275 N N . ASN B 1 8 ? 2.816 17.875 -1.256 1 98.75 8 ASN B N 1
ATOM 2276 C CA . ASN B 1 8 ? 2.994 16.438 -1.487 1 98.75 8 ASN B CA 1
ATOM 2277 C C . ASN B 1 8 ? 1.715 15.664 -1.188 1 98.75 8 ASN B C 1
ATOM 2279 O O . ASN B 1 8 ? 1.692 14.82 -0.291 1 98.75 8 ASN B O 1
ATOM 2283 N N . THR B 1 9 ? 0.681 15.914 -1.99 1 98.75 9 THR B N 1
ATOM 2284 C CA . THR B 1 9 ? -0.628 15.281 -1.884 1 98.75 9 THR B CA 1
ATOM 2285 C C . THR B 1 9 ? -0.501 13.766 -1.965 1 98.75 9 THR B C 1
ATOM 2287 O O . THR B 1 9 ? 0.449 13.25 -2.555 1 98.75 9 THR B O 1
ATOM 2290 N N . ALA B 1 10 ? -1.471 13.094 -1.332 1 98.75 10 ALA B N 1
ATOM 2291 C CA . ALA B 1 10 ? -1.379 11.641 -1.307 1 98.75 10 ALA B CA 1
ATOM 2292 C C . ALA B 1 10 ? -2.758 11 -1.446 1 98.75 10 ALA B C 1
ATOM 2294 O O . ALA B 1 10 ? -3.775 11.633 -1.155 1 98.75 10 ALA B O 1
ATOM 2295 N N . LEU B 1 11 ? -2.795 9.859 -1.999 1 98.5 11 LEU B N 1
ATOM 2296 C CA . LEU B 1 11 ? -3.889 8.93 -1.742 1 98.5 11 LEU B CA 1
ATOM 2297 C C . LEU B 1 11 ? -3.625 8.117 -0.478 1 98.5 11 LEU B C 1
ATOM 2299 O O . LEU B 1 11 ? -2.715 7.285 -0.447 1 98.5 11 LEU B O 1
ATOM 2303 N N . ASP B 1 12 ? -4.375 8.367 0.564 1 98.06 12 ASP B N 1
ATOM 2304 C CA . ASP B 1 12 ? -4.227 7.641 1.819 1 98.06 12 ASP B CA 1
ATOM 2305 C C . ASP B 1 12 ? -4.977 6.312 1.777 1 98.06 12 ASP B C 1
ATOM 2307 O O . ASP B 1 12 ? -6.184 6.285 1.526 1 98.06 12 ASP B O 1
ATOM 2311 N N . ILE B 1 13 ? -4.27 5.305 2.002 1 98.06 13 ILE B N 1
ATOM 2312 C CA . ILE B 1 13 ? -4.844 3.967 2.041 1 98.06 13 ILE B CA 1
ATOM 2313 C C . ILE B 1 13 ? -4.625 3.35 3.42 1 98.06 13 ILE B C 1
ATOM 2315 O O . ILE B 1 13 ? -3.492 3.283 3.902 1 98.06 13 ILE B O 1
ATOM 2319 N N . THR B 1 14 ? -5.707 2.924 4.07 1 97.88 14 THR B N 1
ATOM 2320 C CA . THR B 1 14 ? -5.633 2.299 5.383 1 97.88 14 THR B CA 1
ATOM 2321 C C . THR B 1 14 ? -5.957 0.811 5.293 1 97.88 14 THR B C 1
ATOM 2323 O O . THR B 1 14 ? -7.004 0.428 4.77 1 97.88 14 THR B O 1
ATOM 2326 N N . TYR B 1 15 ? -5.02 0.034 5.734 1 98.31 15 TYR B N 1
ATOM 2327 C CA . TYR B 1 15 ? -5.188 -1.412 5.836 1 98.31 15 TYR B CA 1
ATOM 2328 C C . TYR B 1 15 ? -5.43 -1.836 7.277 1 98.31 15 TYR B C 1
ATOM 2330 O O . TYR B 1 15 ? -4.785 -1.326 8.195 1 98.31 15 TYR B O 1
ATOM 2338 N N . ARG B 1 16 ? -6.328 -2.738 7.504 1 97.75 16 ARG B N 1
ATOM 2339 C CA . ARG B 1 16 ? -6.434 -3.42 8.789 1 97.75 16 ARG B CA 1
ATOM 2340 C C . ARG B 1 16 ? -5.93 -4.855 8.688 1 97.75 16 ARG B C 1
ATOM 2342 O O . ARG B 1 16 ? -6.25 -5.566 7.734 1 97.75 16 ARG B O 1
ATOM 2349 N N . VAL B 1 17 ? -5.09 -5.266 9.586 1 97.75 17 VAL B N 1
ATOM 2350 C CA . VAL B 1 17 ? -4.605 -6.633 9.703 1 97.75 17 VAL B CA 1
ATOM 2351 C C . VAL B 1 17 ? -4.715 -7.094 11.156 1 97.75 17 VAL B C 1
ATOM 2353 O O . VAL B 1 17 ? -4.664 -6.277 12.078 1 97.75 17 VAL B O 1
ATOM 2356 N N . PRO B 1 18 ? -4.914 -8.406 11.391 1 96.31 18 PRO B N 1
ATOM 2357 C CA . PRO B 1 18 ? -5 -8.867 12.781 1 96.31 18 PRO B CA 1
ATOM 2358 C C . PRO B 1 18 ? -3.762 -8.508 13.602 1 96.31 18 PRO B C 1
ATOM 2360 O O . PRO B 1 18 ? -3.885 -8.039 14.734 1 96.31 18 PRO B O 1
ATOM 2363 N N . ALA B 1 19 ? -2.598 -8.758 13.055 1 95.62 19 ALA B N 1
ATOM 2364 C CA . ALA B 1 19 ? -1.304 -8.383 13.625 1 95.62 19 ALA B CA 1
ATOM 2365 C C . ALA B 1 19 ? -0.263 -8.18 12.523 1 95.62 19 ALA B C 1
ATOM 2367 O O . ALA B 1 19 ? -0.19 -8.969 11.578 1 95.62 19 ALA B O 1
ATOM 2368 N N . LEU B 1 20 ? 0.484 -7.141 12.602 1 96.25 20 LEU B N 1
ATOM 2369 C CA . LEU B 1 20 ? 1.568 -6.938 11.648 1 96.25 20 LEU B CA 1
ATOM 2370 C C . LEU B 1 20 ? 2.84 -7.637 12.117 1 96.25 20 LEU B C 1
ATOM 2372 O O . LEU B 1 20 ? 3.395 -7.297 13.164 1 96.25 20 LEU B O 1
ATOM 2376 N N . ARG B 1 21 ? 3.26 -8.57 11.43 1 95.06 21 ARG B N 1
ATOM 2377 C CA . ARG B 1 21 ? 4.477 -9.328 11.703 1 95.06 21 ARG B CA 1
ATOM 2378 C C . ARG B 1 21 ? 5.469 -9.211 10.555 1 95.06 21 ARG B C 1
ATOM 2380 O O . ARG B 1 21 ? 5.211 -9.688 9.445 1 95.06 21 ARG B O 1
ATOM 2387 N N . PRO B 1 22 ? 6.609 -8.57 10.805 1 94.38 22 PRO B N 1
ATOM 2388 C CA . PRO B 1 22 ? 7.598 -8.492 9.727 1 94.38 22 PRO B CA 1
ATOM 2389 C C . PRO B 1 22 ? 7.949 -9.859 9.148 1 94.38 22 PRO B C 1
ATOM 2391 O O . PRO B 1 22 ? 7.941 -10.859 9.875 1 94.38 22 PRO B O 1
ATOM 2394 N N . HIS B 1 23 ? 8.172 -9.922 7.836 1 91.81 23 HIS B N 1
ATOM 2395 C CA . HIS B 1 23 ? 8.664 -11.078 7.09 1 91.81 23 HIS B CA 1
ATOM 2396 C C . HIS B 1 23 ? 7.582 -12.141 6.957 1 91.81 23 HIS B C 1
ATOM 2398 O O . HIS B 1 23 ? 7.883 -13.312 6.707 1 91.81 23 HIS B O 1
ATOM 2404 N N . ALA B 1 24 ? 6.367 -11.727 7.16 1 93.81 24 ALA B N 1
ATOM 2405 C CA . ALA B 1 24 ? 5.23 -12.633 7.023 1 93.81 24 ALA B CA 1
ATOM 2406 C C . ALA B 1 24 ? 4.277 -12.148 5.93 1 93.81 24 ALA B C 1
ATOM 2408 O O . ALA B 1 24 ? 4.391 -11.023 5.449 1 93.81 24 ALA B O 1
ATOM 2409 N N . SER B 1 25 ? 3.436 -13.008 5.531 1 94.5 25 SER B N 1
ATOM 2410 C CA . SER B 1 25 ? 2.352 -12.672 4.613 1 94.5 25 SER B CA 1
ATOM 2411 C C . SER B 1 25 ? 1.062 -12.359 5.367 1 94.5 25 SER B C 1
ATOM 2413 O O . SER B 1 25 ? 0.697 -13.078 6.301 1 94.5 25 SER B O 1
ATOM 2415 N N . HIS B 1 26 ? 0.398 -11.242 4.973 1 97.44 26 HIS B N 1
ATOM 2416 C CA . HIS B 1 26 ? -0.809 -10.805 5.668 1 97.44 26 HIS B CA 1
ATOM 2417 C C . HIS B 1 26 ? -1.983 -10.68 4.703 1 97.44 26 HIS B C 1
ATOM 2419 O O . HIS B 1 26 ? -1.836 -10.133 3.607 1 97.44 26 HIS B O 1
ATOM 2425 N N . ARG B 1 27 ? -3.084 -11.227 5.141 1 96.25 27 ARG B N 1
ATOM 2426 C CA . ARG B 1 27 ? -4.348 -10.875 4.496 1 96.25 27 ARG B CA 1
ATOM 2427 C C . ARG B 1 27 ? -4.934 -9.602 5.098 1 96.25 27 ARG B C 1
ATOM 2429 O O . ARG B 1 27 ? -5.203 -9.547 6.297 1 96.25 27 ARG B O 1
ATOM 2436 N N . VAL B 1 28 ? -5.098 -8.594 4.293 1 98.31 28 VAL B N 1
ATOM 2437 C CA . VAL B 1 28 ? -5.742 -7.352 4.715 1 98.31 28 VAL B CA 1
ATOM 2438 C C . VAL B 1 28 ? -7.246 -7.574 4.852 1 98.31 28 VAL B C 1
ATOM 2440 O O . VAL B 1 28 ? -7.902 -8.031 3.912 1 98.31 28 VAL B O 1
ATOM 2443 N N . THR B 1 29 ? -7.805 -7.254 5.969 1 96.81 29 THR B N 1
ATOM 2444 C CA . THR B 1 29 ? -9.203 -7.559 6.234 1 96.81 29 THR B CA 1
ATOM 2445 C C . THR B 1 29 ? -10.109 -6.422 5.766 1 96.81 29 THR B C 1
ATOM 2447 O O . THR B 1 29 ? -11.266 -6.645 5.406 1 96.81 29 THR B O 1
ATOM 2450 N N . GLU B 1 30 ? -9.586 -5.211 5.82 1 96.56 30 GLU B N 1
ATOM 2451 C CA . GLU B 1 30 ? -10.328 -4.031 5.387 1 96.56 30 GLU B CA 1
ATOM 2452 C C . GLU B 1 30 ? -9.414 -3.025 4.695 1 96.56 30 GLU B C 1
ATOM 2454 O O . GLU B 1 30 ? -8.273 -2.818 5.121 1 96.56 30 GLU B O 1
ATOM 2459 N N . VAL B 1 31 ? -9.977 -2.443 3.635 1 97.56 31 VAL B N 1
ATOM 2460 C CA . VAL B 1 31 ? -9.258 -1.423 2.873 1 97.56 31 VAL B CA 1
ATOM 2461 C C . VAL B 1 31 ? -10.102 -0.149 2.803 1 97.56 31 VAL B C 1
ATOM 2463 O O . VAL B 1 31 ? -11.266 -0.188 2.408 1 97.56 31 VAL B O 1
ATOM 2466 N N . THR B 1 32 ? -9.492 0.981 3.176 1 96.81 32 THR B N 1
ATOM 2467 C CA . THR B 1 32 ? -10.156 2.271 3.021 1 96.81 32 THR B CA 1
ATOM 2468 C C . THR B 1 32 ? -9.25 3.26 2.289 1 96.81 32 THR B C 1
ATOM 2470 O O . THR B 1 32 ? -8.078 3.404 2.629 1 96.81 32 THR B O 1
ATOM 2473 N N . GLU B 1 33 ? -9.805 3.926 1.29 1 96.38 33 GLU B N 1
ATOM 2474 C CA . GLU B 1 33 ? -9.094 4.957 0.543 1 96.38 33 GLU B CA 1
ATOM 2475 C C . GLU B 1 33 ? -9.711 6.332 0.772 1 96.38 33 GLU B C 1
ATOM 2477 O O . GLU B 1 33 ? -10.938 6.469 0.809 1 96.38 33 GLU B O 1
ATOM 2482 N N . ARG B 1 34 ? -8.852 7.352 0.963 1 96 34 ARG B N 1
ATOM 2483 C CA . ARG B 1 34 ? -9.281 8.734 1.135 1 96 34 ARG B CA 1
ATOM 2484 C C . ARG B 1 34 ? -8.305 9.695 0.456 1 96 34 ARG B C 1
ATOM 2486 O O . ARG B 1 34 ? -7.105 9.438 0.4 1 96 34 ARG B O 1
ATOM 2493 N N . PRO B 1 35 ? -8.922 10.844 -0.086 1 97.81 35 PRO B N 1
ATOM 2494 C CA . PRO B 1 35 ? -7.957 11.914 -0.373 1 97.81 35 PRO B CA 1
ATOM 2495 C C . PRO B 1 35 ? -7.109 12.281 0.842 1 97.81 35 PRO B C 1
ATOM 2497 O O . PRO B 1 35 ? -7.648 12.484 1.936 1 97.81 35 PRO B O 1
ATOM 2500 N N . GLY B 1 36 ? -5.789 12.32 0.575 1 97.38 36 GLY B N 1
ATOM 2501 C CA . GLY B 1 36 ? -4.965 12.484 1.762 1 97.38 36 GLY B CA 1
ATOM 2502 C C . GLY B 1 36 ? -3.773 13.398 1.537 1 97.38 36 GLY B C 1
ATOM 2503 O O . GLY B 1 36 ? -3.707 14.109 0.53 1 97.38 36 GLY B O 1
ATOM 2504 N N . GLY B 1 37 ? -2.846 13.32 2.518 1 97.69 37 GLY B N 1
ATOM 2505 C CA . GLY B 1 37 ? -1.857 14.352 2.791 1 97.69 37 GLY B CA 1
ATOM 2506 C C . GLY B 1 37 ? -2.281 15.305 3.889 1 97.69 37 GLY B C 1
ATOM 2507 O O . GLY B 1 37 ? -3.471 15.594 4.047 1 97.69 37 GLY B O 1
ATOM 2508 N N . LYS B 1 38 ? -1.273 15.766 4.562 1 98.19 38 LYS B N 1
ATOM 2509 C CA . LYS B 1 38 ? -1.562 16.484 5.797 1 98.19 38 LYS B CA 1
ATOM 2510 C C . LYS B 1 38 ? -2.562 17.609 5.551 1 98.19 38 LYS B C 1
ATOM 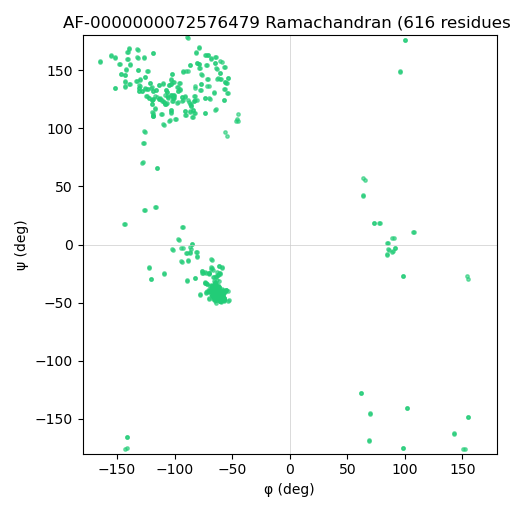2512 O O . LYS B 1 38 ? -3.564 17.734 6.258 1 98.19 38 LYS B O 1
ATOM 2517 N N . GLY B 1 39 ? -2.379 18.422 4.566 1 98.69 39 GLY B N 1
ATOM 2518 C CA . GLY B 1 39 ? -3.254 19.547 4.312 1 98.69 39 GLY B CA 1
ATOM 2519 C C . GLY B 1 39 ? -4.664 19.141 3.926 1 98.69 39 GLY B C 1
ATOM 2520 O O . GLY B 1 39 ? -5.629 19.828 4.27 1 98.69 39 GLY B O 1
ATOM 2521 N N . LEU B 1 40 ? -4.773 18.125 3.15 1 98.75 40 LEU B N 1
ATOM 2522 C CA . LEU B 1 40 ? -6.102 17.625 2.797 1 98.75 40 LEU B CA 1
ATOM 2523 C C . LEU B 1 40 ? -6.809 17.047 4.02 1 98.75 40 LEU B C 1
ATOM 2525 O O . LEU B 1 40 ? -8.023 17.203 4.16 1 98.75 40 LEU B O 1
ATOM 2529 N N . ASN B 1 41 ? -6.074 16.344 4.895 1 98.62 41 ASN B N 1
ATOM 2530 C CA . ASN B 1 41 ? -6.656 15.891 6.152 1 98.62 41 ASN B CA 1
ATOM 2531 C C . ASN B 1 41 ? -7.164 17.062 6.992 1 98.62 41 ASN B C 1
ATOM 2533 O O . ASN B 1 41 ? -8.273 17 7.527 1 98.62 41 ASN B O 1
ATOM 2537 N N . VAL B 1 42 ? -6.344 18.094 7.043 1 98.88 42 VAL B N 1
ATOM 2538 C CA . VAL B 1 42 ? -6.73 19.297 7.762 1 98.88 42 VAL B CA 1
ATOM 2539 C C . VAL B 1 42 ? -8.023 19.859 7.172 1 98.88 42 VAL B C 1
ATOM 2541 O O . VAL B 1 42 ? -8.953 20.203 7.902 1 98.88 42 VAL B O 1
ATOM 2544 N N . ALA B 1 43 ? -8.078 19.938 5.867 1 98.88 43 ALA B N 1
ATOM 2545 C CA . ALA B 1 43 ? -9.211 20.516 5.156 1 98.88 43 ALA B CA 1
ATOM 2546 C C . ALA B 1 43 ? -10.5 19.75 5.465 1 98.88 43 ALA B C 1
ATOM 2548 O O . ALA B 1 43 ? -11.547 20.344 5.711 1 98.88 43 ALA B O 1
ATOM 2549 N N . ARG B 1 44 ? -10.414 18.484 5.477 1 98.56 44 ARG B N 1
ATOM 2550 C CA . ARG B 1 44 ? -11.602 17.656 5.699 1 98.56 44 ARG B CA 1
ATOM 2551 C C . ARG B 1 44 ? -12.117 17.828 7.125 1 98.56 44 ARG B C 1
ATOM 2553 O O . ARG B 1 44 ? -13.328 17.844 7.355 1 98.56 44 ARG B O 1
ATOM 2560 N N . VAL B 1 45 ? -11.211 17.922 8.078 1 98.75 45 VAL B N 1
ATOM 2561 C CA . VAL B 1 45 ? -11.609 18.156 9.461 1 98.75 45 VAL B CA 1
ATOM 2562 C C . VAL B 1 45 ? -12.234 19.547 9.578 1 98.75 45 VAL B C 1
ATOM 2564 O O . VAL B 1 45 ? -13.273 19.719 10.219 1 98.75 45 VAL B O 1
ATOM 2567 N N . LEU B 1 46 ? -11.641 20.578 8.945 1 98.81 46 LEU B N 1
ATOM 2568 C CA . LEU B 1 46 ? -12.188 21.922 8.961 1 98.81 46 LEU B CA 1
ATOM 2569 C C . LEU B 1 46 ? -13.586 21.953 8.359 1 98.81 46 LEU B C 1
ATOM 2571 O O . LEU B 1 46 ? -14.484 22.594 8.906 1 98.81 46 LEU B O 1
ATOM 2575 N N . ALA B 1 47 ? -13.719 21.266 7.246 1 98.62 47 ALA B N 1
ATOM 2576 C CA . ALA B 1 47 ? -15.023 21.203 6.594 1 98.62 47 ALA B CA 1
ATOM 2577 C C . ALA B 1 47 ? -16.062 20.562 7.508 1 98.62 47 ALA B C 1
ATOM 2579 O O . ALA B 1 47 ? -17.203 21.031 7.59 1 98.62 47 ALA B O 1
ATOM 2580 N N . ALA B 1 48 ? -15.711 19.531 8.195 1 97.94 48 ALA B N 1
ATOM 2581 C CA . ALA B 1 48 ? -16.609 18.859 9.125 1 97.94 48 ALA B CA 1
ATOM 2582 C C . ALA B 1 48 ? -17 19.766 10.273 1 97.94 48 ALA B C 1
ATOM 2584 O O . ALA B 1 48 ? -18.062 19.594 10.883 1 97.94 48 ALA B O 1
ATOM 2585 N N . LEU B 1 49 ? -16.156 20.719 10.602 1 97.88 49 LEU B N 1
ATOM 2586 C CA . LEU B 1 49 ? -16.438 21.719 11.633 1 97.88 49 LEU B CA 1
ATOM 2587 C C . LEU B 1 49 ? -17.328 22.828 11.086 1 97.88 49 LEU B C 1
ATOM 2589 O O . LEU B 1 49 ? -17.734 23.719 11.82 1 97.88 49 LEU B O 1
ATOM 2593 N N . GLY B 1 50 ? -17.547 22.859 9.734 1 97.75 50 GLY B N 1
ATOM 2594 C CA . GLY B 1 50 ? -18.469 23.812 9.148 1 97.75 50 GLY B CA 1
ATOM 2595 C C . GLY B 1 50 ? -17.766 24.922 8.398 1 97.75 50 GLY B C 1
ATOM 2596 O O . GLY B 1 50 ? -18.406 25.891 7.984 1 97.75 50 GLY B O 1
ATOM 2597 N N . HIS B 1 51 ? -16.516 24.828 8.172 1 98.44 51 HIS B N 1
ATOM 2598 C CA . HIS B 1 51 ? -15.789 25.875 7.461 1 98.44 51 HIS B CA 1
ATOM 2599 C C . HIS B 1 51 ? -15.734 25.594 5.965 1 98.44 51 HIS B C 1
ATOM 2601 O O . HIS B 1 51 ? -15.758 24.438 5.543 1 98.44 51 HIS B O 1
ATOM 2607 N N . GLU B 1 52 ? -15.703 26.656 5.176 1 98.38 52 GLU B N 1
ATOM 2608 C CA . GLU B 1 52 ? -15.375 26.531 3.76 1 98.38 52 GLU B CA 1
ATOM 2609 C C . GLU B 1 52 ? -13.867 26.5 3.543 1 98.38 52 GLU B C 1
ATOM 2611 O O . GLU B 1 52 ? -13.141 27.359 4.051 1 98.38 52 GLU B O 1
ATOM 2616 N N . VAL B 1 53 ? -13.422 25.516 2.84 1 98.75 53 VAL B N 1
ATOM 2617 C CA . VAL B 1 53 ? -11.984 25.312 2.682 1 98.75 53 VAL B CA 1
ATOM 2618 C C . VAL B 1 53 ? -11.656 25.109 1.207 1 98.75 53 VAL B C 1
ATOM 2620 O O . VAL B 1 53 ? -12.375 24.406 0.491 1 98.75 53 VAL B O 1
ATOM 2623 N N . THR B 1 54 ? -10.68 25.797 0.725 1 98.81 54 THR B N 1
ATOM 2624 C CA . THR B 1 54 ? -10.07 25.5 -0.566 1 98.81 54 THR B CA 1
ATOM 2625 C C . THR B 1 54 ? -8.75 24.75 -0.381 1 98.81 54 THR B C 1
ATOM 2627 O O . THR B 1 54 ? -7.914 25.141 0.431 1 98.81 54 THR B O 1
ATOM 2630 N N . VAL B 1 55 ? -8.633 23.609 -1.1 1 98.88 55 VAL B N 1
ATOM 2631 C CA . VAL B 1 55 ? -7.398 22.844 -1.027 1 98.88 55 VAL B CA 1
ATOM 2632 C C . VAL B 1 55 ? -6.582 23.047 -2.301 1 98.88 55 VAL B C 1
ATOM 2634 O O . VAL B 1 55 ? -7.141 23.141 -3.396 1 98.88 55 VAL B O 1
ATOM 2637 N N . THR B 1 56 ? -5.273 23.219 -2.113 1 98.88 56 THR B N 1
ATOM 2638 C CA . THR B 1 56 ? -4.402 23.297 -3.281 1 98.88 56 THR B CA 1
ATOM 2639 C C . THR B 1 56 ? -3.105 22.531 -3.035 1 98.88 56 THR B C 1
ATOM 2641 O O . THR B 1 56 ? -2.859 22.062 -1.924 1 98.88 56 THR B O 1
ATOM 2644 N N . GLY B 1 57 ? -2.332 22.297 -3.977 1 98.81 57 GLY B N 1
ATOM 2645 C CA . GLY B 1 57 ? -1.178 21.422 -4.094 1 98.81 57 GLY B CA 1
ATOM 2646 C C . GLY B 1 57 ? -1.075 20.75 -5.449 1 98.81 57 GLY B C 1
ATOM 2647 O O . GLY B 1 57 ? -1.624 21.25 -6.438 1 98.81 57 GLY B O 1
ATOM 2648 N N . PHE B 1 58 ? -0.292 19.703 -5.523 1 98.88 58 PHE B N 1
ATOM 2649 C CA . PHE B 1 58 ? -0.11 19 -6.789 1 98.88 58 PHE B CA 1
ATOM 2650 C C . PHE B 1 58 ? -0.918 17.703 -6.816 1 98.88 58 PHE B C 1
ATOM 2652 O O . PHE B 1 58 ? -1.008 17 -5.809 1 98.88 58 PHE B O 1
ATOM 2659 N N . ALA B 1 59 ? -1.474 17.375 -7.906 1 98.69 59 ALA B N 1
ATOM 2660 C CA . ALA B 1 59 ? -2.074 16.062 -8.156 1 98.69 59 ALA B CA 1
ATOM 2661 C C . ALA B 1 59 ? -1.832 15.617 -9.594 1 98.69 59 ALA B C 1
ATOM 2663 O O . ALA B 1 59 ? -1.934 16.422 -10.531 1 98.69 59 ALA B O 1
ATOM 2664 N N . GLY B 1 60 ? -1.467 14.391 -9.805 1 98.44 60 GLY B N 1
ATOM 2665 C CA . GLY B 1 60 ? -1.223 13.891 -11.148 1 98.44 60 GLY B CA 1
ATOM 2666 C C . GLY B 1 60 ? -1.392 12.383 -11.266 1 98.44 60 GLY B C 1
ATOM 2667 O O . GLY B 1 60 ? -1.474 11.688 -10.258 1 98.44 60 GLY B O 1
ATOM 2668 N N . GLY B 1 61 ? -1.535 11.914 -12.523 1 96.44 61 GLY B N 1
ATOM 2669 C CA . GLY B 1 61 ? -1.643 10.492 -12.805 1 96.44 61 GLY B CA 1
ATOM 2670 C C . GLY B 1 61 ? -2.939 9.883 -12.305 1 96.44 61 GLY B C 1
ATOM 2671 O O . GLY B 1 61 ? -3.881 10.602 -11.969 1 96.44 61 GLY B O 1
ATOM 2672 N N . THR B 1 62 ? -2.986 8.602 -12.336 1 94.19 62 THR B N 1
ATOM 2673 C CA . THR B 1 62 ? -4.184 7.848 -11.977 1 94.19 62 THR B CA 1
ATOM 2674 C C . THR B 1 62 ? -4.559 8.086 -10.516 1 94.19 62 THR B C 1
ATOM 2676 O O . THR B 1 62 ? -5.727 8.312 -10.203 1 94.19 62 THR B O 1
ATOM 2679 N N . THR B 1 63 ? -3.611 8.086 -9.688 1 97.12 63 THR B N 1
ATOM 2680 C CA . THR B 1 63 ? -3.893 8.273 -8.273 1 97.12 63 THR B CA 1
ATOM 2681 C C . THR B 1 63 ? -4.367 9.695 -7.996 1 97.12 63 THR B C 1
ATOM 2683 O O . THR B 1 63 ? -5.238 9.914 -7.156 1 97.12 63 THR B O 1
ATOM 2686 N N . GLY B 1 64 ? -3.773 10.656 -8.773 1 98.12 64 GLY B N 1
ATOM 2687 C CA . GLY B 1 64 ? -4.25 12.023 -8.641 1 98.12 64 GLY B CA 1
ATOM 2688 C C . GLY B 1 64 ? -5.715 12.18 -9.008 1 98.12 64 GLY B C 1
ATOM 2689 O O . GLY B 1 64 ? -6.441 12.938 -8.359 1 98.12 64 GLY B O 1
ATOM 2690 N N . GLY B 1 65 ? -6.062 11.484 -10.055 1 97.12 65 GLY B N 1
ATOM 2691 C CA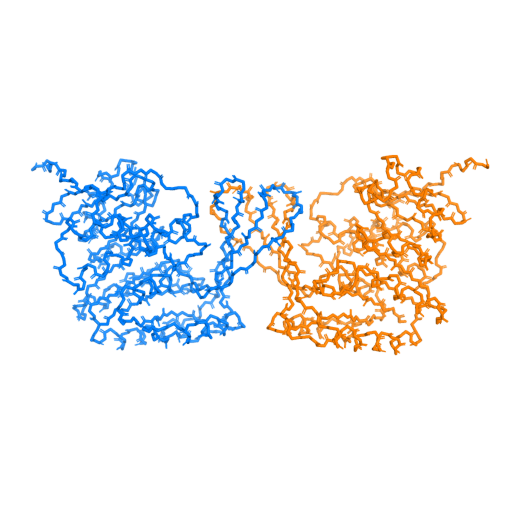 . GLY B 1 65 ? -7.465 11.484 -10.43 1 97.12 65 GLY B CA 1
ATOM 2692 C C . GLY B 1 65 ? -8.375 10.953 -9.336 1 97.12 65 GLY B C 1
ATOM 2693 O O . GLY B 1 65 ? -9.422 11.531 -9.055 1 97.12 65 GLY B O 1
ATOM 2694 N N . VAL B 1 66 ? -7.98 9.906 -8.672 1 96.69 66 VAL B N 1
ATOM 2695 C CA . VAL B 1 66 ? -8.758 9.297 -7.598 1 96.69 66 VAL B CA 1
ATOM 2696 C C . VAL B 1 66 ? -8.891 10.281 -6.434 1 96.69 66 VAL B C 1
ATOM 2698 O O . VAL B 1 66 ? -9.961 10.414 -5.848 1 96.69 66 VAL B O 1
ATOM 2701 N N . VAL B 1 67 ? -7.828 10.953 -6.145 1 98.25 67 VAL B N 1
ATOM 2702 C CA . VAL B 1 67 ? -7.828 11.938 -5.066 1 98.25 67 VAL B CA 1
ATOM 2703 C C . VAL B 1 67 ? -8.852 13.031 -5.367 1 98.25 67 VAL B C 1
ATOM 2705 O O . VAL B 1 67 ? -9.688 13.352 -4.523 1 98.25 67 VAL B O 1
ATOM 2708 N N . ARG B 1 68 ? -8.812 13.555 -6.555 1 98.19 68 ARG B N 1
ATOM 2709 C CA . ARG B 1 68 ? -9.688 14.664 -6.922 1 98.19 68 ARG B CA 1
ATOM 2710 C C . ARG B 1 68 ? -11.148 14.227 -6.949 1 98.19 68 ARG B C 1
ATOM 2712 O O . ARG B 1 68 ? -12.039 14.969 -6.52 1 98.19 68 ARG B O 1
ATOM 2719 N N . GLU B 1 69 ? -11.375 13.062 -7.449 1 96.69 69 GLU B N 1
ATOM 2720 C CA . GLU B 1 69 ? -12.727 12.516 -7.414 1 96.69 69 GLU B CA 1
ATOM 2721 C C . GLU B 1 69 ? -13.242 12.406 -5.98 1 96.69 69 GLU B C 1
ATOM 2723 O O . GLU B 1 69 ? -14.398 12.719 -5.707 1 96.69 69 GLU B O 1
ATOM 2728 N N . GLY B 1 70 ? -12.406 12 -5.066 1 96.62 70 GLY B N 1
ATOM 2729 C CA . GLY B 1 70 ? -12.773 11.883 -3.666 1 96.62 70 GLY B CA 1
ATOM 2730 C C . GLY B 1 70 ? -13.086 13.219 -3.021 1 96.62 70 GLY B C 1
ATOM 2731 O O . GLY B 1 70 ? -13.906 13.297 -2.105 1 96.62 70 GLY B O 1
ATOM 2732 N N . LEU B 1 71 ? -12.438 14.234 -3.473 1 97.75 71 LEU B N 1
ATOM 2733 C CA . LEU B 1 71 ? -12.648 15.57 -2.922 1 97.75 71 LEU B CA 1
ATOM 2734 C C . LEU B 1 71 ? -13.992 16.141 -3.373 1 97.75 71 LEU B C 1
ATOM 2736 O O . LEU B 1 71 ? -14.602 16.938 -2.658 1 97.75 71 LEU B O 1
ATOM 2740 N N . THR B 1 72 ? -14.43 15.797 -4.586 1 95.12 72 THR B N 1
ATOM 2741 C CA . THR B 1 72 ? -15.703 16.281 -5.113 1 95.12 72 THR B CA 1
ATOM 2742 C C . THR B 1 72 ? -16.859 15.875 -4.207 1 95.12 72 THR B C 1
ATOM 2744 O O . THR B 1 72 ? -17.859 16.578 -4.121 1 95.12 72 THR B O 1
ATOM 2747 N N . GLY B 1 73 ? -16.766 14.945 -3.404 1 89.38 73 GLY B N 1
ATOM 2748 C CA . GLY B 1 73 ? -17.828 14.43 -2.549 1 89.38 73 GLY B CA 1
ATOM 2749 C C . GLY B 1 73 ? -17.797 15.008 -1.145 1 89.38 73 GLY B C 1
ATOM 2750 O O . GLY B 1 73 ? -18.625 14.672 -0.308 1 89.38 73 GLY B O 1
ATOM 2751 N N . VAL B 1 74 ? -16.875 15.961 -0.906 1 95.25 74 VAL B N 1
ATOM 2752 C CA . VAL B 1 74 ? -16.719 16.484 0.451 1 95.25 74 VAL B CA 1
ATOM 2753 C C . VAL B 1 74 ? -17.344 17.859 0.553 1 95.25 74 VAL B C 1
ATOM 2755 O O . VAL B 1 74 ? -16.797 18.844 0.051 1 95.25 74 VAL B O 1
ATOM 2758 N N . PRO B 1 75 ? -18.469 17.984 1.206 1 96.69 75 PRO B N 1
ATOM 2759 C CA . PRO B 1 75 ? -19.094 19.297 1.35 1 96.69 75 PRO B CA 1
ATOM 2760 C C . PRO B 1 75 ? -18.156 20.312 2.018 1 96.69 75 PRO B C 1
ATOM 2762 O O . PRO B 1 75 ? -17.484 19.984 2.992 1 96.69 75 PRO B O 1
ATOM 2765 N N . GLY B 1 76 ? -18.125 21.453 1.427 1 97.94 76 GLY B N 1
ATOM 2766 C CA . GLY B 1 76 ? -17.359 22.547 2.021 1 97.94 76 GLY B CA 1
ATOM 2767 C C . GLY B 1 76 ? -15.93 22.609 1.523 1 97.94 76 GLY B C 1
ATOM 2768 O O . GLY B 1 76 ? -15.18 23.516 1.888 1 97.94 76 GLY B O 1
ATOM 2769 N N . VAL B 1 77 ? -15.555 21.656 0.688 1 98.5 77 VAL B N 1
ATOM 2770 C CA . VAL B 1 77 ? -14.18 21.641 0.186 1 98.5 77 VAL B CA 1
ATOM 2771 C C . VAL B 1 77 ? -14.172 21.969 -1.304 1 98.5 77 VAL B C 1
ATOM 2773 O O . VAL B 1 77 ? -14.906 21.359 -2.088 1 98.5 77 VAL B O 1
ATOM 2776 N N . THR B 1 78 ? -13.438 22.969 -1.674 1 98.25 78 THR B N 1
ATOM 2777 C CA . THR B 1 78 ? -13.219 23.312 -3.07 1 98.25 78 THR B CA 1
ATOM 2778 C C . THR B 1 78 ? -11.852 22.828 -3.543 1 98.25 78 THR B C 1
ATOM 2780 O O . THR B 1 78 ? -10.836 23.094 -2.902 1 98.25 78 THR B O 1
ATOM 2783 N N . ASP B 1 79 ? -11.844 22.094 -4.613 1 98.62 79 ASP B N 1
ATOM 2784 C CA . ASP B 1 79 ? -10.617 21.547 -5.188 1 98.62 79 ASP B CA 1
ATOM 2785 C C . ASP B 1 79 ? -9.93 22.562 -6.086 1 98.62 79 ASP B C 1
ATOM 2787 O O . ASP B 1 79 ? -10.469 22.953 -7.129 1 98.62 79 ASP B O 1
ATOM 2791 N N . ALA B 1 80 ? -8.766 22.953 -5.688 1 98.62 80 ALA B N 1
ATOM 2792 C CA . ALA B 1 80 ? -7.926 23.828 -6.508 1 98.62 80 ALA B CA 1
ATOM 2793 C C . ALA B 1 80 ? -6.539 23.219 -6.711 1 98.62 80 ALA B C 1
ATOM 2795 O O . ALA B 1 80 ? -5.543 23.938 -6.801 1 98.62 80 ALA B O 1
ATOM 2796 N N . LEU B 1 81 ? -6.426 21.906 -6.719 1 98.75 81 LEU B N 1
ATOM 2797 C CA . LEU B 1 81 ? -5.164 21.219 -6.973 1 98.75 81 LEU B CA 1
ATOM 2798 C C . LEU B 1 81 ? -4.652 21.516 -8.375 1 98.75 81 LEU B C 1
ATOM 2800 O O . LEU B 1 81 ? -5.441 21.609 -9.32 1 98.75 81 LEU B O 1
ATOM 2804 N N . VAL B 1 82 ? -3.348 21.641 -8.445 1 98.81 82 VAL B N 1
ATOM 2805 C CA . VAL B 1 82 ? -2.682 21.922 -9.711 1 98.81 82 VAL B CA 1
ATOM 2806 C C . VAL B 1 82 ? -2.162 20.641 -10.328 1 98.81 82 VAL B C 1
ATOM 2808 O O . VAL B 1 82 ? -1.559 19.812 -9.641 1 98.81 82 VAL B O 1
ATOM 2811 N N . PRO B 1 83 ? -2.385 20.469 -11.656 1 98.12 83 PRO B N 1
ATOM 2812 C CA . PRO B 1 83 ? -1.95 19.234 -12.297 1 98.12 83 PRO B CA 1
ATOM 2813 C C . PRO B 1 83 ? -0.432 19.125 -12.422 1 98.12 83 PRO B C 1
ATOM 2815 O O . PRO B 1 83 ? 0.235 20.141 -12.672 1 98.12 83 PRO B O 1
ATOM 2818 N N . VAL B 1 84 ? 0.078 17.984 -12.25 1 98.5 84 VAL B N 1
ATOM 2819 C CA . VAL B 1 84 ? 1.474 17.656 -12.523 1 98.5 84 VAL B CA 1
ATOM 2820 C C . VAL B 1 84 ? 1.551 16.359 -13.336 1 98.5 84 VAL B C 1
ATOM 2822 O O . VAL B 1 84 ? 0.597 15.586 -13.359 1 98.5 84 VAL B O 1
ATOM 2825 N N . ALA B 1 85 ? 2.686 16.141 -13.984 1 98.12 85 ALA B N 1
ATOM 2826 C CA . ALA B 1 85 ? 2.846 14.977 -14.859 1 98.12 85 ALA B CA 1
ATOM 2827 C C . ALA B 1 85 ? 2.977 13.695 -14.047 1 98.12 85 ALA B C 1
ATOM 2829 O O . ALA B 1 85 ? 2.424 12.656 -14.414 1 98.12 85 ALA B O 1
ATOM 2830 N N . GLY B 1 86 ? 3.738 13.773 -12.961 1 97.81 86 GLY B N 1
ATOM 2831 C CA . GLY B 1 86 ? 3.971 12.594 -12.141 1 97.81 86 GLY B CA 1
ATOM 2832 C C . GLY B 1 86 ? 2.754 12.18 -11.336 1 97.81 86 GLY B C 1
ATOM 2833 O O . GLY B 1 86 ? 1.929 13.016 -10.969 1 97.81 86 GLY B O 1
ATOM 2834 N N . ALA B 1 87 ? 2.67 10.938 -11 1 97.44 87 ALA B N 1
ATOM 2835 C CA . ALA B 1 87 ? 1.515 10.414 -10.273 1 97.44 87 ALA B CA 1
ATOM 2836 C C . ALA B 1 87 ? 1.575 10.789 -8.797 1 97.44 87 ALA B C 1
ATOM 2838 O O . ALA B 1 87 ? 2.646 10.758 -8.188 1 97.44 87 ALA B O 1
ATOM 2839 N N . THR B 1 88 ? 0.431 11.18 -8.258 1 98.56 88 THR B N 1
ATOM 2840 C CA . THR B 1 88 ? 0.294 11.398 -6.824 1 98.56 88 THR B CA 1
ATOM 2841 C C . THR B 1 88 ? 0.688 10.148 -6.047 1 98.56 88 THR B C 1
ATOM 2843 O O . THR B 1 88 ? 0.34 9.031 -6.434 1 98.56 88 THR B O 1
ATOM 2846 N N . ARG B 1 89 ? 1.374 10.367 -4.965 1 98.56 89 ARG B N 1
ATOM 2847 C CA . ARG B 1 89 ? 1.884 9.273 -4.152 1 98.56 89 ARG B CA 1
ATOM 2848 C C . ARG B 1 89 ? 0.757 8.594 -3.379 1 98.56 89 ARG B C 1
ATOM 2850 O O . ARG B 1 89 ? -0.324 9.164 -3.219 1 98.56 89 ARG B O 1
ATOM 2857 N N . ARG B 1 90 ? 1.088 7.367 -2.893 1 98.38 90 ARG B N 1
ATOM 2858 C CA . ARG B 1 90 ? 0.276 6.699 -1.882 1 98.38 90 ARG B CA 1
ATOM 2859 C C . ARG B 1 90 ? 0.919 6.805 -0.503 1 98.38 90 ARG B C 1
ATOM 2861 O O . ARG B 1 90 ? 2.146 6.828 -0.385 1 98.38 90 ARG B O 1
ATOM 2868 N N . THR B 1 91 ? 0.136 6.879 0.503 1 98.25 91 THR B N 1
ATOM 2869 C CA . THR B 1 91 ? 0.51 6.629 1.891 1 98.25 91 THR B CA 1
ATOM 2870 C C . THR B 1 91 ? -0.294 5.469 2.467 1 98.25 91 THR B C 1
ATOM 2872 O O . THR B 1 91 ? -1.525 5.469 2.408 1 98.25 91 THR B O 1
ATOM 2875 N N . ILE B 1 92 ? 0.427 4.488 2.994 1 98.38 92 ILE B N 1
ATOM 2876 C CA . ILE B 1 92 ? -0.234 3.305 3.537 1 98.38 92 ILE B CA 1
ATOM 2877 C C . ILE B 1 92 ? -0.158 3.324 5.062 1 98.38 92 ILE B C 1
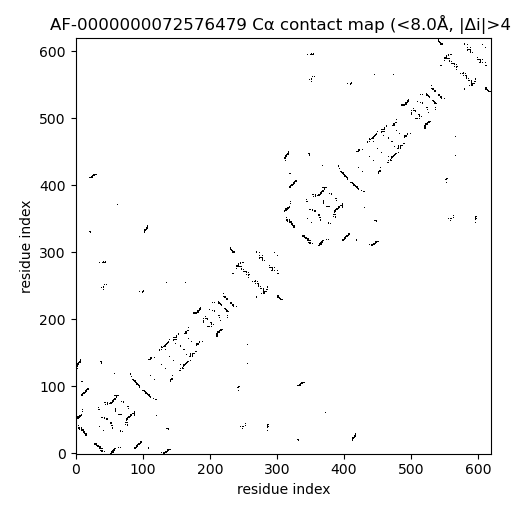ATOM 2879 O O . ILE B 1 92 ? 0.93 3.418 5.633 1 98.38 92 ILE B O 1
ATOM 2883 N N . ALA B 1 93 ? -1.26 3.311 5.695 1 98 93 ALA B N 1
ATOM 2884 C CA . ALA B 1 93 ? -1.366 3.082 7.133 1 98 93 ALA B CA 1
ATOM 2885 C C . ALA B 1 93 ? -1.832 1.659 7.43 1 98 93 ALA B C 1
ATOM 2887 O O . ALA B 1 93 ? -2.938 1.269 7.043 1 98 93 ALA B O 1
ATOM 2888 N N . VAL B 1 94 ? -1.012 0.877 8.062 1 98.19 94 VAL B N 1
ATOM 2889 C CA . VAL B 1 94 ? -1.381 -0.48 8.453 1 98.19 94 VAL B CA 1
ATOM 2890 C C . VAL B 1 94 ? -1.792 -0.503 9.922 1 98.19 94 VAL B C 1
ATOM 2892 O O . VAL B 1 94 ? -0.944 -0.398 10.812 1 98.19 94 VAL B O 1
ATOM 2895 N N . VAL B 1 95 ? -3.025 -0.661 10.188 1 97.19 95 VAL B N 1
ATOM 2896 C CA . VAL B 1 95 ? -3.557 -0.725 11.547 1 97.19 95 VAL B CA 1
ATOM 2897 C C . VAL B 1 95 ? -3.473 -2.158 12.07 1 97.19 95 VAL B C 1
ATOM 2899 O O . VAL B 1 95 ? -4.02 -3.08 11.461 1 97.19 95 VAL B O 1
ATOM 2902 N N . ASP B 1 96 ? -2.779 -2.342 13.148 1 95.75 96 ASP B N 1
ATOM 2903 C CA . ASP B 1 96 ? -2.729 -3.611 13.867 1 95.75 96 ASP B CA 1
ATOM 2904 C C . ASP B 1 96 ? -3.93 -3.76 14.805 1 95.75 96 ASP B C 1
ATOM 2906 O O . ASP B 1 96 ? -4.023 -3.068 15.82 1 95.75 96 ASP B O 1
ATOM 2910 N N . GLU B 1 97 ? -4.762 -4.668 14.523 1 93.69 97 GLU B N 1
ATOM 2911 C CA . GLU B 1 97 ? -6.016 -4.773 15.258 1 93.69 97 GLU B CA 1
ATOM 2912 C C . GLU B 1 97 ? -5.781 -5.254 16.688 1 93.69 97 GLU B C 1
ATOM 2914 O O . GLU B 1 97 ? -6.605 -5.02 17.562 1 93.69 97 GLU B O 1
ATOM 2919 N N . ARG B 1 98 ? -4.734 -5.934 16.922 1 90.75 98 ARG B N 1
ATOM 2920 C CA . ARG B 1 98 ? -4.414 -6.426 18.25 1 90.75 98 ARG B CA 1
ATOM 2921 C C . ARG B 1 98 ? -4.078 -5.273 19.188 1 90.75 98 ARG B C 1
ATOM 2923 O O . ARG B 1 98 ? -4.523 -5.254 20.344 1 90.75 98 ARG B O 1
ATOM 2930 N N . THR B 1 99 ? -3.342 -4.246 18.719 1 86.75 99 THR B N 1
ATOM 2931 C CA . THR B 1 99 ? -2.861 -3.164 19.578 1 86.75 99 THR B CA 1
ATOM 2932 C C . THR B 1 99 ? -3.611 -1.868 19.281 1 86.75 99 THR B C 1
ATOM 2934 O O . THR B 1 99 ? -3.643 -0.958 20.109 1 86.75 99 THR B O 1
ATOM 2937 N N . GLY B 1 100 ? -4.133 -1.783 18.062 1 87.75 100 GLY B N 1
ATOM 2938 C CA . GLY B 1 100 ? -4.738 -0.546 17.594 1 87.75 100 GLY B CA 1
ATOM 2939 C C . GLY B 1 100 ? -3.73 0.432 17.016 1 87.75 100 GLY B C 1
ATOM 2940 O O . GLY B 1 100 ? -4.109 1.438 16.422 1 87.75 100 GLY B O 1
ATOM 2941 N N . ASP B 1 101 ? -2.504 0.154 17.156 1 90.25 101 ASP B N 1
ATOM 2942 C CA . ASP B 1 101 ? -1.448 1.047 16.688 1 90.25 101 ASP B CA 1
ATOM 2943 C C . ASP B 1 101 ? -1.25 0.917 15.172 1 90.25 101 ASP B C 1
ATOM 2945 O O . ASP B 1 101 ? -1.784 -0.002 14.547 1 90.25 101 ASP B O 1
ATOM 2949 N N . THR B 1 102 ? -0.438 1.889 14.664 1 95.75 102 THR B N 1
ATOM 2950 C CA . THR B 1 102 ? -0.375 1.96 13.211 1 95.75 102 THR B CA 1
ATOM 2951 C C . THR B 1 102 ? 1.073 2.002 12.734 1 95.75 102 THR B C 1
ATOM 2953 O O . THR B 1 102 ? 1.941 2.551 13.414 1 95.75 102 THR B O 1
ATOM 2956 N N . THR B 1 103 ? 1.357 1.367 11.664 1 97.19 103 THR B N 1
ATOM 2957 C CA . THR B 1 103 ? 2.602 1.46 10.914 1 97.19 103 THR B CA 1
ATOM 2958 C C . THR B 1 103 ? 2.387 2.217 9.602 1 97.19 103 THR B C 1
ATOM 2960 O O . THR B 1 103 ? 1.465 1.907 8.844 1 97.19 103 THR B O 1
ATOM 2963 N N . GLN B 1 104 ? 3.242 3.229 9.383 1 97.56 104 GLN B N 1
ATOM 2964 C CA . GLN B 1 104 ? 3.053 4.086 8.219 1 97.56 104 GLN B CA 1
ATOM 2965 C C . GLN B 1 104 ? 4.121 3.818 7.16 1 97.56 104 GLN B C 1
ATOM 2967 O O . GLN B 1 104 ? 5.301 3.674 7.484 1 97.56 104 GLN B O 1
ATOM 2972 N N . LEU B 1 105 ? 3.717 3.662 5.875 1 98.5 105 LEU B N 1
ATOM 2973 C CA . LEU B 1 105 ? 4.582 3.586 4.703 1 98.5 105 LEU B CA 1
ATOM 2974 C C . LEU B 1 105 ? 4.289 4.727 3.734 1 98.5 105 LEU B C 1
ATOM 2976 O O . LEU B 1 105 ? 3.25 4.734 3.07 1 98.5 105 LEU B O 1
ATOM 2980 N N . ASN B 1 106 ? 5.219 5.664 3.605 1 98.44 106 ASN B N 1
ATOM 2981 C CA . ASN B 1 106 ? 4.992 6.891 2.852 1 98.44 106 ASN B CA 1
ATOM 2982 C C . ASN B 1 106 ? 5.832 6.93 1.576 1 98.44 106 ASN B C 1
ATOM 2984 O O . ASN B 1 106 ? 7.055 7.047 1.636 1 98.44 106 ASN B O 1
ATOM 2988 N N . GLU B 1 107 ? 5.203 6.859 0.425 1 98.69 107 GLU B N 1
ATOM 2989 C CA . GLU B 1 107 ? 5.887 7.035 -0.852 1 98.69 107 GLU B CA 1
ATOM 2990 C C . GLU B 1 107 ? 6.434 8.453 -0.996 1 98.69 107 GLU B C 1
ATOM 2992 O O . GLU B 1 107 ? 5.941 9.383 -0.352 1 98.69 107 GLU B O 1
ATOM 2997 N N . PRO B 1 108 ? 7.391 8.703 -1.759 1 97.31 108 PRO B N 1
ATOM 2998 C CA . PRO B 1 108 ? 8.031 10.023 -1.843 1 97.31 108 PRO B CA 1
ATOM 2999 C C . PRO B 1 108 ? 7.152 11.055 -2.541 1 97.31 108 PRO B C 1
ATOM 3001 O O . PRO B 1 108 ? 7.184 12.242 -2.188 1 97.31 108 PRO B O 1
ATOM 3004 N N . GLY B 1 109 ? 6.406 10.789 -3.432 1 97.75 109 GLY B N 1
ATOM 3005 C CA . GLY B 1 109 ? 5.648 11.688 -4.293 1 97.75 109 GLY B CA 1
ATOM 3006 C C . GLY B 1 109 ? 6.293 11.891 -5.652 1 97.75 109 GLY B C 1
ATOM 3007 O O . GLY B 1 109 ? 7.367 11.352 -5.922 1 97.75 109 GLY B O 1
ATOM 3008 N N . PRO B 1 110 ? 5.645 12.609 -6.512 1 97.88 110 PRO B N 1
ATOM 3009 C CA . PRO B 1 110 ? 6.137 12.805 -7.875 1 97.88 110 PRO B CA 1
ATOM 3010 C C . PRO B 1 110 ? 7.25 13.844 -7.957 1 97.88 110 PRO B C 1
ATOM 3012 O O . PRO B 1 110 ? 7.293 14.773 -7.148 1 97.88 110 PRO B O 1
ATOM 3015 N N . ALA B 1 111 ? 8.109 13.672 -8.961 1 98 111 ALA B N 1
ATOM 3016 C CA . ALA B 1 111 ? 9.047 14.742 -9.281 1 98 111 ALA B CA 1
ATOM 3017 C C . ALA B 1 111 ? 8.32 15.938 -9.891 1 98 111 ALA B C 1
ATOM 3019 O O . ALA B 1 111 ? 7.602 15.797 -10.883 1 98 111 ALA B O 1
ATOM 3020 N N . VAL B 1 112 ? 8.516 17.062 -9.328 1 98.75 112 VAL B N 1
ATOM 3021 C CA . VAL B 1 112 ? 7.855 18.281 -9.789 1 98.75 112 VAL B CA 1
ATOM 3022 C C . VAL B 1 112 ? 8.828 19.109 -10.633 1 98.75 112 VAL B C 1
ATOM 3024 O O . VAL B 1 112 ? 9.922 19.453 -10.172 1 98.75 112 VAL B O 1
ATOM 3027 N N . ALA B 1 113 ? 8.438 19.469 -11.836 1 98.62 113 ALA B N 1
ATOM 3028 C CA . ALA B 1 113 ? 9.273 20.281 -12.727 1 98.62 113 ALA B CA 1
ATOM 3029 C C . ALA B 1 113 ? 9.219 21.75 -12.328 1 98.62 113 ALA B C 1
ATOM 3031 O O . ALA B 1 113 ? 8.234 22.219 -11.758 1 98.62 113 ALA B O 1
ATOM 3032 N N . PRO B 1 114 ? 10.273 22.5 -12.68 1 98.38 114 PRO B N 1
ATOM 3033 C CA . PRO B 1 114 ? 10.289 23.922 -12.352 1 98.38 114 PRO B CA 1
ATOM 3034 C C . PRO B 1 114 ? 9.07 24.672 -12.883 1 98.38 114 PRO B C 1
ATOM 3036 O O . PRO B 1 114 ? 8.516 25.531 -12.195 1 98.38 114 PRO B O 1
ATOM 3039 N N . ALA B 1 115 ? 8.68 24.281 -14.078 1 98.5 115 ALA B N 1
ATOM 3040 C CA . ALA B 1 115 ? 7.523 24.953 -14.672 1 98.5 115 ALA B CA 1
ATOM 3041 C C . ALA B 1 115 ? 6.258 24.672 -13.859 1 98.5 115 ALA B C 1
ATOM 3043 O O . ALA B 1 115 ? 5.398 25.547 -13.727 1 98.5 115 ALA B O 1
ATOM 3044 N N . GLU B 1 116 ? 6.094 23.484 -13.375 1 98.81 116 GLU B N 1
ATOM 3045 C CA . GLU B 1 116 ? 4.957 23.109 -12.539 1 98.81 116 GLU B CA 1
ATOM 3046 C C . GLU B 1 116 ? 4.992 23.859 -11.203 1 98.81 116 GLU B C 1
ATOM 3048 O O . GLU B 1 116 ? 3.957 24.328 -10.727 1 98.81 116 GLU B O 1
ATOM 3053 N N . TRP B 1 117 ? 6.18 23.969 -10.641 1 98.75 117 TRP B N 1
ATOM 3054 C CA . TRP B 1 117 ? 6.344 24.719 -9.398 1 98.75 117 TRP B CA 1
ATOM 3055 C C . TRP B 1 117 ? 5.98 26.188 -9.602 1 98.75 117 TRP B C 1
ATOM 3057 O O . TRP B 1 117 ? 5.285 26.781 -8.773 1 98.75 117 TRP B O 1
ATOM 3067 N N . ASN B 1 118 ? 6.426 26.75 -10.695 1 98.5 118 ASN B N 1
ATOM 3068 C CA . ASN B 1 118 ? 6.098 28.141 -11.008 1 98.5 118 ASN B CA 1
ATOM 3069 C C . ASN B 1 118 ? 4.594 28.328 -11.172 1 98.5 118 ASN B C 1
ATOM 3071 O O . ASN B 1 118 ? 4.035 29.312 -10.664 1 98.5 118 ASN B O 1
ATOM 3075 N N . ALA B 1 119 ? 3.998 27.422 -11.836 1 98.62 119 ALA B N 1
ATOM 3076 C CA . ALA B 1 119 ? 2.551 27.484 -12.031 1 98.62 119 ALA B CA 1
ATOM 3077 C C . ALA B 1 119 ? 1.814 27.406 -10.695 1 98.62 119 ALA B C 1
ATOM 3079 O O . ALA B 1 119 ? 0.823 28.125 -10.492 1 98.62 119 ALA B O 1
ATOM 3080 N N . PHE B 1 120 ? 2.289 26.641 -9.867 1 98.81 120 PHE B N 1
ATOM 3081 C CA . PHE B 1 120 ? 1.673 26.531 -8.547 1 98.81 120 PHE B CA 1
ATOM 3082 C C . PHE B 1 120 ? 1.784 27.844 -7.785 1 98.81 120 PHE B C 1
ATOM 3084 O O . PHE B 1 120 ? 0.822 28.281 -7.152 1 98.81 120 PHE B O 1
ATOM 3091 N N . GLN B 1 121 ? 2.994 28.391 -7.762 1 98.69 121 GLN B N 1
ATOM 3092 C CA . GLN B 1 121 ? 3.209 29.641 -7.039 1 98.69 121 GLN B CA 1
ATOM 3093 C C . GLN B 1 121 ? 2.25 30.719 -7.523 1 98.69 121 GLN B C 1
ATOM 3095 O O . GLN B 1 121 ? 1.706 31.484 -6.715 1 98.69 121 GLN B O 1
ATOM 3100 N N . GLU B 1 122 ? 2.025 30.75 -8.789 1 98.31 122 GLU B N 1
ATOM 3101 C CA . GLU B 1 122 ? 1.088 31.734 -9.344 1 98.31 122 GLU B CA 1
ATOM 3102 C C . GLU B 1 122 ? -0.335 31.453 -8.859 1 98.31 122 GLU B C 1
ATOM 3104 O O . GLU B 1 122 ? -1.037 32.375 -8.438 1 98.31 122 GLU B O 1
ATOM 3109 N N . ALA B 1 123 ? -0.741 30.25 -8.922 1 98.5 123 ALA B N 1
ATOM 3110 C CA . ALA B 1 123 ? -2.074 29.875 -8.461 1 98.5 123 ALA B CA 1
ATOM 3111 C C . ALA B 1 123 ? -2.262 30.188 -6.984 1 98.5 123 ALA B C 1
ATOM 3113 O O . ALA B 1 123 ? -3.322 30.672 -6.574 1 98.5 123 ALA B O 1
ATOM 3114 N N . TYR B 1 124 ? -1.231 29.906 -6.27 1 98.75 124 TYR B N 1
ATOM 3115 C CA . TYR B 1 124 ? -1.25 30.156 -4.832 1 98.75 124 TYR B CA 1
ATOM 3116 C C . TYR B 1 124 ? -1.487 31.625 -4.543 1 98.75 124 TYR B C 1
ATOM 3118 O O . TYR B 1 124 ? -2.318 31.984 -3.701 1 98.75 124 TYR B O 1
ATOM 3126 N N . GLU B 1 125 ? -0.762 32.438 -5.164 1 98.25 125 GLU B N 1
ATOM 3127 C CA . GLU B 1 125 ? -0.91 33.875 -4.984 1 98.25 125 GLU B CA 1
ATOM 3128 C C . GLU B 1 125 ? -2.34 34.344 -5.273 1 98.25 125 GLU B C 1
ATOM 3130 O O . GLU B 1 125 ? -2.908 35.125 -4.523 1 98.25 125 GLU B O 1
ATOM 3135 N N . ASP B 1 126 ? -2.896 33.781 -6.301 1 98.06 126 ASP B N 1
ATOM 3136 C CA . ASP B 1 126 ? -4.27 34.094 -6.668 1 98.06 126 ASP B CA 1
ATOM 3137 C C . ASP B 1 126 ? -5.254 33.625 -5.598 1 98.06 126 ASP B C 1
ATOM 3139 O O . ASP B 1 126 ? -6.242 34.312 -5.316 1 98.06 126 ASP B O 1
ATOM 3143 N N . LEU B 1 127 ? -5 32.531 -4.988 1 98.44 127 LEU B N 1
ATOM 3144 C CA . LEU B 1 127 ? -5.914 31.922 -4.039 1 98.44 127 LEU B CA 1
ATOM 3145 C C . LEU B 1 127 ? -5.891 32.656 -2.701 1 98.44 127 LEU B C 1
ATOM 3147 O O . LEU B 1 127 ? -6.828 32.531 -1.908 1 98.44 127 LEU B O 1
ATOM 3151 N N . LEU B 1 128 ? -4.82 33.344 -2.457 1 98 128 LEU B N 1
ATOM 3152 C CA . LEU B 1 128 ? -4.656 34 -1.16 1 98 128 LEU B CA 1
ATOM 3153 C C . LEU B 1 128 ? -5.648 35.125 -1.001 1 98 128 LEU B C 1
ATOM 3155 O O . LEU B 1 128 ? -5.934 35.562 0.119 1 98 128 LEU B O 1
ATOM 3159 N N . ALA B 1 129 ? -6.125 35.562 -2.131 1 93.5 129 ALA B N 1
ATOM 3160 C CA . ALA B 1 129 ? -7.051 36.688 -2.066 1 93.5 129 ALA B CA 1
ATOM 3161 C C . ALA B 1 129 ? -8.328 36.312 -1.329 1 93.5 129 ALA B C 1
ATOM 3163 O O . ALA B 1 129 ? -9.039 35.406 -1.743 1 93.5 129 ALA B O 1
ATOM 3164 N N . GLY B 1 130 ? -8.602 36.906 -0.239 1 90.38 130 GLY B N 1
ATOM 3165 C CA . GLY B 1 130 ? -9.867 36.781 0.46 1 90.38 130 GLY B CA 1
ATOM 3166 C C . GLY B 1 130 ? -9.883 35.625 1.451 1 90.38 130 GLY B C 1
ATOM 3167 O O . GLY B 1 130 ? -10.93 35.281 2.018 1 90.38 130 GLY B O 1
ATOM 3168 N N . VAL B 1 131 ? -8.75 34.969 1.631 1 96.69 131 VAL B N 1
ATOM 3169 C CA . VAL B 1 131 ? -8.781 33.875 2.609 1 96.69 131 VAL B CA 1
ATOM 3170 C C . VAL B 1 131 ? -8.461 34.438 3.998 1 96.69 131 VAL B C 1
ATOM 3172 O O . VAL B 1 131 ? -7.727 35.406 4.129 1 96.69 131 VAL B O 1
ATOM 3175 N N . ALA B 1 132 ? -9.047 33.781 4.969 1 98.31 132 ALA B N 1
ATOM 3176 C CA . ALA B 1 132 ? -8.906 34.219 6.352 1 98.31 132 ALA B CA 1
ATOM 3177 C C . ALA B 1 132 ? -7.613 33.719 6.969 1 98.31 132 ALA B C 1
ATOM 3179 O O . ALA B 1 132 ? -7.059 34.312 7.883 1 98.31 132 ALA B O 1
ATOM 3180 N N . ALA B 1 133 ? -7.148 32.594 6.496 1 98.81 133 ALA B N 1
ATOM 3181 C CA . ALA B 1 133 ? -5.918 31.953 6.957 1 98.81 133 ALA B CA 1
ATOM 3182 C C . ALA B 1 133 ? -5.457 30.875 5.977 1 98.81 133 ALA B C 1
ATOM 3184 O O . ALA B 1 133 ? -6.242 30.391 5.156 1 98.81 133 ALA B O 1
ATOM 3185 N N . VAL B 1 134 ? -4.176 30.547 6.012 1 98.94 134 VAL B N 1
ATOM 3186 C CA . VAL B 1 134 ? -3.639 29.484 5.168 1 98.94 134 VAL B CA 1
ATOM 3187 C C . VAL B 1 134 ? -2.791 28.531 6.008 1 98.94 134 VAL B C 1
ATOM 3189 O O . VAL B 1 134 ? -2.061 28.969 6.902 1 98.94 134 VAL B O 1
ATOM 3192 N N . ALA B 1 135 ? -2.986 27.297 5.809 1 98.94 135 ALA B N 1
ATOM 3193 C CA . ALA B 1 135 ? -2.127 26.266 6.383 1 98.94 135 ALA B CA 1
ATOM 3194 C C . ALA B 1 135 ? -1.204 25.656 5.324 1 98.94 135 ALA B C 1
ATOM 3196 O O . ALA B 1 135 ? -1.657 25.281 4.242 1 98.94 135 ALA B O 1
ATOM 3197 N N . LEU B 1 136 ? 0.059 25.656 5.582 1 98.94 136 LEU B N 1
ATOM 3198 C CA . LEU B 1 136 ? 1.077 25 4.777 1 98.94 136 LEU B CA 1
ATOM 3199 C C . LEU B 1 136 ? 1.533 23.703 5.441 1 98.94 136 LEU B C 1
ATOM 3201 O O . LEU B 1 136 ? 2.15 23.734 6.508 1 98.94 136 LEU B O 1
ATOM 3205 N N . CYS B 1 137 ? 1.229 22.594 4.797 1 98.56 137 CYS B N 1
ATOM 3206 C CA . CYS B 1 137 ? 1.31 21.328 5.531 1 98.56 137 CYS B CA 1
ATOM 3207 C C . CYS B 1 137 ? 2.053 20.266 4.723 1 98.56 137 CYS B C 1
ATOM 3209 O O . CYS B 1 137 ? 1.826 20.141 3.518 1 98.56 137 CYS B O 1
ATOM 3211 N N . GLY B 1 138 ? 2.873 19.5 5.488 1 98 138 GLY B N 1
ATOM 3212 C CA . GLY B 1 138 ? 3.324 18.234 4.934 1 98 138 GLY B CA 1
ATOM 3213 C C . GLY B 1 138 ? 4.715 18.312 4.336 1 98 138 GLY B C 1
ATOM 3214 O O . GLY B 1 138 ? 5.383 19.344 4.426 1 98 138 GLY B O 1
ATOM 3215 N N . SER B 1 139 ? 5.148 17.203 3.717 1 97.88 139 SER B N 1
ATOM 3216 C CA . SER B 1 139 ? 6.473 17.062 3.121 1 97.88 139 SER B CA 1
ATOM 3217 C C . SER B 1 139 ? 6.523 17.688 1.73 1 97.88 139 SER B C 1
ATOM 3219 O O . SER B 1 139 ? 5.492 18.078 1.183 1 97.88 139 SER B O 1
ATOM 3221 N N . LEU B 1 140 ? 7.742 17.859 1.281 1 98.56 140 LEU B N 1
ATOM 3222 C CA . LEU B 1 140 ? 7.965 18.344 -0.079 1 98.56 140 LEU B CA 1
ATOM 3223 C C . LEU B 1 140 ? 8.242 17.172 -1.024 1 98.56 140 LEU B C 1
ATOM 3225 O O . LEU B 1 140 ? 9.008 16.266 -0.689 1 98.56 140 LEU B O 1
ATOM 3229 N N . PRO B 1 141 ? 7.566 17.141 -2.178 1 98.44 141 PRO B N 1
ATOM 3230 C CA . PRO B 1 141 ? 7.953 16.141 -3.178 1 98.44 141 PRO B CA 1
ATOM 3231 C C . PRO B 1 141 ? 9.297 16.453 -3.836 1 98.44 141 PRO B C 1
ATOM 3233 O O . PRO B 1 141 ? 9.781 17.594 -3.746 1 98.44 141 PRO B O 1
ATOM 3236 N N . PRO B 1 142 ? 9.867 15.422 -4.48 1 97.81 142 PRO B N 1
ATOM 3237 C CA . PRO B 1 142 ? 11.102 15.688 -5.223 1 97.81 142 PRO B CA 1
ATOM 3238 C C . PRO B 1 142 ? 10.953 16.828 -6.234 1 97.81 142 PRO B C 1
ATOM 3240 O O . PRO B 1 142 ? 9.906 16.938 -6.879 1 97.81 142 PRO B O 1
ATOM 3243 N N . GLY B 1 143 ? 11.945 17.656 -6.328 1 98.38 143 GLY B N 1
ATOM 3244 C CA . GLY B 1 143 ? 11.945 18.719 -7.316 1 98.38 143 GLY B CA 1
ATOM 3245 C C . GLY B 1 143 ? 11.516 20.062 -6.75 1 98.38 143 GLY B C 1
ATOM 3246 O O . GLY B 1 143 ? 11.828 21.109 -7.32 1 98.38 143 GLY B O 1
ATOM 3247 N N . VAL B 1 144 ? 10.727 20.078 -5.723 1 98.69 144 VAL B N 1
ATOM 3248 C CA . VAL B 1 144 ? 10.328 21.312 -5.055 1 98.69 144 VAL B CA 1
ATOM 3249 C C . VAL B 1 144 ? 11.461 21.797 -4.16 1 98.69 144 VAL B C 1
ATOM 3251 O O . VAL B 1 144 ? 12.031 21.031 -3.389 1 98.69 144 VAL B O 1
ATOM 3254 N N . PRO B 1 145 ? 11.781 23.078 -4.234 1 98.19 145 PRO B N 1
ATOM 3255 C CA . PRO B 1 145 ? 12.898 23.594 -3.436 1 98.19 145 PRO B CA 1
ATOM 3256 C C . PRO B 1 145 ? 12.672 23.422 -1.935 1 98.19 145 PRO B C 1
ATOM 3258 O O . PRO B 1 145 ? 11.547 23.578 -1.452 1 98.19 145 PRO B O 1
ATOM 3261 N N . VAL B 1 146 ? 13.75 23.219 -1.226 1 97.69 146 VAL B N 1
ATOM 3262 C CA . VAL B 1 146 ? 13.719 23 0.216 1 97.69 146 VAL B CA 1
ATOM 3263 C C . VAL B 1 146 ? 13.148 24.234 0.919 1 97.69 146 VAL B C 1
ATOM 3265 O O . VAL B 1 146 ? 12.57 24.125 2.002 1 97.69 146 VAL B O 1
ATOM 3268 N N . GLY B 1 147 ? 13.281 25.391 0.309 1 98.12 147 GLY B N 1
ATOM 3269 C CA . GLY B 1 147 ? 12.789 26.641 0.872 1 98.12 147 GLY B CA 1
ATOM 3270 C C . GLY B 1 147 ? 11.391 27 0.406 1 98.12 147 GLY B C 1
ATOM 3271 O O . GLY B 1 147 ? 10.953 28.141 0.568 1 98.12 147 GLY B O 1
ATOM 3272 N N . ALA B 1 148 ? 10.711 26.078 -0.143 1 98.75 148 ALA B N 1
ATOM 3273 C CA . ALA B 1 148 ? 9.406 26.328 -0.754 1 98.75 148 ALA B CA 1
ATOM 3274 C C . ALA B 1 148 ? 8.438 26.938 0.256 1 98.75 148 ALA B C 1
ATOM 3276 O O . ALA B 1 148 ? 7.801 27.953 -0.019 1 98.75 148 ALA B O 1
ATOM 3277 N N . TYR B 1 149 ? 8.375 26.391 1.392 1 98.81 149 TYR B N 1
ATOM 3278 C CA . TYR B 1 149 ? 7.422 26.875 2.383 1 98.81 149 TYR B CA 1
ATOM 3279 C C . TYR B 1 149 ? 7.801 28.266 2.857 1 98.81 149 TYR B C 1
ATOM 3281 O O . TYR B 1 149 ? 6.93 29.094 3.133 1 98.81 149 TYR B O 1
ATOM 3289 N N . ALA B 1 150 ? 9.102 28.562 2.965 1 98.69 150 ALA B N 1
ATOM 3290 C CA . ALA B 1 150 ? 9.523 29.922 3.312 1 98.69 150 ALA B CA 1
ATOM 3291 C C . ALA B 1 150 ? 8.984 30.938 2.316 1 98.69 150 ALA B C 1
ATOM 3293 O O . ALA B 1 150 ? 8.461 31.984 2.711 1 98.69 150 ALA B O 1
ATOM 3294 N N . GLY B 1 151 ? 9.133 30.578 1.041 1 98.75 151 GLY B N 1
ATOM 3295 C CA . GLY B 1 151 ? 8.602 31.453 0.008 1 98.75 151 GLY B CA 1
ATOM 3296 C C . GLY B 1 151 ? 7.102 31.656 0.112 1 98.75 151 GLY B C 1
ATOM 3297 O O . GLY B 1 151 ? 6.613 32.781 0.012 1 98.75 151 GLY B O 1
ATOM 3298 N N . LEU B 1 152 ? 6.371 30.625 0.351 1 98.88 152 LEU B N 1
ATOM 3299 C CA . LEU B 1 152 ? 4.918 30.688 0.443 1 98.88 152 LEU B CA 1
ATOM 3300 C C . LEU B 1 152 ? 4.484 31.484 1.676 1 98.88 152 LEU B C 1
ATOM 3302 O O . LEU B 1 152 ? 3.498 32.219 1.633 1 98.88 152 LEU B O 1
ATOM 3306 N N . VAL B 1 153 ? 5.203 31.328 2.809 1 98.81 153 VAL B N 1
ATOM 3307 C CA . VAL B 1 153 ? 4.926 32.094 4.016 1 98.81 153 VAL B CA 1
ATOM 3308 C C . VAL B 1 153 ? 5.066 33.594 3.721 1 98.81 153 VAL B C 1
ATOM 3310 O O . VAL B 1 153 ? 4.188 34.375 4.066 1 98.81 153 VAL B O 1
ATOM 3313 N N . ARG B 1 154 ? 6.113 33.969 3.029 1 98.5 154 ARG B N 1
ATOM 3314 C CA . ARG B 1 154 ? 6.363 35.375 2.729 1 98.5 154 ARG B CA 1
ATOM 3315 C C . ARG B 1 154 ? 5.246 35.969 1.87 1 98.5 154 ARG B C 1
ATOM 3317 O O . ARG B 1 154 ? 4.797 37.094 2.105 1 98.5 154 ARG B O 1
ATOM 3324 N N . VAL B 1 155 ? 4.84 35.188 0.894 1 98.62 155 VAL B N 1
ATOM 3325 C CA . VAL B 1 155 ? 3.779 35.625 -0 1 98.62 155 VAL B CA 1
ATOM 3326 C C . VAL B 1 155 ? 2.492 35.844 0.793 1 98.62 155 VAL B C 1
ATOM 3328 O O . VAL B 1 155 ? 1.812 36.875 0.617 1 98.62 155 VAL B O 1
ATOM 3331 N N . ALA B 1 156 ? 2.143 34.938 1.651 1 98.75 156 ALA B N 1
ATOM 3332 C CA . ALA B 1 156 ? 0.938 35.031 2.469 1 98.75 156 ALA B CA 1
ATOM 3333 C C . ALA B 1 156 ? 1.028 36.25 3.412 1 98.75 156 ALA B C 1
ATOM 3335 O O . ALA B 1 156 ? 0.065 37 3.559 1 98.75 156 ALA B O 1
ATOM 3336 N N . ARG B 1 157 ? 2.172 36.406 4.059 1 97.5 157 ARG B N 1
ATOM 3337 C CA . ARG B 1 157 ? 2.383 37.531 4.98 1 97.5 157 ARG B CA 1
ATOM 3338 C C . ARG B 1 157 ? 2.234 38.875 4.266 1 97.5 157 ARG B C 1
ATOM 3340 O O . ARG B 1 157 ? 1.638 39.812 4.801 1 97.5 157 ARG B O 1
ATOM 3347 N N . ALA B 1 158 ? 2.775 38.906 3.09 1 97.19 158 ALA B N 1
ATOM 3348 C CA . ALA B 1 158 ? 2.668 40.125 2.293 1 97.19 158 ALA B CA 1
ATOM 3349 C C . ALA B 1 158 ? 1.21 40.438 1.966 1 97.19 158 ALA B C 1
ATOM 3351 O O . ALA B 1 158 ? 0.833 41.594 1.846 1 97.19 158 ALA B O 1
ATOM 3352 N N . ALA B 1 159 ? 0.428 39.438 1.858 1 97.56 159 ALA B N 1
ATOM 3353 C CA . ALA B 1 159 ? -0.993 39.594 1.559 1 97.56 159 ALA B CA 1
ATOM 3354 C C . ALA B 1 159 ? -1.801 39.812 2.834 1 97.56 159 ALA B C 1
ATOM 3356 O O . ALA B 1 159 ? -3.023 39.969 2.783 1 97.56 159 ALA B O 1
ATOM 3357 N N . GLY B 1 160 ? -1.164 39.781 3.99 1 97.31 160 GLY B N 1
ATOM 3358 C CA . GLY B 1 160 ? -1.828 40 5.266 1 97.31 160 GLY B CA 1
ATOM 3359 C C . GLY B 1 160 ? -2.604 38.781 5.742 1 97.31 160 GLY B C 1
ATOM 3360 O O . GLY B 1 160 ? -3.525 38.906 6.551 1 97.31 160 GLY B O 1
ATOM 3361 N N . VAL B 1 161 ? -2.314 37.625 5.207 1 98.5 161 VAL B N 1
ATOM 3362 C CA . VAL B 1 161 ? -3.021 36.406 5.551 1 98.5 161 VAL B CA 1
ATOM 3363 C C . VAL B 1 161 ? -2.232 35.625 6.602 1 98.5 161 VAL B C 1
ATOM 3365 O O . VAL B 1 161 ? -1.061 35.312 6.395 1 98.5 161 VAL B O 1
ATOM 3368 N N . PRO B 1 162 ? -2.812 35.312 7.801 1 98.44 162 PRO B N 1
ATOM 3369 C CA . PRO B 1 162 ? -2.111 34.531 8.805 1 98.44 162 PRO B CA 1
ATOM 3370 C C . PRO B 1 162 ? -1.738 33.125 8.289 1 98.44 162 PRO B C 1
ATOM 3372 O O . PRO B 1 162 ? -2.516 32.5 7.559 1 98.44 162 PRO B O 1
ATOM 3375 N N . VAL B 1 163 ? -0.536 32.656 8.703 1 98.81 163 VAL B N 1
ATOM 3376 C CA . VAL B 1 163 ? -0.004 31.391 8.172 1 98.81 163 VAL B CA 1
ATOM 3377 C C . VAL B 1 163 ? 0.27 30.422 9.312 1 98.81 163 VAL B C 1
ATOM 3379 O O . VAL B 1 163 ? 0.929 30.781 10.297 1 98.81 163 VAL B O 1
ATOM 3382 N N . LEU B 1 164 ? -0.266 29.266 9.242 1 98.88 164 LEU B N 1
ATOM 3383 C CA . LEU B 1 164 ? 0.146 28.125 10.055 1 98.88 164 LEU B CA 1
ATOM 3384 C C . LEU B 1 164 ? 1.025 27.172 9.258 1 98.88 164 LEU B C 1
ATOM 3386 O O . LEU B 1 164 ? 0.641 26.734 8.164 1 98.88 164 LEU B O 1
ATOM 3390 N N . LEU B 1 165 ? 2.232 26.891 9.734 1 98.81 165 LEU B N 1
ATOM 3391 C CA . LEU B 1 165 ? 3.16 25.969 9.086 1 98.81 165 LEU B CA 1
ATOM 3392 C C . LEU B 1 165 ? 3.287 24.672 9.875 1 98.81 165 LEU B C 1
ATOM 3394 O O . LEU B 1 165 ? 3.625 24.703 11.062 1 98.81 165 LEU B O 1
ATOM 3398 N N . ASP B 1 166 ? 2.975 23.547 9.297 1 98.69 166 ASP B N 1
ATOM 3399 C CA . ASP B 1 166 ? 3.129 22.219 9.867 1 98.69 166 ASP B CA 1
ATOM 3400 C C . ASP B 1 166 ? 3.916 21.297 8.93 1 98.69 166 ASP B C 1
ATOM 3402 O O . ASP B 1 166 ? 3.334 20.609 8.094 1 98.69 166 ASP B O 1
ATOM 3406 N N . THR B 1 167 ? 5.152 21.297 9.016 1 98.19 167 THR B N 1
ATOM 3407 C CA . THR B 1 167 ? 6.098 20.484 8.258 1 98.19 167 THR B CA 1
ATOM 3408 C C . THR B 1 167 ? 7.266 20.062 9.141 1 98.19 167 THR B C 1
ATOM 3410 O O . THR B 1 167 ? 7.191 20.156 10.367 1 98.19 167 THR B O 1
ATOM 3413 N N . SER B 1 168 ? 8.25 19.406 8.609 1 96.56 168 SER B N 1
ATOM 3414 C CA . SER B 1 168 ? 9.352 18.875 9.406 1 96.56 168 SER B CA 1
ATOM 3415 C C . SER B 1 168 ? 10.688 19.047 8.688 1 96.56 168 SER B C 1
ATOM 3417 O O . SER B 1 168 ? 10.727 19.438 7.52 1 96.56 168 SER B O 1
ATOM 3419 N N . GLY B 1 169 ? 11.719 18.859 9.461 1 95.81 169 GLY B N 1
ATOM 3420 C CA . GLY B 1 169 ? 13.055 18.812 8.883 1 95.81 169 GLY B CA 1
ATOM 3421 C C . GLY B 1 169 ? 13.523 20.156 8.367 1 95.81 169 GLY B C 1
ATOM 3422 O O . GLY B 1 169 ? 13.219 21.203 8.953 1 95.81 169 GLY B O 1
ATOM 3423 N N . GLU B 1 170 ? 14.289 20.109 7.27 1 96.81 170 GLU B N 1
ATOM 3424 C CA . GLU B 1 170 ? 14.906 21.297 6.699 1 96.81 170 GLU B CA 1
ATOM 3425 C C . GLU B 1 170 ? 13.844 22.281 6.211 1 96.81 170 GLU B C 1
ATOM 3427 O O . GLU B 1 170 ? 13.992 23.5 6.379 1 96.81 170 GLU B O 1
ATOM 3432 N N . PRO B 1 171 ? 12.719 21.797 5.676 1 98.06 171 PRO B N 1
ATOM 3433 C CA . PRO B 1 171 ? 11.664 22.734 5.293 1 98.06 171 PRO B CA 1
ATOM 3434 C C . PRO B 1 171 ? 11.125 23.531 6.477 1 98.06 171 PRO B C 1
ATOM 3436 O O . PRO B 1 171 ? 10.797 24.703 6.336 1 98.06 171 PRO B O 1
ATOM 3439 N N . LEU B 1 172 ? 11.039 22.891 7.609 1 98.19 172 LEU B N 1
ATOM 3440 C CA . LEU B 1 172 ? 10.586 23.594 8.805 1 98.19 172 LEU B CA 1
ATOM 3441 C C . LEU B 1 172 ? 11.609 24.641 9.234 1 98.19 172 LEU B C 1
ATOM 3443 O O . LEU B 1 172 ? 11.242 25.781 9.547 1 98.19 172 LEU B O 1
ATOM 3447 N N . ARG B 1 173 ? 12.852 24.266 9.195 1 97.06 173 ARG B N 1
ATOM 3448 C CA . ARG B 1 173 ? 13.922 25.188 9.57 1 97.06 173 ARG B CA 1
ATOM 3449 C C . ARG B 1 173 ? 13.906 26.438 8.695 1 97.06 173 ARG B C 1
ATOM 3451 O O . ARG B 1 173 ? 13.922 27.562 9.203 1 97.06 173 ARG B O 1
ATOM 3458 N N . ARG B 1 174 ? 13.805 26.25 7.418 1 97.19 174 ARG B N 1
ATOM 3459 C CA . ARG B 1 174 ? 13.781 27.359 6.48 1 97.19 174 ARG B CA 1
ATOM 3460 C C . ARG B 1 174 ? 12.484 28.156 6.605 1 97.19 174 ARG B C 1
ATOM 3462 O O . ARG B 1 174 ? 12.484 29.391 6.48 1 97.19 174 ARG B O 1
ATOM 3469 N N . GLY B 1 175 ? 11.414 27.438 6.777 1 97.69 175 GLY B N 1
ATOM 3470 C CA . GLY B 1 175 ? 10.125 28.094 6.934 1 97.69 175 GLY B CA 1
ATOM 3471 C C . GLY B 1 175 ? 10.047 28.984 8.148 1 97.69 175 GLY B C 1
ATOM 3472 O O . GLY B 1 175 ? 9.367 30.016 8.125 1 97.69 175 GLY B O 1
ATOM 3473 N N . LEU B 1 176 ? 10.695 28.578 9.18 1 96.44 176 LEU B N 1
ATOM 3474 C CA . LEU B 1 176 ? 10.719 29.344 10.422 1 96.44 176 LEU B CA 1
ATOM 3475 C C . LEU B 1 176 ? 11.281 30.734 10.203 1 96.44 176 LEU B C 1
ATOM 3477 O O . LEU B 1 176 ? 10.773 31.719 10.758 1 96.44 176 LEU B O 1
ATOM 3481 N N . ALA B 1 177 ? 12.211 30.797 9.414 1 94.56 177 ALA B N 1
ATOM 3482 C CA . ALA B 1 177 ? 12.891 32.062 9.148 1 94.56 177 ALA B CA 1
ATOM 3483 C C . ALA B 1 177 ? 11.961 33.062 8.445 1 94.56 177 ALA B C 1
ATOM 3485 O O . ALA B 1 177 ? 12.195 34.25 8.469 1 94.56 177 ALA B O 1
ATOM 3486 N N . ALA B 1 178 ? 10.945 32.531 7.812 1 97.75 178 ALA B N 1
ATOM 3487 C CA . ALA B 1 178 ? 9.984 33.375 7.098 1 97.75 178 ALA B CA 1
ATOM 3488 C C . ALA B 1 178 ? 8.906 33.906 8.039 1 97.75 178 ALA B C 1
ATOM 3490 O O . ALA B 1 178 ? 8 34.625 7.609 1 97.75 178 ALA B O 1
ATOM 3491 N N . ARG B 1 179 ? 8.992 33.562 9.312 1 97.62 179 ARG B N 1
ATOM 3492 C CA . ARG B 1 179 ? 8.227 34.094 10.422 1 97.62 179 ARG B CA 1
ATOM 3493 C C . ARG B 1 179 ? 6.742 33.781 10.273 1 97.62 179 ARG B C 1
ATOM 3495 O O . ARG B 1 179 ? 5.898 34.656 10.297 1 97.62 179 ARG B O 1
ATOM 3502 N N . PRO B 1 180 ? 6.391 32.469 10.156 1 98.62 180 PRO B N 1
ATOM 3503 C CA . PRO B 1 180 ? 4.973 32.125 10.188 1 98.62 180 PRO B CA 1
ATOM 3504 C C . PRO B 1 180 ? 4.281 32.531 11.484 1 98.62 180 PRO B C 1
ATOM 3506 O O . PRO B 1 180 ? 4.949 32.812 12.484 1 98.62 180 PRO B O 1
ATOM 3509 N N . ASP B 1 181 ? 2.986 32.688 11.453 1 98.38 181 ASP B N 1
ATOM 3510 C CA . ASP B 1 181 ? 2.215 33.031 12.633 1 98.38 181 ASP B CA 1
ATOM 3511 C C . ASP B 1 181 ? 2.154 31.891 13.633 1 98.38 181 ASP B C 1
ATOM 3513 O O . ASP B 1 181 ? 2.186 32.125 14.852 1 98.38 181 ASP B O 1
ATOM 3517 N N . LEU B 1 182 ? 2.039 30.688 13.109 1 98.38 182 LEU B N 1
ATOM 3518 C CA . LEU B 1 182 ? 1.963 29.484 13.93 1 98.38 182 LEU B CA 1
ATOM 3519 C C . LEU B 1 182 ? 2.785 28.359 13.312 1 98.38 182 LEU B C 1
ATOM 3521 O O . LEU B 1 182 ? 2.764 28.156 12.094 1 98.38 182 LEU B O 1
ATOM 3525 N N . ILE B 1 183 ? 3.512 27.641 14.164 1 98.62 183 ILE B N 1
ATOM 3526 C CA . ILE B 1 183 ? 4.043 26.344 13.758 1 98.62 183 ILE B CA 1
ATOM 3527 C C . ILE B 1 183 ? 3.566 25.266 14.727 1 98.62 183 ILE B C 1
ATOM 3529 O O . ILE B 1 183 ? 3.32 25.547 15.906 1 98.62 183 ILE B O 1
ATOM 3533 N N . LYS B 1 184 ? 3.42 24.078 14.203 1 98.5 184 LYS B N 1
ATOM 3534 C CA . LYS B 1 184 ? 2.92 22.969 15.023 1 98.5 184 LYS B CA 1
ATOM 3535 C C . LYS B 1 184 ? 3.848 21.766 14.938 1 98.5 184 LYS B C 1
ATOM 3537 O O . LYS B 1 184 ? 3.436 20.688 14.5 1 98.5 184 LYS B O 1
ATOM 3542 N N . PRO B 1 185 ? 5.012 21.781 15.5 1 97.62 185 PRO B N 1
ATOM 3543 C CA . PRO B 1 185 ? 5.926 20.641 15.531 1 97.62 185 PRO B CA 1
ATOM 3544 C C . PRO B 1 185 ? 5.57 19.641 16.625 1 97.62 185 PRO B C 1
ATOM 3546 O O . PRO B 1 185 ? 4.855 19.969 17.562 1 97.62 185 PRO B O 1
ATOM 3549 N N . ASN B 1 186 ? 5.973 18.438 16.438 1 95.88 186 ASN B N 1
ATOM 3550 C CA . ASN B 1 186 ? 5.992 17.516 17.562 1 95.88 186 ASN B CA 1
ATOM 3551 C C . ASN B 1 186 ? 7.316 17.578 18.328 1 95.88 186 ASN B C 1
ATOM 3553 O O . ASN B 1 186 ? 8.211 18.344 17.953 1 95.88 186 ASN B O 1
ATOM 3557 N N . SER B 1 187 ? 7.414 16.828 19.359 1 94.25 187 SER B N 1
ATOM 3558 C CA . SER B 1 187 ? 8.586 16.891 20.219 1 94.25 187 SER B CA 1
ATOM 3559 C C . SER B 1 187 ? 9.859 16.531 19.469 1 94.25 187 SER B C 1
ATOM 3561 O O . SER B 1 187 ? 10.898 17.156 19.641 1 94.25 187 SER B O 1
ATOM 3563 N N . ASP B 1 188 ? 9.805 15.531 18.625 1 93.75 188 ASP B N 1
ATOM 3564 C CA . ASP B 1 188 ? 10.969 15.109 17.844 1 93.75 188 ASP B CA 1
ATOM 3565 C C . ASP B 1 188 ? 11.375 16.172 16.844 1 93.75 188 ASP B C 1
ATOM 3567 O O . ASP B 1 188 ? 12.57 16.453 16.672 1 93.75 188 ASP B O 1
ATOM 3571 N N . GLU B 1 189 ? 10.391 16.719 16.203 1 95.75 189 GLU B N 1
ATOM 3572 C CA . GLU B 1 189 ? 10.641 17.781 15.234 1 95.75 189 GLU B CA 1
ATOM 3573 C C . GLU B 1 189 ? 11.242 19.016 15.906 1 95.75 189 GLU B C 1
ATOM 3575 O O . GLU B 1 189 ? 12.156 19.641 15.359 1 95.75 189 GLU B O 1
ATOM 3580 N N . LEU B 1 190 ? 10.766 19.359 17.062 1 95.06 190 LEU B N 1
ATOM 3581 C CA . LEU B 1 190 ? 11.305 20.484 17.812 1 95.06 190 LEU B CA 1
ATOM 3582 C C . LEU B 1 190 ? 12.75 20.234 18.203 1 95.06 190 LEU B C 1
ATOM 3584 O O . LEU B 1 190 ? 13.594 21.141 18.125 1 95.06 190 LEU B O 1
ATOM 3588 N N . ALA B 1 191 ? 12.938 19 18.688 1 95.69 191 ALA B N 1
ATOM 3589 C CA . ALA B 1 191 ? 14.297 18.625 19.094 1 95.69 191 ALA B CA 1
ATOM 3590 C C . ALA B 1 191 ? 15.25 18.719 17.906 1 95.69 191 ALA B C 1
ATOM 3592 O O . ALA B 1 191 ? 16.375 19.219 18.047 1 95.69 191 ALA B O 1
ATOM 3593 N N . GLU B 1 192 ? 14.812 18.297 16.812 1 95.12 192 GLU B N 1
ATOM 3594 C CA . GLU B 1 192 ? 15.625 18.375 15.602 1 95.12 192 GLU B CA 1
ATOM 3595 C C . GLU B 1 192 ? 15.883 19.828 15.203 1 95.12 192 GLU B C 1
ATOM 3597 O O . GLU B 1 192 ? 16.969 20.172 14.742 1 95.12 192 GLU B O 1
ATOM 3602 N N . LEU B 1 193 ? 14.922 20.609 15.367 1 95.12 193 LEU B N 1
ATOM 3603 C CA . LEU B 1 193 ? 14.953 22.016 14.961 1 95.12 193 LEU B CA 1
ATOM 3604 C C . LEU B 1 193 ? 15.852 22.828 15.883 1 95.12 193 LEU B C 1
ATOM 3606 O O . LEU B 1 193 ? 16.562 23.719 15.43 1 95.12 193 LEU B O 1
ATOM 3610 N N . THR B 1 194 ? 15.93 22.484 17.188 1 95.69 194 THR B N 1
ATOM 3611 C CA . THR B 1 194 ? 16.516 23.422 18.141 1 95.69 194 THR B CA 1
ATOM 3612 C C . THR B 1 194 ? 17.688 22.766 18.859 1 95.69 194 THR B C 1
ATOM 3614 O O . THR B 1 194 ? 18.5 23.469 19.5 1 95.69 194 THR B O 1
ATOM 3617 N N . GLY B 1 195 ? 17.719 21.406 18.828 1 94.56 195 GLY B N 1
ATOM 3618 C CA . GLY B 1 195 ? 18.734 20.688 19.578 1 94.56 195 GLY B CA 1
ATOM 3619 C C . GLY B 1 195 ? 18.344 20.438 21.031 1 94.56 195 GLY B C 1
ATOM 3620 O O . GLY B 1 195 ? 19.094 19.797 21.766 1 94.56 195 GLY B O 1
ATOM 3621 N N . SER B 1 196 ? 17.25 20.938 21.438 1 93.62 196 SER B N 1
ATOM 3622 C CA . SER B 1 196 ? 16.797 20.75 22.797 1 93.62 196 SER B CA 1
ATOM 3623 C C . SER B 1 196 ? 15.727 19.672 22.891 1 93.62 196 SER B C 1
ATOM 3625 O O . SER B 1 196 ? 14.805 19.625 22.062 1 93.62 196 SER B O 1
ATOM 3627 N N . HIS B 1 197 ? 15.781 18.844 23.922 1 92.62 197 HIS B N 1
ATOM 3628 C CA . HIS B 1 197 ? 14.812 17.766 24.109 1 92.62 197 HIS B CA 1
ATOM 3629 C C . HIS B 1 197 ? 13.773 18.141 25.156 1 92.62 197 HIS B C 1
ATOM 3631 O O . HIS B 1 197 ? 12.828 17.391 25.406 1 92.62 197 HIS B O 1
ATOM 3637 N N . GLU B 1 198 ? 13.992 19.297 25.734 1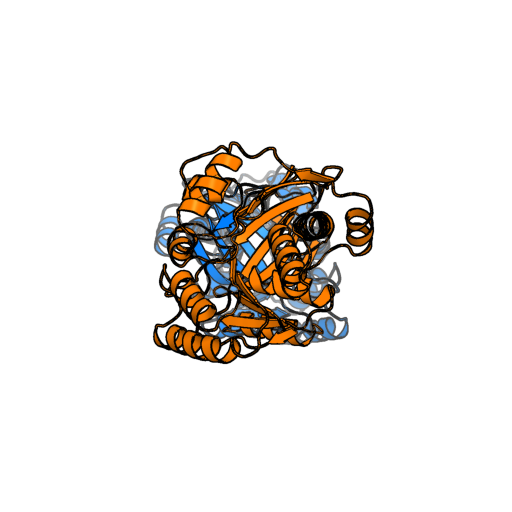 93.12 198 GLU B N 1
ATOM 3638 C CA . GLU B 1 198 ? 12.984 19.828 26.641 1 93.12 198 GLU B CA 1
ATOM 3639 C C . GLU B 1 198 ? 11.984 20.703 25.906 1 93.12 198 GLU B C 1
ATOM 3641 O O . GLU B 1 198 ? 12.336 21.781 25.406 1 93.12 198 GLU B O 1
ATOM 3646 N N . PRO B 1 199 ? 10.688 20.328 25.828 1 92.56 199 PRO B N 1
ATOM 3647 C CA . PRO B 1 199 ? 9.711 20.922 24.922 1 92.56 199 PRO B CA 1
ATOM 3648 C C . PRO B 1 199 ? 9.555 22.422 25.125 1 92.56 199 PRO B C 1
ATOM 3650 O O . PRO B 1 199 ? 9.477 23.172 24.156 1 92.56 199 PRO B O 1
ATOM 3653 N N . GLN B 1 200 ? 9.508 22.859 26.391 1 93.62 200 GLN B N 1
ATOM 3654 C CA . GLN B 1 200 ? 9.312 24.281 26.625 1 93.62 200 GLN B CA 1
ATOM 3655 C C . GLN B 1 200 ? 10.5 25.094 26.125 1 93.62 200 GLN B C 1
ATOM 3657 O O . GLN B 1 200 ? 10.32 26.141 25.469 1 93.62 200 GLN B O 1
ATOM 3662 N N . ARG B 1 201 ? 11.672 24.641 26.453 1 94.88 201 ARG B N 1
ATOM 3663 C CA . ARG B 1 201 ? 12.883 25.312 25.984 1 94.88 201 ARG B CA 1
ATOM 3664 C C . ARG B 1 201 ? 12.977 25.281 24.469 1 94.88 201 ARG B C 1
ATOM 3666 O O . ARG B 1 201 ? 13.344 26.281 23.844 1 94.88 201 ARG B O 1
ATOM 3673 N N . ALA B 1 202 ? 12.648 24.141 23.953 1 96.44 202 ALA B N 1
ATOM 3674 C CA . ALA B 1 202 ? 12.695 23.984 22.516 1 96.44 202 ALA B CA 1
ATOM 3675 C C . ALA B 1 202 ? 11.703 24.922 21.828 1 96.44 202 ALA B C 1
ATOM 3677 O O . ALA B 1 202 ? 12.023 25.531 20.812 1 96.44 202 ALA B O 1
ATOM 3678 N N . ALA B 1 203 ? 10.531 25.016 22.375 1 96.62 203 ALA B N 1
ATOM 3679 C CA . ALA B 1 203 ? 9.492 25.891 21.812 1 96.62 203 ALA B CA 1
ATOM 3680 C C . ALA B 1 203 ? 9.914 27.359 21.875 1 96.62 203 ALA B C 1
ATOM 3682 O O . ALA B 1 203 ? 9.703 28.109 20.922 1 96.62 203 ALA B O 1
ATOM 3683 N N . GLN B 1 204 ? 10.508 27.734 22.969 1 95.5 204 GLN B N 1
ATOM 3684 C CA . GLN B 1 204 ? 10.984 29.109 23.109 1 95.5 204 GLN B CA 1
ATOM 3685 C C . GLN B 1 204 ? 12.094 29.406 22.109 1 95.5 204 GLN B C 1
ATOM 3687 O O . GLN B 1 204 ? 12.125 30.5 21.516 1 95.5 204 GLN B O 1
ATOM 3692 N N . ALA B 1 205 ? 12.938 28.438 22 1 96.5 205 ALA B N 1
ATOM 3693 C CA . ALA B 1 205 ? 14.016 28.594 21.031 1 96.5 205 ALA B CA 1
ATOM 3694 C C . ALA B 1 205 ? 13.469 28.75 19.609 1 96.5 205 ALA B C 1
ATOM 3696 O O . ALA B 1 205 ? 13.984 29.547 18.828 1 96.5 205 ALA B O 1
ATOM 3697 N N . ALA B 1 206 ? 12.453 27.984 19.266 1 96.81 206 ALA B N 1
ATOM 3698 C CA . ALA B 1 206 ? 11.82 28.078 17.953 1 96.81 206 ALA B CA 1
ATOM 3699 C C . ALA B 1 206 ? 11.188 29.453 17.734 1 96.81 206 ALA B C 1
ATOM 3701 O O . ALA B 1 206 ? 11.25 30.016 16.641 1 96.81 206 ALA B O 1
ATOM 3702 N N . ARG B 1 207 ? 10.609 30 18.766 1 96 207 ARG B N 1
ATOM 3703 C CA . ARG B 1 207 ? 10.031 31.344 18.672 1 96 207 ARG B CA 1
ATOM 3704 C C . ARG B 1 207 ? 11.102 32.375 18.375 1 96 207 ARG B C 1
ATOM 3706 O O . ARG B 1 207 ? 10.898 33.281 17.562 1 96 207 ARG B O 1
ATOM 3713 N N . ARG B 1 208 ? 12.211 32.25 19.031 1 95 208 ARG B N 1
ATOM 3714 C CA . ARG B 1 208 ? 13.312 33.156 18.812 1 95 208 ARG B CA 1
ATOM 3715 C C . ARG B 1 208 ? 13.82 33.094 17.375 1 95 208 ARG B C 1
ATOM 3717 O O . ARG B 1 208 ? 14.336 34.062 16.844 1 95 208 ARG B O 1
ATOM 3724 N N . ARG B 1 209 ? 13.586 32 16.781 1 95.31 209 ARG B N 1
ATOM 3725 C CA . ARG B 1 209 ? 14.109 31.781 15.43 1 95.31 209 ARG B CA 1
ATOM 3726 C C . ARG B 1 209 ? 13.125 32.281 14.375 1 95.31 209 ARG B C 1
ATOM 3728 O O . ARG B 1 209 ? 13.461 32.375 13.188 1 95.31 209 ARG B O 1
ATOM 3735 N N . GLY B 1 210 ? 11.883 32.562 14.82 1 95 210 GLY B N 1
ATOM 3736 C CA . GLY B 1 210 ? 11.078 33.25 13.82 1 95 210 GLY B CA 1
ATOM 3737 C C . GLY B 1 210 ? 9.594 33.031 13.992 1 95 210 GLY B C 1
ATOM 3738 O O . GLY B 1 210 ? 8.781 33.875 13.562 1 95 210 GLY B O 1
ATOM 3739 N N . ALA B 1 211 ? 9.102 32 14.531 1 95.44 211 ALA B N 1
ATOM 3740 C CA . ALA B 1 211 ? 7.672 31.734 14.664 1 95.44 211 ALA B CA 1
ATOM 3741 C C . ALA B 1 211 ? 7.043 32.656 15.719 1 95.44 211 ALA B C 1
ATOM 3743 O O . ALA B 1 211 ? 7.617 32.875 16.781 1 95.44 211 ALA B O 1
ATOM 3744 N N . ARG B 1 212 ? 5.895 33.188 15.414 1 97.19 212 ARG B N 1
ATOM 3745 C CA . ARG B 1 212 ? 5.207 34.031 16.391 1 97.19 212 ARG B CA 1
ATOM 3746 C C . ARG B 1 212 ? 4.68 33.188 17.547 1 97.19 212 ARG B C 1
ATOM 3748 O O . ARG B 1 212 ? 4.844 33.531 18.719 1 97.19 212 ARG B O 1
ATOM 3755 N N . SER B 1 213 ? 4.039 32.094 17.25 1 98.19 213 SER B N 1
ATOM 3756 C CA . SER B 1 213 ? 3.527 31.125 18.234 1 98.19 213 SER B CA 1
ATOM 3757 C C . SER B 1 213 ? 3.955 29.703 17.891 1 98.19 213 SER B C 1
ATOM 3759 O O . SER B 1 213 ? 3.955 29.312 16.719 1 98.19 213 SER B O 1
ATOM 3761 N N . VAL B 1 214 ? 4.379 28.938 18.891 1 98.5 214 VAL B N 1
ATOM 3762 C CA . VAL B 1 214 ? 4.801 27.547 18.734 1 98.5 214 VAL B CA 1
ATOM 3763 C C . VAL B 1 214 ? 3.865 26.625 19.531 1 98.5 214 VAL B C 1
ATOM 3765 O O . VAL B 1 214 ? 3.74 26.766 20.75 1 98.5 214 VAL B O 1
ATOM 3768 N N . ILE B 1 215 ? 3.178 25.766 18.844 1 98.56 215 ILE B N 1
ATOM 3769 C CA . ILE B 1 215 ? 2.309 24.766 19.453 1 98.56 215 ILE B CA 1
ATOM 3770 C C . ILE B 1 215 ? 2.916 23.375 19.297 1 98.56 215 ILE B C 1
ATOM 3772 O O . ILE B 1 215 ? 2.748 22.734 18.25 1 98.56 215 ILE B O 1
ATOM 3776 N N . ALA B 1 216 ? 3.494 22.859 20.344 1 97.94 216 ALA B N 1
ATOM 3777 C CA . ALA B 1 216 ? 4.188 21.562 20.312 1 97.94 216 ALA B CA 1
ATOM 3778 C C . ALA B 1 216 ? 3.25 20.438 20.719 1 97.94 216 ALA B C 1
ATOM 3780 O O . ALA B 1 216 ? 2.6 20.5 21.766 1 97.94 216 ALA B O 1
ATOM 3781 N N . SER B 1 217 ? 3.146 19.484 19.844 1 97.56 217 SER B N 1
ATOM 3782 C CA . SER B 1 217 ? 2.396 18.297 20.219 1 97.56 217 SER B CA 1
ATOM 3783 C C . SER B 1 217 ? 3.262 17.328 21.031 1 97.56 217 SER B C 1
ATOM 3785 O O . SER B 1 217 ? 4.414 17.078 20.672 1 97.56 217 SER B O 1
ATOM 3787 N N . LEU B 1 218 ? 2.746 16.797 22.094 1 95.44 218 LEU B N 1
ATOM 3788 C CA . LEU B 1 218 ? 3.445 15.891 23 1 95.44 218 LEU B CA 1
ATOM 3789 C C . LEU B 1 218 ? 2.793 14.508 23 1 95.44 218 LEU B C 1
ATOM 3791 O O . LEU B 1 218 ? 2.707 13.859 24.047 1 95.44 218 LEU B O 1
ATOM 3795 N N . GLY B 1 219 ? 2.246 14.102 21.875 1 92.44 219 GLY B N 1
ATOM 3796 C CA . GLY B 1 219 ? 1.547 12.828 21.781 1 92.44 219 GLY B CA 1
ATOM 3797 C C . GLY B 1 219 ? 0.334 12.75 22.703 1 92.44 219 GLY B C 1
ATOM 3798 O O . GLY B 1 219 ? -0.52 13.641 22.688 1 92.44 219 GLY B O 1
ATOM 3799 N N . PRO B 1 220 ? 0.303 11.688 23.484 1 92.56 220 PRO B N 1
ATOM 3800 C CA . PRO B 1 220 ? -0.852 11.492 24.359 1 92.56 220 PRO B CA 1
ATOM 3801 C C . PRO B 1 220 ? -0.933 12.547 25.469 1 92.56 220 PRO B C 1
ATOM 3803 O O . PRO B 1 220 ? -1.967 12.68 26.125 1 92.56 220 PRO B O 1
ATOM 3806 N N . GLU B 1 221 ? 0.14 13.297 25.656 1 94.75 221 GLU B N 1
ATOM 3807 C CA . GLU B 1 221 ? 0.178 14.281 26.734 1 94.75 221 GLU B CA 1
ATOM 3808 C C . GLU B 1 221 ? -0.418 15.617 26.281 1 94.75 221 GLU B C 1
ATOM 3810 O O . GLU B 1 221 ? -0.534 16.547 27.078 1 94.75 221 GLU B O 1
ATOM 3815 N N . GLY B 1 222 ? -0.729 15.727 25.016 1 97.06 222 GLY B N 1
ATOM 3816 C CA . GLY B 1 222 ? -1.444 16.906 24.562 1 97.06 222 GLY B CA 1
ATOM 3817 C C . GLY B 1 222 ? -0.545 17.922 23.859 1 97.06 222 GLY B C 1
ATOM 3818 O O . GLY B 1 222 ? 0.263 17.547 23.016 1 97.06 222 GLY B O 1
ATOM 3819 N N . LEU B 1 223 ? -0.82 19.203 24.156 1 98.19 223 LEU B N 1
ATOM 3820 C CA . LEU B 1 223 ? -0.139 20.297 23.453 1 98.19 223 LEU B CA 1
ATOM 3821 C C . LEU B 1 223 ? 0.525 21.25 24.438 1 98.19 223 LEU B C 1
ATOM 3823 O O . LEU B 1 223 ? -0.005 21.484 25.531 1 98.19 223 LEU B O 1
ATOM 3827 N N . LEU B 1 224 ? 1.649 21.75 24.062 1 98 224 LEU B N 1
ATOM 3828 C CA . LEU B 1 224 ? 2.314 22.875 24.703 1 98 224 LEU B CA 1
ATOM 3829 C C . LEU B 1 224 ? 2.346 24.094 23.781 1 98 224 LEU B C 1
ATOM 3831 O O . LEU B 1 224 ? 2.783 23.984 22.641 1 98 224 LEU B O 1
ATOM 3835 N N . ALA B 1 225 ? 1.83 25.219 24.297 1 98.25 225 ALA B N 1
ATOM 3836 C CA . ALA B 1 225 ? 1.777 26.438 23.484 1 98.25 225 ALA B CA 1
ATOM 3837 C C . ALA B 1 225 ? 2.666 27.531 24.078 1 98.25 225 ALA B C 1
ATOM 3839 O O . ALA B 1 225 ? 2.605 27.797 25.281 1 98.25 225 ALA B O 1
ATOM 3840 N N . VAL B 1 226 ? 3.506 28.062 23.312 1 97.88 226 VAL B N 1
ATOM 3841 C CA . VAL B 1 226 ? 4.285 29.25 23.656 1 97.88 226 VAL B CA 1
ATOM 3842 C C . VAL B 1 226 ? 3.959 30.375 22.672 1 97.88 226 VAL B C 1
ATOM 3844 O O . VAL B 1 226 ? 4.27 30.281 21.484 1 97.88 226 VAL B O 1
ATOM 3847 N N . THR B 1 227 ? 3.277 31.438 23.156 1 97.06 227 THR B N 1
ATOM 3848 C CA . THR B 1 227 ? 2.777 32.531 22.328 1 97.06 227 THR B CA 1
ATOM 3849 C C . THR B 1 227 ? 3.137 33.875 22.938 1 97.06 227 THR B C 1
ATOM 3851 O O . THR B 1 227 ? 3.584 33.938 24.094 1 97.06 227 THR B O 1
ATOM 3854 N N . PRO B 1 228 ? 2.961 35 22.156 1 95.19 228 PRO B N 1
ATOM 3855 C CA . PRO B 1 228 ? 3.174 36.312 22.734 1 95.19 228 PRO B CA 1
ATOM 3856 C C . PRO B 1 228 ? 2.225 36.594 23.891 1 95.19 228 PRO B C 1
ATOM 3858 O O . PRO B 1 228 ? 2.535 37.438 24.766 1 95.19 228 PRO B O 1
ATOM 3861 N N . GLU B 1 229 ? 1.158 35.875 24 1 95.81 229 GLU B N 1
ATOM 3862 C CA . GLU B 1 229 ? 0.143 36.125 25 1 95.81 229 GLU B CA 1
ATOM 3863 C C . GLU B 1 229 ? 0.378 35.281 26.266 1 95.81 229 GLU B C 1
ATOM 3865 O O . GLU B 1 229 ? -0.219 35.562 27.312 1 95.81 229 GLU B O 1
ATOM 3870 N N . GLY B 1 230 ? 1.213 34.312 26.125 1 95.25 230 GLY B N 1
ATOM 3871 C CA . GLY B 1 230 ? 1.454 33.438 27.266 1 95.25 230 GLY B CA 1
ATOM 3872 C C . GLY B 1 230 ? 1.822 32.031 26.875 1 95.25 230 GLY B C 1
ATOM 3873 O O . GLY B 1 230 ? 2.041 31.734 25.703 1 95.25 230 GLY B O 1
ATOM 3874 N N . ARG B 1 231 ? 1.968 31.188 27.922 1 97.06 231 ARG B N 1
ATOM 3875 C CA . ARG B 1 231 ? 2.291 29.766 27.781 1 97.06 231 ARG B CA 1
ATOM 3876 C C . ARG B 1 231 ? 1.204 28.891 28.391 1 97.06 231 ARG B C 1
ATOM 3878 O O . ARG B 1 231 ? 0.665 29.219 29.453 1 97.06 231 ARG B O 1
ATOM 3885 N N . TRP B 1 232 ? 0.854 27.891 27.656 1 97.69 232 TRP B N 1
ATOM 3886 C CA . TRP B 1 232 ? -0.209 27 28.141 1 97.69 232 TRP B CA 1
ATOM 3887 C C . TRP B 1 232 ? 0.137 25.547 27.859 1 97.69 232 TRP B C 1
ATOM 3889 O O . TRP B 1 232 ? 0.908 25.25 26.953 1 97.69 232 TRP B O 1
ATOM 3899 N N . ARG B 1 233 ? -0.421 24.688 28.641 1 97.25 233 ARG B N 1
ATOM 3900 C CA . ARG B 1 233 ? -0.493 23.25 28.391 1 97.25 233 ARG B CA 1
ATOM 3901 C C . ARG B 1 233 ? -1.942 22.781 28.297 1 97.25 233 ARG B C 1
ATOM 3903 O O . ARG B 1 233 ? -2.793 23.234 29.078 1 97.25 233 ARG B O 1
ATOM 3910 N N . ALA B 1 234 ? -2.225 22.062 27.344 1 97.81 234 ALA B N 1
ATOM 3911 C CA . ALA B 1 234 ? -3.549 21.469 27.172 1 97.81 234 ALA B CA 1
ATOM 3912 C C . ALA B 1 234 ? -3.459 19.953 27 1 97.81 234 ALA B C 1
ATOM 3914 O O . ALA B 1 234 ? -2.623 19.453 26.25 1 97.81 234 ALA B O 1
ATOM 3915 N N . ALA B 1 235 ? -4.305 19.188 27.688 1 97.06 235 ALA B N 1
ATOM 3916 C CA . ALA B 1 235 ? -4.23 17.719 27.656 1 97.06 235 ALA B CA 1
ATOM 3917 C C . ALA B 1 235 ? -5.621 17.109 27.766 1 97.06 235 ALA B C 1
ATOM 3919 O O . ALA B 1 235 ? -6.508 17.672 28.422 1 97.06 235 ALA B O 1
ATOM 3920 N N . PRO B 1 236 ? -5.758 15.945 27.062 1 95.25 236 PRO B N 1
ATOM 3921 C CA . PRO B 1 236 ? -6.988 15.195 27.328 1 95.25 236 PRO B CA 1
ATOM 3922 C C . PRO B 1 236 ? -7.023 14.602 28.734 1 95.25 236 PRO B C 1
ATOM 3924 O O . PRO B 1 236 ? -5.988 14.516 29.406 1 95.25 236 PRO B O 1
ATOM 3927 N N . PRO B 1 237 ? -8.203 14.297 29.188 1 92.5 237 PRO B N 1
ATOM 3928 C CA . PRO B 1 237 ? -8.336 13.781 30.562 1 92.5 237 PRO B CA 1
ATOM 3929 C C . PRO B 1 237 ? -7.676 12.422 30.75 1 92.5 237 PRO B C 1
ATOM 3931 O O . PRO B 1 237 ? -7.305 12.055 31.859 1 92.5 237 PRO B O 1
ATOM 3934 N N . ALA B 1 238 ? -7.617 11.656 29.656 1 92 238 ALA B N 1
ATOM 3935 C CA . ALA B 1 238 ? -6.984 10.336 29.688 1 92 238 ALA B CA 1
ATOM 3936 C C . ALA B 1 238 ? -6.418 9.977 28.312 1 92 238 ALA B C 1
ATOM 3938 O O . ALA B 1 238 ? -6.793 10.578 27.297 1 92 238 ALA B O 1
ATOM 3939 N N . HIS B 1 239 ? -5.555 9.039 28.406 1 90.56 239 HIS B N 1
ATOM 3940 C CA . HIS B 1 239 ? -5 8.539 27.156 1 90.56 239 HIS B CA 1
ATOM 3941 C C . HIS B 1 239 ? -6.062 7.84 26.312 1 90.56 239 HIS B C 1
ATOM 3943 O O . HIS B 1 239 ? -6.832 7.027 26.828 1 90.56 239 HIS B O 1
ATOM 3949 N N . VAL B 1 240 ? -6.117 8.219 25.078 1 90.38 240 VAL B N 1
ATOM 3950 C CA . VAL B 1 240 ? -7.043 7.582 24.141 1 90.38 240 VAL B CA 1
ATOM 3951 C C . VAL B 1 240 ? -6.293 6.57 23.281 1 90.38 240 VAL B C 1
ATOM 3953 O O . VAL B 1 240 ? -5.27 6.895 22.688 1 90.38 240 VAL B O 1
ATOM 3956 N N . ARG B 1 241 ? -6.785 5.309 23.203 1 88.5 241 ARG B N 1
ATOM 3957 C CA . ARG B 1 241 ? -6.156 4.258 22.422 1 88.5 241 ARG B CA 1
ATOM 3958 C C . ARG B 1 241 ? -6.797 4.145 21.047 1 88.5 241 ARG B C 1
ATOM 3960 O O . ARG B 1 241 ? -8.016 4.258 20.906 1 88.5 241 ARG B O 1
ATOM 3967 N N . GLY B 1 242 ? -5.945 3.943 20.062 1 91.44 242 GLY B N 1
ATOM 3968 C CA . GLY B 1 242 ? -6.441 3.795 18.703 1 91.44 242 GLY B CA 1
ATOM 3969 C C . GLY B 1 242 ? -5.422 4.176 17.656 1 91.44 242 GLY B C 1
ATOM 3970 O O . GLY B 1 242 ? -4.223 3.949 17.828 1 91.44 242 GLY B O 1
ATOM 3971 N N . ASN B 1 243 ? -5.945 4.691 16.516 1 91.94 243 ASN B N 1
ATOM 3972 C CA . ASN B 1 243 ? -5.121 5.09 15.375 1 91.94 243 ASN B CA 1
ATOM 3973 C C . ASN B 1 243 ? -4.699 6.555 15.477 1 91.94 243 ASN B C 1
ATOM 3975 O O . ASN B 1 243 ? -5.516 7.453 15.266 1 91.94 243 ASN B O 1
ATOM 3979 N N . PRO B 1 244 ? -3.471 6.801 15.688 1 92.75 244 PRO B N 1
ATOM 3980 C CA . PRO B 1 244 ? -3.064 8.195 15.867 1 92.75 244 PRO B CA 1
ATOM 3981 C C . PRO B 1 244 ? -2.883 8.93 14.539 1 92.75 244 PRO B C 1
ATOM 3983 O O . PRO B 1 244 ? -2.615 10.133 14.523 1 92.75 244 PRO B O 1
ATOM 3986 N N . THR B 1 245 ? -2.98 8.195 13.422 1 92.88 245 THR B N 1
ATOM 3987 C CA . THR B 1 245 ? -2.77 8.812 12.117 1 92.88 245 THR B CA 1
ATOM 3988 C C . THR B 1 245 ? -3.73 9.977 11.906 1 92.88 245 THR B C 1
ATOM 3990 O O . THR B 1 245 ? -4.941 9.828 12.078 1 92.88 245 THR B O 1
ATOM 3993 N N . GLY B 1 246 ? -3.189 11.148 11.609 1 96.12 246 GLY B N 1
ATOM 3994 C CA . GLY B 1 246 ? -4 12.32 11.328 1 96.12 246 GLY B CA 1
ATOM 3995 C C . GLY B 1 246 ? -4.324 13.133 12.57 1 96.12 246 GLY B C 1
ATOM 3996 O O . GLY B 1 246 ? -4.91 14.211 12.477 1 96.12 246 GLY B O 1
ATOM 3997 N N . ALA B 1 247 ? -3.961 12.656 13.773 1 96.81 247 ALA B N 1
ATOM 3998 C CA . ALA B 1 247 ? -4.242 13.383 15.008 1 96.81 247 ALA B CA 1
ATOM 3999 C C . ALA B 1 247 ? -3.609 14.773 14.984 1 96.81 247 ALA B C 1
ATOM 4001 O O . ALA B 1 247 ? -4.23 15.758 15.391 1 96.81 247 ALA B O 1
ATOM 4002 N N . GLY B 1 248 ? -2.377 14.82 14.531 1 97.38 248 GLY B N 1
ATOM 4003 C CA . GLY B 1 248 ? -1.715 16.109 14.383 1 97.38 248 GLY B CA 1
ATOM 4004 C C . GLY B 1 248 ? -2.412 17.016 13.391 1 97.38 248 GLY B C 1
ATOM 4005 O O . GLY B 1 248 ? -2.492 18.234 13.609 1 97.38 248 GLY B O 1
ATOM 4006 N N . ASP B 1 249 ? -2.887 16.469 12.305 1 98.5 249 ASP B N 1
ATOM 4007 C CA . ASP B 1 249 ? -3.617 17.234 11.305 1 98.5 249 ASP B CA 1
ATOM 4008 C C . ASP B 1 249 ? -4.898 17.828 11.898 1 98.5 249 ASP B C 1
ATOM 4010 O O . ASP B 1 249 ? -5.262 18.969 11.594 1 98.5 249 ASP B O 1
ATOM 4014 N N . SER B 1 250 ? -5.535 17.031 12.703 1 98.69 250 SER B N 1
ATOM 4015 C CA . SER B 1 250 ? -6.754 17.5 13.352 1 98.69 250 SER B CA 1
ATOM 4016 C C . SER B 1 250 ? -6.453 18.625 14.352 1 98.69 250 SER B C 1
ATOM 4018 O O . SER B 1 250 ? -7.254 19.531 14.523 1 98.69 250 SER B O 1
ATOM 4020 N N . ALA B 1 251 ? -5.344 18.484 15.031 1 98.75 251 ALA B N 1
ATOM 4021 C CA . ALA B 1 251 ? -4.914 19.578 15.898 1 98.75 251 ALA B CA 1
ATOM 4022 C C . ALA B 1 251 ? -4.723 20.875 15.102 1 98.75 251 ALA B C 1
ATOM 4024 O O . ALA B 1 251 ? -5.152 21.938 15.531 1 98.75 251 ALA B O 1
ATOM 4025 N N . VAL B 1 252 ? -4.117 20.766 13.938 1 98.81 252 VAL B N 1
ATOM 4026 C CA . VAL B 1 252 ? -3.912 21.906 13.047 1 98.81 252 VAL B CA 1
ATOM 4027 C C . VAL B 1 252 ? -5.262 22.5 12.656 1 98.81 252 VAL B C 1
ATOM 4029 O O . VAL B 1 252 ? -5.445 23.719 12.688 1 98.81 252 VAL B O 1
ATOM 4032 N N . ALA B 1 253 ? -6.207 21.641 12.328 1 98.94 253 ALA B N 1
ATOM 4033 C CA . ALA B 1 253 ? -7.547 22.094 11.977 1 98.94 253 ALA B CA 1
ATOM 4034 C C . ALA B 1 253 ? -8.188 22.859 13.125 1 98.94 253 ALA B C 1
ATOM 4036 O O . ALA B 1 253 ? -8.812 23.906 12.922 1 98.94 253 ALA B O 1
ATOM 4037 N N . GLY B 1 254 ? -8.07 22.328 14.305 1 98.81 254 GLY B N 1
ATOM 4038 C CA . GLY B 1 254 ? -8.594 23 15.484 1 98.81 254 GLY B CA 1
ATOM 4039 C C . GLY B 1 254 ? -7.984 24.359 15.703 1 98.81 254 GLY B C 1
ATOM 4040 O O . GLY B 1 254 ? -8.695 25.328 15.992 1 98.81 254 GLY B O 1
ATOM 4041 N N . LEU B 1 255 ? -6.695 24.453 15.594 1 98.75 255 LEU B N 1
ATOM 4042 C CA . LEU B 1 255 ? -5.992 25.719 15.766 1 98.75 255 LEU B CA 1
ATOM 4043 C C . LEU B 1 255 ? -6.441 26.734 14.719 1 98.75 255 LEU B C 1
ATOM 4045 O O . LEU B 1 255 ? -6.699 27.891 15.047 1 98.75 255 LEU B O 1
ATOM 4049 N N . LEU B 1 256 ? -6.559 26.312 13.453 1 98.75 256 LEU B N 1
ATOM 4050 C CA . LEU B 1 256 ? -6.953 27.203 12.367 1 98.75 256 LEU B CA 1
ATOM 4051 C C . LEU B 1 256 ? -8.391 27.672 12.547 1 98.75 256 LEU B C 1
ATOM 4053 O O . LEU B 1 256 ? -8.688 28.859 12.352 1 98.75 256 LEU B O 1
ATOM 4057 N N . SER B 1 257 ? -9.258 26.734 12.883 1 98.69 257 SER B N 1
ATOM 4058 C CA . SER B 1 257 ? -10.648 27.094 13.125 1 98.69 257 SER B CA 1
ATOM 4059 C C . SER B 1 257 ? -10.766 28.125 14.242 1 98.69 257 SER B C 1
ATOM 4061 O O . SER B 1 257 ? -11.508 29.109 14.125 1 98.69 257 SER B O 1
ATOM 4063 N N . GLY B 1 258 ? -10.062 27.891 15.367 1 98.25 258 GLY B N 1
ATOM 4064 C CA . GLY B 1 258 ? -10.039 28.844 16.469 1 98.25 258 GLY B CA 1
ATOM 4065 C C . GLY B 1 258 ? -9.5 30.203 16.062 1 98.25 258 GLY B C 1
ATOM 4066 O O . GLY B 1 258 ? -10.008 31.234 16.5 1 98.25 258 GLY B O 1
ATOM 4067 N N . LEU B 1 259 ? -8.453 30.188 15.25 1 98.12 259 LEU B N 1
ATOM 4068 C CA . LEU B 1 259 ? -7.852 31.422 14.766 1 98.12 259 LEU B CA 1
ATOM 4069 C C . LEU B 1 259 ? -8.859 32.25 13.961 1 98.12 259 LEU B C 1
ATOM 4071 O O . LEU B 1 259 ? -9.047 33.438 14.219 1 98.12 259 LEU B O 1
ATOM 4075 N N . VAL B 1 260 ? -9.555 31.609 13.008 1 98.12 260 VAL B N 1
ATOM 4076 C CA . VAL B 1 260 ? -10.461 32.281 12.094 1 98.12 260 VAL B CA 1
ATOM 4077 C C . VAL B 1 260 ? -11.703 32.75 12.859 1 98.12 260 VAL B C 1
ATOM 4079 O O . VAL B 1 260 ? -12.289 33.781 12.523 1 98.12 260 VAL B O 1
ATOM 4082 N N . GLU B 1 261 ? -12 32.094 13.969 1 98.19 261 GLU B N 1
ATOM 4083 C CA . GLU B 1 261 ? -13.141 32.469 14.805 1 98.19 261 GLU B CA 1
ATOM 4084 C C . GLU B 1 261 ? -12.719 33.406 15.922 1 98.19 261 GLU B C 1
ATOM 4086 O O . GLU B 1 261 ? -13.547 33.781 16.75 1 98.19 261 GLU B O 1
ATOM 4091 N N . HIS B 1 262 ? -11.508 33.688 16.031 1 97.81 262 HIS B N 1
ATOM 4092 C CA . HIS B 1 262 ? -10.945 34.625 17 1 97.81 262 HIS B CA 1
ATOM 4093 C C . HIS B 1 262 ? -11.156 34.156 18.422 1 97.81 262 HIS B C 1
ATOM 4095 O O . HIS B 1 262 ? -11.516 34.938 19.297 1 97.81 262 HIS B O 1
ATOM 4101 N N . LEU B 1 263 ? -10.969 32.906 18.641 1 98 263 LEU B N 1
ATOM 4102 C CA . LEU B 1 263 ? -11.055 32.375 19.984 1 98 263 LEU B CA 1
ATOM 4103 C C . LEU B 1 263 ? -9.805 32.688 20.797 1 98 263 LEU B C 1
ATOM 4105 O O . LEU B 1 263 ? -8.703 32.75 20.234 1 98 263 LEU B O 1
ATOM 4109 N N . PRO B 1 264 ? -9.984 32.906 22.156 1 97.31 264 PRO B N 1
ATOM 4110 C CA . PRO B 1 264 ? -8.789 33.031 23 1 97.31 264 PRO B CA 1
ATOM 4111 C C . PRO B 1 264 ? -7.977 31.734 23.047 1 97.31 264 PRO B C 1
ATOM 4113 O O . PRO B 1 264 ? -8.5 30.672 22.734 1 97.31 264 PRO B O 1
ATOM 4116 N N . TRP B 1 265 ? -6.715 31.781 23.438 1 97.31 265 TRP B N 1
ATOM 4117 C CA . TRP B 1 265 ? -5.762 30.688 23.328 1 97.31 265 TRP B CA 1
ATOM 4118 C C . TRP B 1 265 ? -6.25 29.469 24.109 1 97.31 265 TRP B C 1
ATOM 4120 O O . TRP B 1 265 ? -6.219 28.344 23.594 1 97.31 265 TRP B O 1
ATOM 4130 N N . PRO B 1 266 ? -6.738 29.625 25.359 1 96.94 266 PRO B N 1
ATOM 4131 C CA . PRO B 1 266 ? -7.191 28.422 26.062 1 96.94 266 PRO B CA 1
ATOM 4132 C C . PRO B 1 266 ? -8.266 27.656 25.297 1 96.94 266 PRO B C 1
ATOM 4134 O O . PRO B 1 266 ? -8.227 26.438 25.234 1 96.94 266 PRO B O 1
ATOM 4137 N N . ASP B 1 267 ? -9.211 28.391 24.688 1 97.44 267 ASP B N 1
ATOM 4138 C CA . ASP B 1 267 ? -10.289 27.75 23.938 1 97.44 267 ASP B CA 1
ATOM 4139 C C . ASP B 1 267 ? -9.766 27.125 22.656 1 97.44 267 ASP B C 1
ATOM 4141 O O . ASP B 1 267 ? -10.211 26.047 22.266 1 97.44 267 ASP B O 1
ATOM 4145 N N . ARG B 1 268 ? -8.836 27.797 21.953 1 97.69 268 ARG B N 1
ATOM 4146 C CA . ARG B 1 268 ? -8.211 27.281 20.734 1 97.69 268 ARG B CA 1
ATOM 4147 C C . ARG B 1 268 ? -7.492 25.969 21.016 1 97.69 268 ARG B C 1
ATOM 4149 O O . ARG B 1 268 ? -7.629 25 20.25 1 97.69 268 ARG B O 1
ATOM 4156 N N . LEU B 1 269 ? -6.789 25.938 22.141 1 98.44 269 LEU B N 1
ATOM 4157 C CA . LEU B 1 269 ? -6.012 24.75 22.516 1 98.44 269 LEU B CA 1
ATOM 4158 C C . LEU B 1 269 ? -6.926 23.609 22.922 1 98.44 269 LEU B C 1
ATOM 4160 O O . LEU B 1 269 ? -6.668 22.453 22.578 1 98.44 269 LEU B O 1
ATOM 4164 N N . ALA B 1 270 ? -7.949 23.938 23.641 1 98.19 270 ALA B N 1
ATOM 4165 C CA . ALA B 1 270 ? -8.922 22.922 24.031 1 98.19 270 ALA B CA 1
ATOM 4166 C C . ALA B 1 270 ? -9.539 22.25 22.797 1 98.19 270 ALA B C 1
ATOM 4168 O O . ALA B 1 270 ? -9.672 21.031 22.75 1 98.19 270 ALA B O 1
ATOM 4169 N N . ARG B 1 271 ? -9.93 23.047 21.859 1 98.38 271 ARG B N 1
ATOM 4170 C CA . ARG B 1 271 ? -10.508 22.531 20.625 1 98.38 271 ARG B CA 1
ATOM 4171 C C . ARG B 1 271 ? -9.516 21.641 19.891 1 98.38 271 ARG B C 1
ATOM 4173 O O . ARG B 1 271 ? -9.867 20.562 19.422 1 98.38 271 ARG B O 1
ATOM 4180 N N . ALA B 1 272 ? -8.273 22.094 19.766 1 98.69 272 ALA B N 1
ATOM 4181 C CA . ALA B 1 272 ? -7.23 21.344 19.078 1 98.69 272 ALA B CA 1
ATOM 4182 C C . ALA B 1 272 ? -7.004 19.984 19.734 1 98.69 272 ALA B C 1
ATOM 4184 O O . ALA B 1 272 ? -6.949 18.953 19.047 1 98.69 272 ALA B O 1
ATOM 4185 N N . VAL B 1 273 ? -6.926 19.953 21.047 1 98.56 273 VAL B N 1
ATOM 4186 C CA . VAL B 1 273 ? -6.691 18.719 21.781 1 98.56 273 VAL B CA 1
ATOM 4187 C C . VAL B 1 273 ? -7.902 17.797 21.656 1 98.56 273 VAL B C 1
ATOM 4189 O O . VAL B 1 273 ? -7.754 16.594 21.438 1 98.56 273 VAL B O 1
ATOM 4192 N N . ALA B 1 274 ? -9.07 18.391 21.766 1 98.38 274 ALA B N 1
ATOM 4193 C CA . ALA B 1 274 ? -10.297 17.594 21.656 1 98.38 274 ALA B CA 1
ATOM 4194 C C . ALA B 1 274 ? -10.398 16.922 20.297 1 98.38 274 ALA B C 1
ATOM 4196 O O . ALA B 1 274 ? -10.711 15.734 20.203 1 98.38 274 ALA B O 1
ATOM 4197 N N . LEU B 1 275 ? -10.156 17.672 19.25 1 98.44 275 LEU B N 1
ATOM 4198 C CA . LEU B 1 275 ? -10.203 17.125 17.891 1 98.44 275 LEU B CA 1
ATOM 4199 C C . LEU B 1 275 ? -9.133 16.062 17.703 1 98.44 275 LEU B C 1
ATOM 4201 O O . LEU B 1 275 ? -9.398 15 17.141 1 98.44 275 LEU B O 1
ATOM 4205 N N . SER B 1 276 ? -7.906 16.344 18.156 1 98.06 276 SER B N 1
ATOM 4206 C CA . SER B 1 276 ? -6.809 15.383 18.047 1 98.06 276 SER B CA 1
ATOM 4207 C C . SER B 1 276 ? -7.156 14.062 18.719 1 98.06 276 SER B C 1
ATOM 4209 O O . SER B 1 276 ? -7.012 12.992 18.109 1 98.06 276 SER B O 1
ATOM 4211 N N . ALA B 1 277 ? -7.648 14.117 19.906 1 97.25 277 ALA B N 1
ATOM 4212 C CA . ALA B 1 277 ? -8.008 12.922 20.672 1 97.25 277 ALA B CA 1
ATOM 4213 C C . ALA B 1 277 ? -9.164 12.18 20 1 97.25 277 ALA B C 1
ATOM 4215 O O . ALA B 1 277 ? -9.148 10.945 19.906 1 97.25 277 ALA B O 1
ATOM 4216 N N . ALA B 1 278 ? -10.125 12.898 19.547 1 97.75 278 ALA B N 1
ATOM 4217 C CA . ALA B 1 278 ? -11.281 12.297 18.891 1 97.75 278 ALA B CA 1
ATOM 4218 C C . ALA B 1 278 ? -10.875 11.609 17.578 1 97.75 278 ALA B C 1
ATOM 4220 O O . ALA B 1 278 ? -11.492 10.633 17.156 1 97.75 278 ALA B O 1
ATOM 4221 N N . THR B 1 279 ? -9.891 12.164 16.922 1 97.44 279 THR B N 1
ATOM 4222 C CA . THR B 1 279 ? -9.375 11.602 15.672 1 97.44 279 THR B CA 1
ATOM 4223 C C . THR B 1 279 ? -8.758 10.227 15.914 1 97.44 279 THR B C 1
ATOM 4225 O O . THR B 1 279 ? -8.867 9.336 15.07 1 97.44 279 THR B O 1
ATOM 4228 N N . VAL B 1 280 ? -8.133 10.008 17.078 1 95.62 280 VAL B N 1
ATOM 4229 C CA . VAL B 1 280 ? -7.492 8.742 17.422 1 95.62 280 VAL B CA 1
ATOM 4230 C C . VAL B 1 280 ? -8.531 7.625 17.406 1 95.62 280 VAL B C 1
ATOM 4232 O O . VAL B 1 280 ? -8.203 6.465 17.156 1 95.62 280 VAL B O 1
ATOM 4235 N N . LEU B 1 281 ? -9.805 7.996 17.625 1 94.88 281 LEU B N 1
ATOM 4236 C CA . LEU B 1 281 ? -10.891 7.023 17.688 1 94.88 281 LEU B CA 1
ATOM 4237 C C . LEU B 1 281 ? -11.477 6.777 16.297 1 94.88 281 LEU B C 1
ATOM 4239 O O . LEU B 1 281 ? -12.32 5.891 16.125 1 94.88 281 LEU B O 1
ATOM 4243 N N . ALA B 1 282 ? -11.078 7.523 15.32 1 94.94 282 ALA B N 1
ATOM 4244 C CA . ALA B 1 282 ? -11.578 7.375 13.953 1 94.94 282 ALA B CA 1
ATOM 4245 C C . ALA B 1 282 ? -10.773 6.328 13.188 1 94.94 282 ALA B C 1
ATOM 4247 O O . ALA B 1 282 ? -9.578 6.145 13.438 1 94.94 282 ALA B O 1
ATOM 4248 N N . PRO B 1 283 ? -11.391 5.754 12.227 1 91.06 283 PRO B N 1
ATOM 4249 C CA . PRO B 1 283 ? -10.711 4.684 11.492 1 91.06 283 PRO B CA 1
ATOM 4250 C C . PRO B 1 283 ? -9.656 5.211 10.523 1 91.06 283 PRO B C 1
ATOM 4252 O O . PRO B 1 283 ? -8.727 4.48 10.164 1 91.06 283 PRO B O 1
ATOM 4255 N N . VAL B 1 284 ? -9.805 6.465 10.07 1 94.38 284 VAL B N 1
ATOM 4256 C CA . VAL B 1 284 ? -8.898 6.984 9.047 1 94.38 284 VAL B CA 1
ATOM 4257 C C . VAL B 1 284 ? -8.562 8.445 9.352 1 94.38 284 VAL B C 1
ATOM 4259 O O . VAL B 1 284 ? -9.305 9.125 10.062 1 94.38 284 VAL B O 1
ATOM 4262 N N . ALA B 1 285 ? -7.461 8.898 8.789 1 91.38 285 ALA B N 1
ATOM 4263 C CA . ALA B 1 285 ? -7.07 10.305 8.898 1 91.38 285 ALA B CA 1
ATOM 4264 C C . ALA B 1 285 ? -8.094 11.211 8.227 1 91.38 285 ALA B C 1
ATOM 4266 O O . ALA B 1 285 ? -8.75 10.812 7.266 1 91.38 285 ALA B O 1
ATOM 4267 N N . GLY B 1 286 ? -8.234 12.453 8.695 1 96 286 GLY B N 1
ATOM 4268 C CA . GLY B 1 286 ? -9.156 13.422 8.133 1 96 286 GLY B CA 1
ATOM 4269 C C . GLY B 1 286 ? -10.562 13.297 8.688 1 96 286 GLY B C 1
ATOM 4270 O O . GLY B 1 286 ? -11.477 14 8.258 1 96 286 GLY B O 1
ATOM 4271 N N . GLU B 1 287 ? -10.727 12.383 9.586 1 96.69 287 GLU B N 1
ATOM 4272 C CA . GLU B 1 287 ? -11.984 12.188 10.289 1 96.69 287 GLU B CA 1
ATOM 4273 C C . GLU B 1 287 ? -11.789 12.203 11.805 1 96.69 287 GLU B C 1
ATOM 4275 O O . GLU B 1 287 ? -10.664 12.062 12.289 1 96.69 287 GLU B O 1
ATOM 4280 N N . PHE B 1 288 ? -12.914 12.43 12.508 1 98 288 PHE B N 1
ATOM 4281 C CA . PHE B 1 288 ? -12.906 12.336 13.969 1 98 288 PHE B CA 1
ATOM 4282 C C . PHE B 1 288 ? -14.258 11.859 14.484 1 98 288 PHE B C 1
ATOM 4284 O O . PHE B 1 288 ? -15.273 11.992 13.797 1 98 288 PHE B O 1
ATOM 4291 N N . ASP B 1 289 ? -14.219 11.281 15.633 1 97.81 289 ASP B N 1
ATOM 4292 C CA . ASP B 1 289 ? -15.453 10.891 16.297 1 97.81 289 ASP B CA 1
ATOM 4293 C C . ASP B 1 289 ? -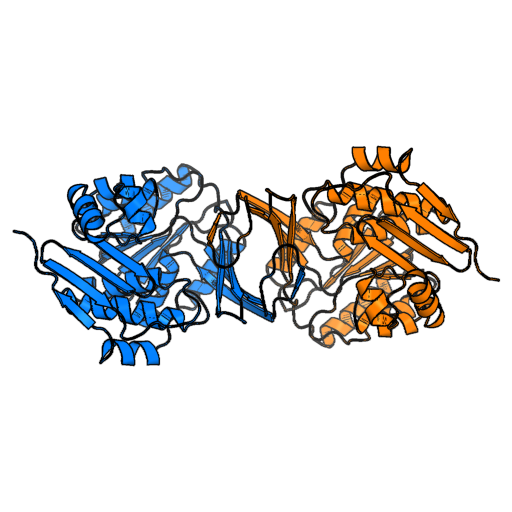16.188 12.102 16.859 1 97.81 289 ASP B C 1
ATOM 4295 O O . ASP B 1 289 ? -15.75 12.695 17.859 1 97.81 289 ASP B O 1
ATOM 4299 N N . ARG B 1 290 ? -17.328 12.398 16.312 1 97.75 290 ARG B N 1
ATOM 4300 C CA . ARG B 1 290 ? -18.062 13.617 16.656 1 97.75 290 ARG B CA 1
ATOM 4301 C C . ARG B 1 290 ? -18.516 13.602 18.109 1 97.75 290 ARG B C 1
ATOM 4303 O O . ARG B 1 290 ? -18.406 14.609 18.812 1 97.75 290 ARG B O 1
ATOM 4310 N N . ALA B 1 291 ? -19.016 12.477 18.562 1 97.38 291 ALA B N 1
ATOM 4311 C CA . ALA B 1 291 ? -19.469 12.367 19.938 1 97.38 291 ALA B CA 1
ATOM 4312 C C . ALA B 1 291 ? -18.312 12.562 20.922 1 97.38 291 ALA B C 1
ATOM 4314 O O . ALA B 1 291 ? -18.438 13.305 21.891 1 97.38 291 ALA B O 1
ATOM 4315 N N . ALA B 1 292 ? -17.219 11.938 20.609 1 97.06 292 ALA B N 1
ATOM 4316 C CA . ALA B 1 292 ? -16.031 12.078 21.453 1 97.06 292 ALA B CA 1
ATOM 4317 C C . ALA B 1 292 ? -15.539 13.516 21.453 1 97.06 292 ALA B C 1
ATOM 4319 O O . ALA B 1 292 ? -15.172 14.055 22.516 1 97.06 292 ALA B O 1
ATOM 4320 N N . TYR B 1 293 ? -15.625 14.125 20.328 1 98.19 293 TYR B N 1
ATOM 4321 C CA . TYR B 1 293 ? -15.188 15.508 20.203 1 98.19 293 TYR B CA 1
ATOM 4322 C C . TYR B 1 293 ? -16.031 16.422 21.078 1 98.19 293 TYR B C 1
ATOM 4324 O O . TYR B 1 293 ? -15.492 17.219 21.859 1 98.19 293 TYR B O 1
ATOM 4332 N N . GLU B 1 294 ? -17.266 16.266 21 1 97.69 294 GLU B N 1
ATOM 4333 C CA . GLU B 1 294 ? -18.188 17.125 21.75 1 97.69 294 GLU B CA 1
ATOM 4334 C C . GLU B 1 294 ? -18.031 16.891 23.266 1 97.69 294 GLU B C 1
ATOM 4336 O O . GLU B 1 294 ? -18.047 17.859 24.031 1 97.69 294 GLU B O 1
ATOM 4341 N N . GLU B 1 295 ? -17.828 15.688 23.625 1 96.62 295 GLU B N 1
ATOM 4342 C CA . GLU B 1 295 ? -17.641 15.367 25.031 1 96.62 295 GLU B CA 1
ATOM 4343 C C . GLU B 1 295 ? -16.344 15.969 25.562 1 96.62 295 GLU B C 1
ATOM 4345 O O . GLU B 1 295 ? -16.312 16.578 26.625 1 96.62 295 GLU B O 1
ATOM 4350 N N . LEU B 1 296 ? -15.305 15.797 24.828 1 96.62 296 LEU B N 1
ATOM 4351 C CA . LEU B 1 296 ? -13.992 16.297 25.234 1 96.62 296 LEU B CA 1
ATOM 4352 C C . LEU B 1 296 ? -13.977 17.812 25.281 1 96.62 296 LEU B C 1
ATOM 4354 O O . LEU B 1 296 ? -13.375 18.406 26.172 1 96.62 296 LEU B O 1
ATOM 4358 N N . LEU B 1 297 ? -14.562 18.469 24.312 1 95.62 297 LEU B N 1
ATOM 4359 C CA . LEU B 1 297 ? -14.586 19.922 24.234 1 95.62 297 LEU B CA 1
ATOM 4360 C C . LEU B 1 297 ? -15.359 20.516 25.406 1 95.62 297 LEU B C 1
ATOM 4362 O O . LEU B 1 297 ? -14.977 21.562 25.953 1 95.62 297 LEU B O 1
ATOM 4366 N N . GLY B 1 298 ? -16.391 19.891 25.844 1 90.44 298 GLY B N 1
ATOM 4367 C CA . GLY B 1 298 ? -17.234 20.375 26.922 1 90.44 298 GLY B CA 1
ATOM 4368 C C . GLY B 1 298 ? -16.641 20.156 28.297 1 90.44 298 GLY B C 1
ATOM 4369 O O . GLY B 1 298 ? -16.734 21.016 29.172 1 90.44 298 GLY B O 1
ATOM 4370 N N . HIS B 1 299 ? -16.031 18.953 28.578 1 83.12 299 HIS B N 1
ATOM 4371 C CA . HIS B 1 299 ? -15.648 18.672 29.953 1 83.12 299 HIS B CA 1
ATOM 4372 C C . HIS B 1 299 ? -14.336 17.891 30.016 1 83.12 299 HIS B C 1
ATOM 4374 O O . HIS B 1 299 ? -13.898 17.5 31.109 1 83.12 299 HIS B O 1
ATOM 4380 N N . GLY B 1 300 ? -13.672 17.906 29.031 1 86.44 300 GLY B N 1
ATOM 4381 C CA . GLY B 1 300 ? -12.641 16.875 29.109 1 86.44 300 GLY B CA 1
ATOM 4382 C C . GLY B 1 300 ? -11.234 17.438 29.016 1 86.44 300 GLY B C 1
ATOM 4383 O O . GLY B 1 300 ? -10.305 16.906 29.625 1 86.44 300 GLY B O 1
ATOM 4384 N N . VAL B 1 301 ? -11.07 18.562 28.312 1 92.25 301 VAL B N 1
ATOM 4385 C CA . VAL B 1 301 ? -9.703 19 28.078 1 92.25 301 VAL B CA 1
ATOM 4386 C C . VAL B 1 301 ? -9.273 19.984 29.156 1 92.25 301 VAL B C 1
ATOM 4388 O O . VAL B 1 301 ? -9.977 20.969 29.422 1 92.25 301 VAL B O 1
ATOM 4391 N N . ALA B 1 302 ? -8.195 19.75 29.797 1 93.81 302 ALA B N 1
ATOM 4392 C CA . ALA B 1 302 ? -7.609 20.672 30.766 1 93.81 302 ALA B CA 1
ATOM 4393 C C . ALA B 1 302 ? -6.625 21.625 30.109 1 93.81 302 ALA B C 1
ATOM 4395 O O . ALA B 1 302 ? -5.754 21.203 29.344 1 93.81 302 ALA B O 1
ATOM 4396 N N . VAL B 1 303 ? -6.797 22.875 30.312 1 95.88 303 VAL B N 1
ATOM 4397 C CA . VAL B 1 303 ? -5.852 23.891 29.828 1 95.88 303 VAL B CA 1
ATOM 4398 C C . VAL B 1 303 ? -5.281 24.672 31.016 1 95.88 303 VAL B C 1
ATOM 4400 O O . VAL B 1 303 ? -6.027 25.266 31.781 1 95.88 303 VAL B O 1
ATOM 4403 N N . THR B 1 304 ? -3.979 24.641 31.172 1 94.81 304 THR B N 1
ATOM 4404 C CA . THR B 1 304 ? -3.322 25.312 32.281 1 94.81 304 THR B CA 1
ATOM 4405 C C . THR B 1 304 ? -2.314 26.344 31.781 1 94.81 304 THR B C 1
ATOM 4407 O O . THR B 1 304 ? -1.577 26.078 30.828 1 94.81 304 THR B O 1
ATOM 4410 N N . ALA B 1 305 ? -2.338 27.453 32.469 1 92.94 305 ALA B N 1
ATOM 4411 C CA . ALA B 1 305 ? -1.324 28.469 32.156 1 92.94 305 ALA B CA 1
ATOM 4412 C C . ALA B 1 305 ? -0.011 28.141 32.875 1 92.94 305 ALA B C 1
ATOM 4414 O O . ALA B 1 305 ? -0.012 27.719 34.031 1 92.94 305 ALA B O 1
ATOM 4415 N N . GLU B 1 306 ? 0.963 28.062 32.094 1 83.62 306 GLU B N 1
ATOM 4416 C CA . GLU B 1 306 ? 2.27 27.812 32.688 1 83.62 306 GLU B CA 1
ATOM 4417 C C . GLU B 1 306 ? 2.945 29.141 33.094 1 83.62 306 GLU B C 1
ATOM 4419 O O . GLU B 1 306 ? 2.832 30.125 32.375 1 83.62 306 GLU B O 1
ATOM 4424 N N . ALA B 1 307 ? 3.348 29.375 34.438 1 65.56 307 ALA B N 1
ATOM 4425 C CA . ALA B 1 307 ? 3.965 30.562 35 1 65.56 307 ALA B CA 1
ATOM 4426 C C . ALA B 1 307 ? 5.23 30.953 34.25 1 65.56 307 ALA B C 1
ATOM 4428 O O . ALA B 1 307 ? 6 30.094 33.844 1 65.56 307 ALA B O 1
ATOM 4429 N N . GLY B 1 308 ? 5.355 31.797 33.25 1 54.34 308 GLY B N 1
ATOM 4430 C CA . GLY B 1 308 ? 6.422 32.438 32.469 1 54.34 308 GLY B CA 1
ATOM 4431 C C . GLY B 1 308 ? 7.543 32.969 33.344 1 54.34 308 GLY B C 1
ATOM 4432 O O . GLY B 1 308 ? 7.312 33.375 34.5 1 54.34 308 GLY B O 1
ATOM 4433 N N . ALA B 1 309 ? 8.828 32.469 33.375 1 43.62 309 ALA B N 1
ATOM 4434 C CA . ALA B 1 309 ? 9.898 33.375 33.844 1 43.62 309 ALA B CA 1
ATOM 4435 C C . ALA B 1 309 ? 9.781 34.75 33.188 1 43.62 309 ALA B C 1
ATOM 4437 O O . ALA B 1 309 ? 9.633 34.844 31.969 1 43.62 309 ALA B O 1
ATOM 4438 N N . ALA B 1 310 ? 9.336 35.938 33.781 1 37.78 310 ALA B N 1
ATOM 4439 C CA . ALA B 1 310 ? 9.727 37.25 33.312 1 37.78 310 ALA B CA 1
ATOM 4440 C C . ALA B 1 310 ? 11.211 37.281 32.938 1 37.78 310 ALA B C 1
ATOM 4442 O O . ALA B 1 310 ? 12.039 36.656 33.625 1 37.78 310 ALA B O 1
#

Sequence (620 aa):
MILTVTLNTALDITYRVPALRPHASHRVTEVTERPGGKGLNVARVLAALGHEVTVTGFAGGTTGGVVREGLTGVPGVTDALVPVAGATRRTIAVVDERTGDTTQLNEPGPAVAPAEWNAFQEAYEDLLAGVAAVALCGSLPPGVPVGAYAGLVRVARAAGVPVLLDTSGEPLRRGLAARPDLIKPNSDELAELTGSHEPQRAAQAARRRGARSVIASLGPEGLLAVTPEGRWRAAPPAHVRGNPTGAGDSAVAGLLSGLVEHLPWPDRLARAVALSAATVLAPVAGEFDRAAYEELLGHGVAVTAEAGAAMILTVTLNTALDITYRVPALRPHASHRVTEVTERPGGKGLNVARVLAALGHEVTVTGFAGGTTGGVVREGLTGVPGVTDALVPVAGATRRTIAVVDERTGDTTQLNEPGPAVAPAEWNAFQEAYEDLLAGVAAVALCGSLPPGVPVGAYAGLVRVARAAGVPVLLDTSGEPLRRGLAARPDLIKPNSDELAELTGSHEPQRAAQAARRRGARSVIASLGPEGLLAVTPEGRWRAAPPAHVRGNPTGAGDSAVAGLLSGLVEHLPWPDRLARAVALSAATVLAPVAGEFDRAAYEELLGHGVAVTAEAGAA

Solvent-accessible surface area (backbone atoms only — not comparable to full-atom values): 29484 Å² total; per-residue (Å²): 80,35,36,24,30,14,60,38,25,22,35,30,34,38,34,33,30,67,66,83,53,86,63,34,80,39,68,35,78,43,82,46,79,44,53,22,34,47,15,46,19,18,41,43,38,33,21,74,74,69,37,46,25,40,38,30,33,43,32,9,45,72,48,19,51,52,26,53,58,50,43,74,74,37,74,45,50,42,86,56,58,38,76,45,85,35,40,30,19,49,30,39,36,41,30,20,63,75,77,30,39,42,26,35,44,32,47,61,39,31,64,42,50,70,69,50,52,52,52,45,55,54,53,50,61,61,59,54,66,82,34,62,30,36,37,43,22,42,59,75,17,47,68,55,60,64,50,46,56,17,55,53,39,43,55,34,52,74,70,72,28,49,33,36,41,38,48,56,66,68,38,36,56,43,22,29,62,40,42,28,49,28,33,52,34,39,55,67,48,33,20,70,71,58,72,33,84,48,64,70,62,16,38,52,51,47,34,74,54,30,22,55,21,29,39,33,35,54,69,74,62,21,37,39,36,45,39,92,88,47,36,36,39,24,25,54,78,60,79,75,78,35,29,59,59,43,16,67,28,30,24,51,23,24,41,51,53,21,56,73,65,65,47,58,66,65,58,18,43,31,40,11,44,19,37,17,54,15,9,16,68,22,95,47,59,33,42,54,33,64,69,53,22,54,51,25,57,74,75,30,47,48,66,43,75,49,88,70,83,130,82,34,37,24,29,14,59,36,26,22,35,31,34,38,34,33,28,66,66,82,53,85,63,35,79,38,67,34,77,42,79,46,77,41,53,23,34,47,15,46,20,18,39,44,37,33,20,74,74,69,39,46,25,38,40,32,33,44,32,10,46,72,47,18,51,54,25,53,58,50,42,72,73,38,72,46,49,42,86,54,59,38,76,42,84,36,41,31,18,50,29,40,37,40,31,19,63,75,77,30,40,41,24,36,44,32,47,62,38,31,64,43,49,69,68,50,53,51,52,44,54,54,52,49,61,61,58,53,65,81,33,61,30,37,36,44,23,43,58,75,17,47,68,55,60,65,50,46,56,17,54,52,38,44,54,35,52,73,70,70,28,51,32,36,40,37,47,55,65,67,39,35,58,44,22,28,64,40,42,30,49,28,34,52,35,38,56,68,47,33,21,71,71,58,72,32,85,48,62,69,62,16,37,51,50,46,34,74,55,29,22,55,21,29,39,34,36,53,68,76,64,20,36,38,36,45,40,91,88,46,35,36,38,26,26,55,76,61,77,75,79,35,29,58,59,43,15,68,29,29,25,51,23,24,42,50,53,21,57,74,67,65,48,58,65,66,59,18,43,31,41,11,43,18,36,18,54,16,9,16,68,22,94,47,59,35,43,55,34,64,68,54,23,53,50,25,58,72,76,30,48,48,67,42,76,50,87,72,85,129